Protein AF-0000000070118071 (afd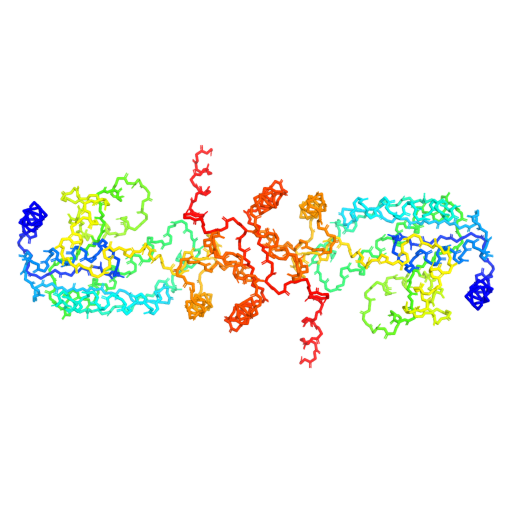b_homodimer)

Organism: Actinoplanes teichomyceticus (NCBI:txid1867)

Sequence (558 aa):
MAGTELDDAVTRLGTLLTGIDRLAVAFSGGVDSSLLLALAARALGRDRVLAVLGVSPSLPEDERAAAHEVARHLGVPVAEVLTREGDRAAYRRNGPDRCFHCKDELFTRIGDEVLAAYRVDAVAYGENADDARRPDRPGARAAAAHRVLRPLADLGLGKSDVRRLARACGLPCADKPAAPCLASRIPHFSEVTPVKLAQIEQAEAALRRLGFADFRVRHHGDVARIELPPDDLPRAVRTPLREALHAAVVAAGFRFAALDIAGIQSGAFTLPLVRAARDMAGTELDDAVTRLGTLLTGIDRLAVAFSGGVDSSLLLALAARALGRDRVLAVLGVSPSLPEDERAAAHEVARHLGVPVAEVLTREGDRAAYRRNGPDRCFHCKDELFTRIGDEVLAAYRVDAVAYGENADDARRPDRPGARAAAAHRVLRPLADLGLGKSDVRRLARACGLPCADKPAAPCLASRIPHFSEVTPVKLAQIEQAEAALRRLGFADFRVRHHGDVARIELPPDDLPRAVRTPLREALHAAVVAAGFRFAALDIAGIQSGAFTLPLVRAARD

Foldseek 3Di:
DLVVVLVVLLVVLLVVCPPWQAEEEAFQLALQSLLVQLSCCSNRNQLRYEYEYEDDLQRFPVSVVNRVVSCVVSVHYYDYFYFDLLVDPVLQQQAPLNLLSVLLRVLVRCVVPPCVVPVGDAYAYRDAQVNVPDPDDNNVVSCVVSVHHHSRNVVRHDPVNSLSNSVSSVGPCSPPDDDGTQCVLEARSHGDDSLQSQLQSQLVVQVVVLPADDKGFHDDDLETEIAAAPVCVVVCCDPPNVVSSQVSNVVSPHNYYHYDNVHDDDCVRPPVVVVVVVD/DLVVVLVVLLVVLLVVCPPWQAEEEAFQLALQSLLVQLSCCSNRNQLRYEYEYEDDLQRFPVSVVNRVVQCVVSVHYYDYFYFDLLVDPVLQQQAPLNLLSVLLRVLVRCVVPPCVVPVGDAYEYRDAQVNVPDPDDNNVVSCVVSVHHHSRNVVRHDPVNSLSNSVSSVGPCSPPDDDGTQCVLEARSHGDDSLSSQLQSQLVVQVVVLPADDKGFHDDDLETEIAAAQVCVVVCCDPPNVVSSQVSNVVSPHNYYHYDNVHDDDCVRPPVVVVVVVD

InterPro domains:
  IPR001962 Asparagine synthase [PF00733] (22-91)
  IPR005232 Pyridinium-3,5-bisthiocarboxylic acid mononucleotide synthase LarE-like [PIRSF006661] (7-269)
  IPR005232 Pyridinium-3,5-bisthiocarboxylic acid mononucleotide synthase LarE-like [TIGR00268] (12-267)
  IPR005232 Pyridinium-3,5-bisthiocarboxylic acid mononucleotide synthase LarE-like [cd01990] (22-233)
  IPR014729 Rossmann-like alpha/beta/alpha sandwich fold [G3DSA:3.40.50.620] (8-174)
  IPR052188 Pyridinium-3,5-bisthiocarboxylic acid mononucleotide synthase-like [PTHR43169] (19-268)

Secondary structure (DSSP, 8-state):
-HHHHHHHHHHHHHHHTTT-SSEEEEE-SSHHHHHHHHHHHHHH-GGGEEEEEEE-TTS-HHHHHHHHHHHHHHT--EEEEE--GGG-HHHHTT-TTHHHHHHHHHHHHIIIIIHHHHT-SEEEE---HHHHH-S--HHHHHHHHTT-B-HHHHTT--HHHHHHHHHHTT-TTTTPPP---GGGGSPTTSPP-HHHHHHHHHHHHHHHHTT--S-EEEEETTEEEEE--GGGHHHHTSTTHHHHHHHHHHHTT-SEEEEETT---TTTTTHHHHHHHH-/-HHHHHHHHHHHHHHHTTT-SSEEEEE-SSHHHHHHHHHHHHHH-GGGEEEEEEE-TTS-HHHHHHHHHHHHHHT--EEEEE--GGG-HHHHTT-TTHHHHHHHHHHHHIIIIIHHHHT-SEEEE---HHHHH-S--HHHHHHHHTT-B-HHHHTT--HHHHHHHHHHTT-TTTTPPP---GGGGSPTTSPP-HHHHHHHHHHHHHHHHTT--S-EEEEETTEEEEE--GGGHHHHTSTTHHHHHHHHHHHTT-SEEEEETT---TTTTTHHHHHHTT-

Solvent-accessible surface area (backbone atoms only — not comparable to full-atom values): 29148 Å² total; per-residue (Å²): 106,67,64,56,53,47,52,48,52,25,52,54,48,34,60,74,45,60,91,55,70,21,39,31,31,50,33,67,47,44,53,49,24,43,38,50,49,52,40,47,24,69,43,66,31,35,89,27,33,36,36,34,31,72,42,42,76,44,52,52,68,70,47,54,52,48,23,50,50,50,32,54,75,66,58,31,54,74,47,78,40,82,44,63,38,78,76,33,66,70,32,19,43,23,46,95,52,23,53,19,45,42,44,36,41,44,54,52,48,40,64,72,54,41,33,73,75,66,61,38,69,47,45,31,37,45,46,30,29,58,59,70,69,46,88,82,45,42,44,58,56,30,35,58,77,68,67,42,42,40,60,43,29,75,71,60,34,30,71,68,51,46,40,54,47,20,48,67,69,62,44,88,40,40,80,54,72,91,74,76,52,49,62,75,31,41,53,75,63,41,74,57,44,65,67,60,33,50,26,40,48,48,28,48,53,45,43,41,74,72,70,53,86,66,67,50,53,28,53,58,80,50,31,35,41,31,23,33,43,64,86,48,42,49,59,49,52,31,82,64,50,18,58,52,53,38,50,42,32,41,71,35,68,30,78,39,42,22,39,32,58,82,22,54,56,87,63,65,81,58,52,62,61,58,54,62,71,70,101,106,64,64,56,53,46,51,48,52,26,52,52,49,35,61,72,44,60,93,54,73,21,39,32,30,51,34,66,45,44,53,48,24,44,39,50,49,52,40,46,24,70,43,68,32,36,90,28,33,36,35,33,31,74,44,43,74,42,52,52,68,69,47,55,52,49,23,50,50,51,32,56,76,66,57,30,55,74,46,78,39,82,46,63,39,77,77,35,68,69,33,19,43,22,46,95,50,23,53,19,44,43,43,36,42,45,53,51,46,40,62,74,55,42,32,74,75,66,61,39,69,45,44,31,38,44,47,29,29,59,58,71,68,44,88,82,44,43,44,59,57,29,36,57,77,69,67,42,42,40,63,43,30,76,72,59,34,30,70,70,51,47,40,54,49,19,50,67,70,62,44,88,40,40,80,55,72,90,75,75,53,50,64,76,32,40,53,75,64,41,74,57,46,65,67,60,32,50,27,41,49,48,28,48,54,44,42,41,74,73,69,52,84,66,67,46,53,29,52,58,80,52,31,35,40,31,23,34,42,64,86,49,43,49,60,50,53,30,83,66,49,18,57,52,52,38,52,41,32,42,71,34,68,30,79,39,40,23,39,33,59,81,22,53,58,86,64,65,84,60,53,61,60,60,53,60,73,69,103

Nearest PDB structures (foldseek):
  6utr-assembly1_A  TM=8.364E-01  e=5.401E-22  Lactiplantibacillus plantarum
  6utq-assembly1_A  TM=8.648E-01  e=2.862E-21  Lactiplantibacillus plantarum
  6utt-assembly1_A  TM=8.556E-01  e=2.551E-21  Lactiplantibacillus plantarum
  6utp-assembly1_A  TM=8.874E-01  e=8.534E-21  Lactiplantibacillus plantarum
  6dg3-assembly1_A  TM=8.812E-01  e=5.692E-20  Lactiplantibacillus plantarum WCFS1

Structure (mmCIF, N/CA/C/O backbone):
data_AF-0000000070118071-model_v1
#
loop_
_entity.id
_entity.type
_entity.pdbx_description
1 polymer 'Asparagine synthetase domain-containing protein'
#
loop_
_atom_site.group_PDB
_atom_site.id
_atom_site.type_symbol
_atom_site.label_atom_id
_atom_site.label_alt_id
_atom_site.label_comp_id
_atom_site.label_asym_id
_atom_site.label_entity_id
_atom_site.label_seq_id
_atom_site.pdbx_PDB_ins_code
_atom_site.Cartn_x
_atom_site.Cartn_y
_atom_site.Cartn_z
_atom_site.occupancy
_atom_site.B_iso_or_equiv
_atom_site.auth_seq_id
_atom_site.auth_comp_id
_atom_site.auth_asym_id
_atom_site.auth_atom_id
_atom_site.pdbx_PDB_model_num
ATOM 1 N N . MET A 1 1 ? -18.513 32.236 34.872 1 49.04 1 MET A N 1
ATOM 2 C CA . MET A 1 1 ? -17.429 31.321 35.22 1 49.04 1 MET A CA 1
ATOM 3 C C . MET A 1 1 ? -16.393 31.255 34.103 1 49.04 1 MET A C 1
ATOM 5 O O . MET A 1 1 ? -15.198 31.432 34.347 1 49.04 1 MET A O 1
ATOM 9 N N . ALA A 1 2 ? -16.919 30.998 32.834 1 57.97 2 ALA A N 1
ATOM 10 C CA . ALA A 1 2 ? -15.999 30.958 31.7 1 57.97 2 ALA A CA 1
ATOM 11 C C . ALA A 1 2 ? -15.321 32.31 31.497 1 57.97 2 ALA A C 1
ATOM 13 O O . ALA A 1 2 ? -14.129 32.373 31.184 1 57.97 2 ALA A O 1
ATOM 14 N N . GLY A 1 3 ? -16.061 33.339 31.773 1 73.36 3 GLY A N 1
ATOM 15 C CA . GLY A 1 3 ? -15.564 34.701 31.669 1 73.36 3 GLY A CA 1
ATOM 16 C C . GLY A 1 3 ? -14.497 35.028 32.697 1 73.36 3 GLY A C 1
ATOM 17 O O . GLY A 1 3 ? -13.481 35.644 32.37 1 73.36 3 GLY A O 1
ATOM 18 N N . THR A 1 4 ? -14.736 34.549 33.863 1 83.63 4 THR A N 1
ATOM 19 C CA . THR A 1 4 ? -13.797 34.809 34.949 1 83.63 4 THR A CA 1
ATOM 20 C C . THR A 1 4 ? -12.479 34.078 34.711 1 83.63 4 THR A C 1
ATOM 22 O O . THR A 1 4 ? -11.403 34.643 34.919 1 83.63 4 THR A O 1
ATOM 25 N N . GLU A 1 5 ? -12.539 32.871 34.17 1 90.49 5 GLU A N 1
ATOM 26 C CA . GLU A 1 5 ? -11.336 32.09 33.904 1 90.49 5 GLU A CA 1
ATOM 27 C C . GLU A 1 5 ? -10.511 32.712 32.781 1 90.49 5 GLU A C 1
ATOM 29 O O . GLU A 1 5 ? -9.28 32.742 32.851 1 90.49 5 GLU A O 1
ATOM 34 N N . LEU A 1 6 ? -11.229 33.189 31.856 1 93.84 6 LEU A N 1
ATOM 35 C CA . LEU A 1 6 ? -10.568 33.849 30.735 1 93.84 6 LEU A CA 1
ATOM 36 C C . LEU A 1 6 ? -9.85 35.113 31.195 1 93.84 6 LEU A C 1
ATOM 38 O O . LEU A 1 6 ? -8.694 35.342 30.832 1 93.84 6 LEU A O 1
ATOM 42 N N . ASP A 1 7 ? -10.508 35.871 31.983 1 95.13 7 ASP A N 1
ATOM 43 C CA . ASP A 1 7 ? -9.92 37.104 32.498 1 95.13 7 ASP A CA 1
ATOM 44 C C . ASP A 1 7 ? -8.677 36.812 33.336 1 95.13 7 ASP A C 1
ATOM 46 O O . ASP A 1 7 ? -7.693 37.551 33.275 1 95.13 7 ASP A O 1
ATOM 50 N N . ASP A 1 8 ? -8.816 35.763 34.078 1 95.8 8 ASP A N 1
ATOM 51 C CA . ASP A 1 8 ? -7.677 35.356 34.895 1 95.8 8 ASP A CA 1
ATOM 52 C C . ASP A 1 8 ? -6.487 34.962 34.023 1 95.8 8 ASP A C 1
ATOM 54 O O . ASP A 1 8 ? -5.351 35.352 34.3 1 95.8 8 ASP A O 1
ATOM 58 N N . ALA A 1 9 ? -6.74 34.178 33.012 1 95.8 9 ALA A N 1
ATOM 59 C CA . ALA A 1 9 ? -5.681 33.746 32.104 1 95.8 9 ALA A CA 1
ATOM 60 C C . ALA A 1 9 ? -5.029 34.941 31.414 1 95.8 9 ALA A C 1
ATOM 62 O O . ALA A 1 9 ? -3.805 34.989 31.266 1 95.8 9 ALA A O 1
ATOM 63 N N . VAL A 1 10 ? -5.799 35.895 31.009 1 96.88 10 VAL A N 1
ATOM 64 C CA . VAL A 1 10 ? -5.308 37.092 30.335 1 96.88 10 VAL A CA 1
ATOM 65 C C . VAL A 1 10 ? -4.42 37.892 31.285 1 96.88 10 VAL A C 1
ATOM 67 O O . VAL A 1 10 ? -3.336 38.339 30.903 1 96.88 10 VAL A O 1
ATOM 70 N N . THR A 1 11 ? -4.889 38.029 32.491 1 96.96 11 THR A N 1
ATOM 71 C CA . THR A 1 11 ? -4.14 38.783 33.49 1 96.96 11 THR A CA 1
ATOM 72 C C . THR A 1 11 ? -2.803 38.108 33.786 1 96.96 11 THR A C 1
ATOM 74 O O . THR A 1 11 ? -1.765 38.77 33.833 1 96.96 11 THR A O 1
ATOM 77 N N . ARG A 1 12 ? -2.869 36.87 33.968 1 97.1 12 ARG A N 1
ATOM 78 C CA . ARG A 1 12 ? -1.655 36.117 34.267 1 97.1 12 ARG A CA 1
ATOM 79 C C . ARG A 1 12 ? -0.68 36.162 33.095 1 97.1 12 ARG A C 1
ATOM 81 O O . ARG A 1 12 ? 0.53 36.285 33.291 1 97.1 12 ARG A O 1
ATOM 88 N N . LEU A 1 13 ? -1.192 36.043 31.883 1 97.11 13 LEU A N 1
ATOM 89 C CA . LEU A 1 13 ? -0.334 36.127 30.706 1 97.11 13 LEU A CA 1
ATOM 90 C C . LEU A 1 13 ? 0.296 37.511 30.592 1 97.11 13 LEU A C 1
ATOM 92 O O . LEU A 1 13 ? 1.476 37.635 30.254 1 97.11 13 LEU A O 1
ATOM 96 N N . GLY A 1 14 ? -0.505 38.481 30.83 1 96.24 14 GLY A N 1
ATOM 97 C CA . GLY A 1 14 ? 0.026 39.835 30.838 1 96.24 14 GLY A CA 1
ATOM 98 C C . GLY A 1 14 ? 1.202 40.01 31.78 1 96.24 14 GLY A C 1
ATOM 99 O O . GLY A 1 14 ? 2.182 40.676 31.441 1 96.24 14 GLY A O 1
ATOM 100 N N . THR A 1 15 ? 1.067 39.439 32.935 1 96.43 15 THR A N 1
ATOM 101 C CA . THR A 1 15 ? 2.145 39.51 33.915 1 96.43 15 THR A CA 1
ATOM 102 C C . THR A 1 15 ? 3.395 38.805 33.396 1 96.43 15 THR A C 1
ATOM 104 O O . THR A 1 15 ? 4.509 39.311 33.551 1 96.43 15 THR A O 1
ATOM 107 N N . LEU A 1 16 ? 3.207 37.692 32.771 1 94.89 16 LEU A N 1
ATOM 108 C CA . LEU A 1 16 ? 4.309 36.914 32.215 1 94.89 16 LEU A CA 1
ATOM 109 C C . LEU A 1 16 ? 5.016 37.687 31.107 1 94.89 16 LEU A C 1
ATOM 111 O O . LEU A 1 16 ? 6.224 37.535 30.91 1 94.89 16 LEU A O 1
ATOM 115 N N . LEU A 1 17 ? 4.276 38.545 30.398 1 95.04 17 LEU A N 1
ATOM 116 C CA . LEU A 1 17 ? 4.809 39.225 29.222 1 95.04 17 LEU A CA 1
ATOM 117 C C . LEU A 1 17 ? 5.232 40.65 29.563 1 95.04 17 LEU A C 1
ATOM 119 O O . LEU A 1 17 ? 5.413 41.479 28.669 1 95.04 17 LEU A O 1
ATOM 123 N N . THR A 1 18 ? 5.311 40.863 30.811 1 93.43 18 THR A N 1
ATOM 124 C CA . THR A 1 18 ? 5.736 42.193 31.232 1 93.43 18 THR A CA 1
ATOM 125 C C . THR A 1 18 ? 7.074 42.559 30.596 1 93.43 18 THR A C 1
ATOM 127 O O . THR A 1 18 ? 8.007 41.752 30.591 1 93.43 18 THR A O 1
ATOM 130 N N . GLY A 1 19 ? 7.219 43.766 30.065 1 92.65 19 GLY A N 1
ATOM 131 C CA . GLY A 1 19 ? 8.45 44.238 29.451 1 92.65 19 GLY A CA 1
ATOM 132 C C . GLY A 1 19 ? 8.499 43.999 27.954 1 92.65 19 GLY A C 1
ATOM 133 O O . GLY A 1 19 ? 9.404 44.484 27.272 1 92.65 19 GLY A O 1
ATOM 134 N N . ILE A 1 20 ? 7.605 43.229 27.484 1 93.41 20 ILE A N 1
ATOM 135 C CA . ILE A 1 20 ? 7.517 42.976 26.05 1 93.41 20 ILE A CA 1
ATOM 136 C C . ILE A 1 20 ? 6.537 43.957 25.412 1 93.41 20 ILE A C 1
ATOM 138 O O . ILE A 1 20 ? 5.369 44.021 25.804 1 93.41 20 ILE A O 1
ATOM 142 N N . ASP A 1 21 ? 6.991 44.677 24.528 1 94.04 21 ASP A N 1
ATOM 143 C CA . ASP A 1 21 ? 6.136 45.655 23.863 1 94.04 21 ASP A CA 1
ATOM 144 C C . ASP A 1 21 ? 5.388 45.025 22.691 1 94.04 21 ASP A C 1
ATOM 146 O O . ASP A 1 21 ? 4.178 45.213 22.546 1 94.04 21 ASP A O 1
ATOM 150 N N . ARG A 1 22 ? 6.129 44.304 21.856 1 95.94 22 ARG A N 1
ATOM 151 C CA . ARG A 1 22 ? 5.545 43.629 20.702 1 95.94 22 ARG A CA 1
ATOM 152 C C . ARG A 1 22 ? 5.927 42.153 20.68 1 95.94 22 ARG A C 1
ATOM 154 O O . ARG A 1 22 ? 7.107 41.81 20.778 1 95.94 22 ARG A O 1
ATOM 161 N N . LEU A 1 23 ? 4.931 41.287 20.515 1 96.87 23 LEU A N 1
ATOM 162 C CA . LEU A 1 23 ? 5.126 39.843 20.586 1 96.87 23 LEU A CA 1
ATOM 163 C C . LEU A 1 23 ? 4.779 39.182 19.257 1 96.87 23 LEU A C 1
ATOM 165 O O . LEU A 1 23 ? 3.73 39.464 18.674 1 96.87 23 LEU A O 1
ATOM 169 N N . ALA A 1 24 ? 5.696 38.396 18.782 1 96.94 24 ALA A N 1
ATOM 170 C CA . ALA A 1 24 ? 5.392 37.518 17.655 1 96.94 24 ALA A CA 1
ATOM 171 C C . ALA A 1 24 ? 4.997 36.125 18.136 1 96.94 24 ALA A C 1
ATOM 173 O O . ALA A 1 24 ? 5.666 35.544 18.993 1 96.94 24 ALA A O 1
ATOM 174 N N . VAL A 1 25 ? 3.914 35.629 17.623 1 97.37 25 VAL A N 1
ATOM 175 C CA . VAL A 1 25 ? 3.457 34.283 17.954 1 97.37 25 VAL A CA 1
ATOM 176 C C . VAL A 1 25 ? 3.64 33.363 16.75 1 97.37 25 VAL A C 1
ATOM 178 O O . VAL A 1 25 ? 3.108 33.631 15.67 1 97.37 25 VAL A O 1
ATOM 181 N N . ALA A 1 26 ? 4.513 32.352 16.947 1 96.42 26 ALA A N 1
ATOM 182 C CA . ALA A 1 26 ? 4.535 31.294 15.94 1 96.42 26 ALA A CA 1
ATOM 183 C C . ALA A 1 26 ? 3.173 30.614 15.829 1 96.42 26 ALA A C 1
ATOM 185 O O . ALA A 1 26 ? 2.76 29.888 16.736 1 96.42 26 ALA A O 1
ATOM 186 N N . PHE A 1 27 ? 2.547 30.762 14.726 1 95.55 27 PHE A N 1
ATOM 187 C CA . PHE A 1 27 ? 1.116 30.538 14.56 1 95.55 27 PHE A CA 1
ATOM 188 C C . PHE A 1 27 ? 0.852 29.499 13.477 1 95.55 27 PHE A C 1
ATOM 190 O O . PHE A 1 27 ? 1.493 29.516 12.424 1 95.55 27 PHE A O 1
ATOM 197 N N . SER A 1 28 ? -0.037 28.51 13.778 1 93.77 28 SER A N 1
ATOM 198 C CA . SER A 1 28 ? -0.311 27.445 12.819 1 93.77 28 SER A CA 1
ATOM 199 C C . SER A 1 28 ? -1.794 27.386 12.467 1 93.77 28 SER A C 1
ATOM 201 O O . SER A 1 28 ? -2.195 26.644 11.567 1 93.77 28 SER A O 1
ATOM 203 N N . GLY A 1 29 ? -2.632 28.074 13.204 1 91.99 29 GLY A N 1
ATOM 204 C CA . GLY A 1 29 ? -4.07 27.959 13.025 1 91.99 29 GLY A CA 1
ATOM 205 C C . GLY A 1 29 ? -4.69 26.858 13.863 1 91.99 29 GLY A C 1
ATOM 206 O O . GLY A 1 29 ? -5.914 26.72 13.91 1 91.99 29 GLY A O 1
ATOM 207 N N . GLY A 1 30 ? -3.865 26.076 14.533 1 93.59 30 GLY A N 1
ATOM 208 C CA . GLY A 1 30 ? -4.375 25.097 15.479 1 93.59 30 GLY A CA 1
ATOM 209 C C . GLY A 1 30 ? -4.904 25.72 16.757 1 93.59 30 GLY A C 1
ATOM 210 O O . GLY A 1 30 ? -4.72 26.916 16.992 1 93.59 30 GLY A O 1
ATOM 211 N N . VAL A 1 31 ? -5.463 24.944 17.563 1 94.6 31 VAL A N 1
ATOM 212 C CA . VAL A 1 31 ? -6.183 25.457 18.724 1 94.6 31 VAL A CA 1
ATOM 213 C C . VAL A 1 31 ? -5.194 26.042 19.729 1 94.6 31 VAL A C 1
ATOM 215 O O . VAL A 1 31 ? -5.449 27.094 20.321 1 94.6 31 VAL A O 1
ATOM 218 N N . ASP A 1 32 ? -4.037 25.471 19.899 1 94.99 32 ASP A N 1
ATOM 219 C CA . ASP A 1 32 ? -3.07 25.932 20.89 1 94.99 32 ASP A CA 1
ATOM 220 C C . ASP A 1 32 ? -2.489 27.289 20.502 1 94.99 32 ASP A C 1
ATOM 222 O O . ASP A 1 32 ? -2.509 28.23 21.298 1 94.99 32 ASP A O 1
ATOM 226 N N . SER A 1 33 ? -1.992 27.363 19.313 1 96.06 33 SER A N 1
ATOM 227 C CA . SER A 1 33 ? -1.388 28.611 18.858 1 96.06 33 SER A CA 1
ATOM 228 C C . SER A 1 33 ? -2.432 29.714 18.721 1 96.06 33 SER A C 1
ATOM 230 O O . SER A 1 33 ? -2.134 30.889 18.943 1 96.06 33 SER A O 1
ATOM 232 N N . SER A 1 34 ? -3.65 29.334 18.38 1 97.32 34 SER A N 1
ATOM 233 C CA . SER A 1 34 ? -4.729 30.309 18.252 1 97.32 34 SER A CA 1
ATOM 234 C C . SER A 1 34 ? -5.125 30.877 19.611 1 97.32 34 SER A C 1
ATOM 236 O O . SER A 1 34 ? -5.377 32.077 19.738 1 97.32 34 SER A O 1
ATOM 238 N N . LEU A 1 35 ? -5.196 29.993 20.571 1 97.6 35 LEU A N 1
ATOM 239 C CA . LEU A 1 35 ? -5.512 30.482 21.908 1 97.6 35 LEU A CA 1
ATOM 240 C C . LEU A 1 35 ? -4.426 31.426 22.413 1 97.6 35 LEU A C 1
ATOM 242 O O . LEU A 1 35 ? -4.727 32.484 22.97 1 97.6 35 LEU A O 1
ATOM 246 N N . LEU A 1 36 ? -3.172 31.017 22.251 1 97.83 36 LEU A N 1
ATOM 247 C CA . LEU A 1 36 ? -2.069 31.884 22.651 1 97.83 36 LEU A CA 1
ATOM 248 C C . LEU A 1 36 ? -2.184 33.251 21.985 1 97.83 36 LEU A C 1
ATOM 250 O O . LEU A 1 36 ? -2.006 34.282 22.639 1 97.83 36 LEU A O 1
ATOM 254 N N . LEU A 1 37 ? -2.485 33.237 20.74 1 97.93 37 LEU A N 1
ATOM 255 C CA . LEU A 1 37 ? -2.647 34.473 19.982 1 97.93 37 LEU A CA 1
ATOM 256 C C . LEU A 1 37 ? -3.771 35.324 20.563 1 97.93 37 LEU A C 1
ATOM 258 O O . LEU A 1 37 ? -3.612 36.535 20.736 1 97.93 37 LEU A O 1
ATOM 262 N N . ALA A 1 38 ? -4.889 34.754 20.879 1 98.06 38 ALA A N 1
ATOM 263 C CA . ALA A 1 38 ? -6.054 35.444 21.426 1 98.06 38 ALA A CA 1
ATOM 264 C C . ALA A 1 38 ? -5.738 36.059 22.786 1 98.06 38 ALA A C 1
ATOM 266 O O . ALA A 1 38 ? -6.056 37.224 23.037 1 98.06 38 ALA A O 1
ATOM 267 N N . LEU A 1 39 ? -5.126 35.265 23.63 1 97.96 39 LEU A N 1
ATOM 268 C CA . LEU A 1 39 ? -4.785 35.742 24.966 1 97.96 39 LEU A CA 1
ATOM 269 C C . LEU A 1 39 ? -3.771 36.878 24.896 1 97.96 39 LEU A C 1
ATOM 271 O O . LEU A 1 39 ? -3.883 37.862 25.63 1 97.96 39 LEU A O 1
ATOM 275 N N . ALA A 1 40 ? -2.792 36.709 24.059 1 97.9 40 ALA A N 1
ATOM 276 C CA . ALA A 1 40 ? -1.766 37.737 23.897 1 97.9 40 ALA A CA 1
ATOM 277 C C . ALA A 1 40 ? -2.373 39.041 23.386 1 97.9 40 ALA A C 1
ATOM 279 O O . ALA A 1 40 ? -2.021 40.124 23.859 1 97.9 40 ALA A O 1
ATOM 280 N N . ALA A 1 41 ? -3.269 38.932 22.429 1 97.79 41 ALA A N 1
ATOM 281 C CA . ALA A 1 41 ? -3.934 40.11 21.876 1 97.79 41 ALA A CA 1
ATOM 282 C C . ALA A 1 41 ? -4.729 40.846 22.951 1 97.79 41 ALA A C 1
ATOM 284 O O . ALA A 1 41 ? -4.778 42.078 22.961 1 97.79 41 ALA A O 1
ATOM 285 N N . ARG A 1 42 ? -5.348 40.141 23.813 1 96.72 42 ARG A N 1
ATOM 286 C CA . ARG A 1 42 ? -6.13 40.736 24.892 1 96.72 42 ARG A CA 1
ATOM 287 C C . ARG A 1 42 ? -5.221 41.348 25.953 1 96.72 42 ARG A C 1
ATOM 289 O O . ARG A 1 42 ? -5.536 42.398 26.518 1 96.72 42 ARG A O 1
ATOM 296 N N . ALA A 1 43 ? -4.129 40.685 26.181 1 96.92 43 ALA A N 1
ATOM 297 C CA . ALA A 1 43 ? -3.229 41.106 27.252 1 96.92 43 ALA A CA 1
ATOM 298 C C . ALA A 1 43 ? -2.396 42.312 26.826 1 96.92 43 ALA A C 1
ATOM 300 O O . ALA A 1 43 ? -2.195 43.243 27.609 1 96.92 43 ALA A O 1
ATOM 301 N N . LEU A 1 44 ? -1.91 42.307 25.604 1 96.62 44 LEU A N 1
ATOM 302 C CA . LEU A 1 44 ? -0.96 43.317 25.15 1 96.62 44 LEU A CA 1
ATOM 303 C C . LEU A 1 44 ? -1.643 44.336 24.243 1 96.62 44 LEU A C 1
ATOM 305 O O . LEU A 1 44 ? -1.133 45.442 24.051 1 96.62 44 LEU A O 1
ATOM 309 N N . GLY A 1 45 ? -2.788 43.938 23.659 1 96.4 45 GLY A N 1
ATOM 310 C CA . GLY A 1 45 ? -3.412 44.698 22.588 1 96.4 45 GLY A CA 1
ATOM 311 C C . GLY A 1 45 ? -3.118 44.139 21.209 1 96.4 45 GLY A C 1
ATOM 312 O O . GLY A 1 45 ? -1.991 43.723 20.929 1 96.4 45 GLY A O 1
ATOM 313 N N . ARG A 1 46 ? -4.042 44.15 20.356 1 96.54 46 ARG A N 1
ATOM 314 C CA . ARG A 1 46 ? -3.982 43.526 19.038 1 96.54 46 ARG A CA 1
ATOM 315 C C . ARG A 1 46 ? -2.871 44.138 18.192 1 96.54 46 ARG A C 1
ATOM 317 O O . ARG A 1 46 ? -2.256 43.451 17.374 1 96.54 46 ARG A O 1
ATOM 324 N N . ASP A 1 47 ? -2.607 45.361 18.408 1 95.18 47 ASP A N 1
ATOM 325 C CA . ASP A 1 47 ? -1.614 46.065 17.602 1 95.18 47 ASP A CA 1
ATOM 326 C C . ASP A 1 47 ? -0.196 45.708 18.043 1 95.18 47 ASP A C 1
ATOM 328 O O . ASP A 1 47 ? 0.773 46.022 17.348 1 95.18 47 ASP A O 1
ATOM 332 N N . ARG A 1 48 ? -0.071 45.051 19.146 1 97.08 48 ARG A N 1
ATOM 333 C CA . ARG A 1 48 ? 1.235 44.716 19.704 1 97.08 48 ARG A CA 1
ATOM 334 C C . ARG A 1 48 ? 1.521 43.224 19.573 1 97.08 48 ARG A C 1
ATOM 336 O O . ARG A 1 48 ? 2.461 42.711 20.182 1 97.08 48 ARG A O 1
ATOM 343 N N . VAL A 1 49 ? 0.711 42.562 18.796 1 97.72 49 VAL A N 1
ATOM 344 C CA . VAL A 1 49 ? 0.876 41.129 18.576 1 97.72 49 VAL A CA 1
ATOM 345 C C . VAL A 1 49 ? 0.893 40.834 17.078 1 97.72 49 VAL A C 1
ATOM 347 O O . VAL A 1 49 ? 0.141 41.44 16.311 1 97.72 49 VAL A O 1
ATOM 350 N N . LEU A 1 50 ? 1.783 39.976 16.689 1 97.68 50 LEU A N 1
ATOM 351 C CA . LEU A 1 50 ? 1.941 39.552 15.302 1 97.68 50 LEU A CA 1
ATOM 352 C C . LEU A 1 50 ? 1.874 38.032 15.188 1 97.68 50 LEU A C 1
ATOM 354 O O . LEU A 1 50 ? 2.564 37.319 15.92 1 97.68 50 LEU A O 1
ATOM 358 N N . ALA A 1 51 ? 1.013 37.527 14.363 1 98.16 51 ALA A N 1
ATOM 359 C CA . ALA A 1 51 ? 1.003 36.102 14.045 1 98.16 51 ALA A CA 1
ATOM 360 C C . ALA A 1 51 ? 2.01 35.778 12.945 1 98.16 51 ALA A C 1
ATOM 362 O O . ALA A 1 51 ? 1.992 36.395 11.877 1 98.16 51 ALA A O 1
ATOM 363 N N . VAL A 1 52 ? 2.884 34.886 13.209 1 97.92 52 VAL A N 1
ATOM 364 C CA . VAL A 1 52 ? 3.869 34.481 12.211 1 97.92 52 VAL A CA 1
ATOM 365 C C . VAL A 1 52 ? 3.549 33.075 11.71 1 97.92 52 VAL A C 1
ATOM 367 O O . VAL A 1 52 ? 3.606 32.109 12.474 1 97.92 52 VAL A O 1
ATOM 370 N N . LEU A 1 53 ? 3.281 32.944 10.47 1 97.68 53 LEU A N 1
ATOM 371 C CA . LEU A 1 53 ? 2.879 31.687 9.847 1 97.68 53 LEU A CA 1
ATOM 372 C C . LEU A 1 53 ? 3.963 31.176 8.905 1 97.68 53 LEU A C 1
ATOM 374 O O . LEU A 1 53 ? 4.314 31.849 7.932 1 97.68 53 LEU A O 1
ATOM 378 N N . GLY A 1 54 ? 4.517 30.028 9.296 1 96.49 54 GLY A N 1
ATOM 379 C CA . GLY A 1 54 ? 5.438 29.382 8.374 1 96.49 54 GLY A CA 1
ATOM 380 C C . GLY A 1 54 ? 4.746 28.767 7.173 1 96.49 54 GLY A C 1
ATOM 381 O O . GLY A 1 54 ? 3.74 28.07 7.318 1 96.49 54 GLY A O 1
ATOM 382 N N . VAL A 1 55 ? 5.257 29.07 6.01 1 97.41 55 VAL A N 1
ATOM 383 C CA . VAL A 1 55 ? 4.671 28.541 4.783 1 97.41 55 VAL A CA 1
ATOM 384 C C . VAL A 1 55 ? 5.681 27.638 4.077 1 97.41 55 VAL A C 1
ATOM 386 O O . VAL A 1 55 ? 6.809 28.054 3.803 1 97.41 55 VAL A O 1
ATOM 389 N N . SER A 1 56 ? 5.338 26.445 3.905 1 96.45 56 SER A N 1
ATOM 390 C CA . SER A 1 56 ? 6.142 25.448 3.207 1 96.45 56 SER A CA 1
ATOM 391 C C . SER A 1 56 ? 5.262 24.445 2.469 1 96.45 56 SER A C 1
ATOM 393 O O . SER A 1 56 ? 4.038 24.46 2.616 1 96.45 56 SER A O 1
ATOM 395 N N . PRO A 1 57 ? 5.862 23.531 1.654 1 95.95 57 PRO A N 1
ATOM 396 C CA . PRO A 1 57 ? 5.072 22.516 0.954 1 95.95 57 PRO A CA 1
ATOM 397 C C . PRO A 1 57 ? 4.333 21.581 1.909 1 95.95 57 PRO A C 1
ATOM 399 O O . PRO A 1 57 ? 3.387 20.9 1.504 1 95.95 57 PRO A O 1
ATOM 402 N N . SER A 1 58 ? 4.724 21.545 3.131 1 96.24 58 SER A N 1
ATOM 403 C CA . SER A 1 58 ? 4.115 20.63 4.091 1 96.24 58 SER A CA 1
ATOM 404 C C . SER A 1 58 ? 2.853 21.231 4.702 1 96.24 58 SER A C 1
ATOM 406 O O . SER A 1 58 ? 2.096 20.536 5.384 1 96.24 58 SER A O 1
ATOM 408 N N . LEU A 1 59 ? 2.547 22.483 4.502 1 96.45 59 LEU A N 1
ATOM 409 C CA . LEU A 1 59 ? 1.346 23.149 4.994 1 96.45 59 LEU A CA 1
ATOM 410 C C . LEU A 1 59 ? 0.23 23.093 3.956 1 96.45 59 LEU A C 1
ATOM 412 O O . LEU A 1 59 ? 0.313 23.746 2.913 1 96.45 59 LEU A O 1
ATOM 416 N N . PRO A 1 60 ? -0.81 22.409 4.266 1 95.22 60 PRO A N 1
ATOM 417 C CA . PRO A 1 60 ? -1.93 22.389 3.322 1 95.22 60 PRO A CA 1
ATOM 418 C C . PRO A 1 60 ? -2.537 23.772 3.097 1 95.22 60 PRO A C 1
ATOM 420 O O . PRO A 1 60 ? -2.635 24.568 4.035 1 95.22 60 PRO A O 1
ATOM 423 N N . GLU A 1 61 ? -2.994 24.027 1.894 1 94.52 61 GLU A N 1
ATOM 424 C CA . GLU A 1 61 ? -3.586 25.316 1.549 1 94.52 61 GLU A CA 1
ATOM 425 C C . GLU A 1 61 ? -4.806 25.612 2.416 1 94.52 61 GLU A C 1
ATOM 427 O O . GLU A 1 61 ? -5.012 26.752 2.84 1 94.52 61 GLU A O 1
ATOM 432 N N . ASP A 1 62 ? -5.596 24.643 2.644 1 92.86 62 ASP A N 1
ATOM 433 C CA . ASP A 1 62 ? -6.784 24.827 3.471 1 92.86 62 ASP A CA 1
ATOM 434 C C . ASP A 1 62 ? -6.405 25.224 4.896 1 92.86 62 ASP A C 1
ATOM 436 O O . ASP A 1 62 ? -7.108 26.009 5.535 1 92.86 62 ASP A O 1
ATOM 440 N N . GLU A 1 63 ? -5.347 24.666 5.36 1 94.07 63 GLU A N 1
ATOM 441 C CA . GLU A 1 63 ? -4.872 25.007 6.698 1 94.07 63 GLU A CA 1
ATOM 442 C C . GLU A 1 63 ? -4.312 26.426 6.74 1 94.07 63 GLU A C 1
ATOM 444 O O . GLU A 1 63 ? -4.489 27.139 7.73 1 94.07 63 GLU A O 1
ATOM 449 N N . ARG A 1 64 ? -3.612 26.807 5.717 1 96.44 64 ARG A N 1
ATOM 450 C CA . ARG A 1 64 ? -3.131 28.179 5.593 1 96.44 64 ARG A CA 1
ATOM 451 C C . ARG A 1 64 ? -4.289 29.17 5.618 1 96.44 64 ARG A C 1
ATOM 453 O O . ARG A 1 64 ? -4.266 30.141 6.377 1 96.44 64 ARG A O 1
ATOM 460 N N . ALA A 1 65 ? -5.318 28.866 4.865 1 95.86 65 ALA A N 1
ATOM 461 C CA . ALA A 1 65 ? -6.492 29.734 4.8 1 95.86 65 ALA A CA 1
ATOM 462 C C . ALA A 1 65 ? -7.192 29.81 6.154 1 95.86 65 ALA A C 1
ATOM 464 O O . ALA A 1 65 ? -7.602 30.89 6.587 1 95.86 65 ALA A O 1
ATOM 465 N N . ALA A 1 66 ? -7.287 28.677 6.748 1 94.62 66 ALA A N 1
ATOM 466 C CA . ALA A 1 66 ? -7.93 28.621 8.058 1 94.62 66 ALA A CA 1
ATOM 467 C C . ALA A 1 66 ? -7.158 29.446 9.084 1 94.62 66 ALA A C 1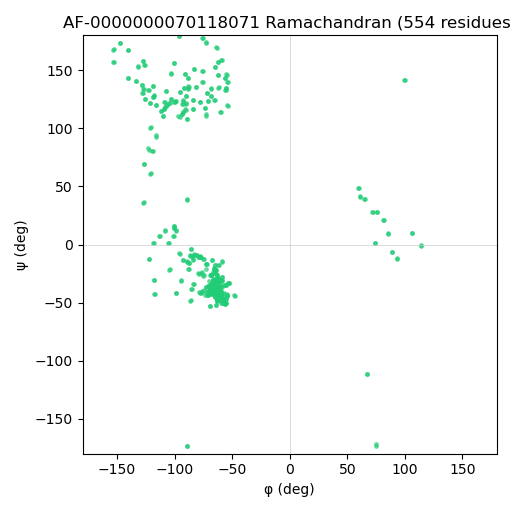
ATOM 469 O O . ALA A 1 66 ? -7.757 30.105 9.936 1 94.62 66 ALA A O 1
ATOM 470 N N . ALA A 1 67 ? -5.892 29.366 9.016 1 96.55 67 ALA A N 1
ATOM 471 C CA . ALA A 1 67 ? -5.056 30.154 9.919 1 96.55 67 ALA A CA 1
ATOM 472 C C . ALA A 1 67 ? -5.308 31.647 9.736 1 96.55 67 ALA A C 1
ATOM 474 O O . ALA A 1 67 ? -5.453 32.383 10.716 1 96.55 67 ALA A O 1
ATOM 475 N N . HIS A 1 68 ? -5.4 32.074 8.537 1 97.74 68 HIS A N 1
ATOM 476 C CA . HIS A 1 68 ? -5.684 33.476 8.25 1 97.74 68 HIS A CA 1
ATOM 477 C C . HIS A 1 68 ? -7.062 33.876 8.767 1 97.74 68 HIS A C 1
ATOM 479 O O . HIS A 1 68 ? -7.249 34.998 9.245 1 97.74 68 HIS A O 1
ATOM 485 N N . GLU A 1 69 ? -7.982 33 8.628 1 96.43 69 GLU A N 1
ATOM 486 C CA . GLU A 1 69 ? -9.326 33.274 9.128 1 96.43 69 GLU A CA 1
ATOM 487 C C . GLU A 1 69 ? -9.321 33.484 10.639 1 96.43 69 GLU A C 1
ATOM 489 O O . GLU A 1 69 ? -9.987 34.387 11.148 1 96.43 69 GLU A O 1
ATOM 494 N N . VAL A 1 70 ? -8.616 32.649 11.291 1 97 70 VAL A N 1
ATOM 495 C CA . VAL A 1 70 ? -8.519 32.771 12.742 1 97 70 VAL A CA 1
ATOM 496 C C . VAL A 1 70 ? -7.885 34.111 13.107 1 97 70 VAL A C 1
ATOM 498 O O . VAL A 1 70 ? -8.385 34.824 13.98 1 97 70 VAL A O 1
ATOM 501 N N . ALA A 1 71 ? -6.763 34.484 12.453 1 97.66 71 ALA A N 1
ATOM 502 C CA . ALA A 1 71 ? -6.078 35.745 12.722 1 97.66 71 ALA A CA 1
ATOM 503 C C . ALA A 1 71 ? -6.985 36.937 12.428 1 97.66 71 ALA A C 1
ATOM 505 O O . ALA A 1 71 ? -7.012 37.907 13.189 1 97.66 71 ALA A O 1
ATOM 506 N N . ARG A 1 72 ? -7.749 36.836 11.353 1 97.25 72 ARG A N 1
ATOM 507 C CA . ARG A 1 72 ? -8.698 37.886 10.997 1 97.25 72 ARG A CA 1
ATOM 508 C C . ARG A 1 72 ? -9.78 38.031 12.062 1 97.25 72 ARG A C 1
ATOM 510 O O . ARG A 1 72 ? -10.136 39.148 12.444 1 97.25 72 ARG A O 1
ATOM 517 N N . HIS A 1 73 ? -10.279 36.943 12.484 1 96.98 73 HIS A N 1
ATOM 518 C CA . HIS A 1 73 ? -11.28 36.927 13.544 1 96.98 73 HIS A CA 1
ATOM 519 C C . HIS A 1 73 ? -10.772 37.639 14.793 1 96.98 73 HIS A C 1
ATOM 521 O O . HIS A 1 73 ? -11.536 38.325 15.476 1 96.98 73 HIS A O 1
ATOM 527 N N . LEU A 1 74 ? -9.497 37.534 15.073 1 97.18 74 LEU A N 1
ATOM 528 C CA . LEU A 1 74 ? -8.888 38.102 16.27 1 97.18 74 LEU A CA 1
ATOM 529 C C . LEU A 1 74 ? -8.425 39.533 16.018 1 97.18 74 LEU A C 1
ATOM 531 O O . LEU A 1 74 ? -8.05 40.244 16.954 1 97.18 74 LEU A O 1
ATOM 535 N N . GLY A 1 75 ? -8.381 39.851 14.753 1 97.36 75 GLY A N 1
ATOM 536 C CA . GLY A 1 75 ? -7.927 41.184 14.389 1 97.36 75 GLY A CA 1
ATOM 537 C C . GLY A 1 75 ? -6.425 41.356 14.509 1 97.36 75 GLY A C 1
ATOM 538 O O . GLY A 1 75 ? -5.943 42.439 14.847 1 97.36 75 GLY A O 1
ATOM 539 N N . VAL A 1 76 ? -5.688 40.34 14.359 1 97.56 76 VAL A N 1
ATOM 540 C CA . VAL A 1 76 ? -4.235 40.359 14.49 1 97.56 76 VAL A CA 1
ATOM 541 C C . VAL A 1 76 ? -3.589 40.217 13.113 1 97.56 76 VAL A C 1
ATOM 543 O O . VAL A 1 76 ? -4.034 39.412 12.292 1 97.56 76 VAL A O 1
ATOM 546 N N . PRO A 1 77 ? -2.638 41.024 12.782 1 97.1 77 PRO A N 1
ATOM 547 C CA . PRO A 1 77 ? -1.953 40.869 11.497 1 97.1 77 PRO A CA 1
ATOM 548 C C . PRO A 1 77 ? -1.164 39.565 11.401 1 97.1 77 PRO A C 1
ATOM 550 O O . PRO A 1 77 ? -0.699 39.045 12.419 1 97.1 77 PRO A O 1
ATOM 553 N N . VAL A 1 78 ? -0.997 39.072 10.145 1 97.59 78 VAL A N 1
ATOM 554 C CA . VAL A 1 78 ? -0.257 37.84 9.896 1 97.59 78 VAL A CA 1
ATOM 555 C C . VAL A 1 78 ? 0.954 38.133 9.013 1 97.59 78 VAL A C 1
ATOM 557 O O . VAL A 1 78 ? 0.838 38.827 8 1 97.59 78 VAL A O 1
ATOM 560 N N . ALA A 1 79 ? 2.063 37.735 9.454 1 97.31 79 ALA A N 1
ATOM 561 C CA . ALA A 1 79 ? 3.259 37.705 8.615 1 97.31 79 ALA A CA 1
ATOM 562 C C . ALA A 1 79 ? 3.585 36.28 8.176 1 97.31 79 ALA A C 1
ATOM 564 O O . ALA A 1 79 ? 3.827 35.406 9.013 1 97.31 79 ALA A O 1
ATOM 565 N N . GLU A 1 80 ? 3.631 36.054 6.914 1 97.25 80 GLU A N 1
ATOM 566 C CA . GLU A 1 80 ? 4.049 34.756 6.394 1 97.25 80 GLU A CA 1
ATOM 567 C C . GLU A 1 80 ? 5.564 34.695 6.217 1 97.25 80 GLU A C 1
ATOM 569 O O . GLU A 1 80 ? 6.182 35.663 5.77 1 97.25 80 GLU A O 1
ATOM 574 N N . VAL A 1 81 ? 6.101 33.622 6.625 1 96.49 81 VAL A N 1
ATOM 575 C CA . VAL A 1 81 ? 7.524 33.368 6.426 1 96.49 81 VAL A CA 1
ATOM 576 C C . VAL A 1 81 ? 7.713 32.088 5.614 1 96.49 81 VAL A C 1
ATOM 578 O O . VAL A 1 81 ? 7.234 31.021 6.006 1 96.49 81 VAL A O 1
ATOM 581 N N . LEU A 1 82 ? 8.392 32.228 4.482 1 96.17 82 LEU A N 1
ATOM 582 C CA . LEU A 1 82 ? 8.706 31.046 3.687 1 96.17 82 LEU A CA 1
ATOM 583 C C . LEU A 1 82 ? 9.817 30.23 4.341 1 96.17 82 LEU A C 1
ATOM 585 O O . LEU A 1 82 ? 10.931 30.726 4.524 1 96.17 82 LEU A O 1
ATOM 589 N N . THR A 1 83 ? 9.502 29.033 4.716 1 96.05 83 THR A N 1
ATOM 590 C CA . THR A 1 83 ? 10.511 28.16 5.305 1 96.05 83 THR A CA 1
ATOM 591 C C . THR A 1 83 ? 11.034 27.164 4.273 1 96.05 83 THR A C 1
ATOM 593 O O . THR A 1 83 ? 10.357 26.874 3.284 1 96.05 83 THR A O 1
ATOM 596 N N . ARG A 1 84 ? 12.286 26.668 4.527 1 95.63 84 ARG A N 1
ATOM 597 C CA . ARG A 1 84 ? 12.974 25.83 3.55 1 95.63 84 ARG A CA 1
ATOM 598 C C . ARG A 1 84 ? 13.437 24.522 4.181 1 95.63 84 ARG A C 1
ATOM 600 O O . ARG A 1 84 ? 14.548 24.058 3.916 1 95.63 84 ARG A O 1
ATOM 607 N N . GLU A 1 85 ? 12.644 24.019 5.059 1 95.64 85 GLU A N 1
ATOM 608 C CA . GLU A 1 85 ? 13.017 22.771 5.72 1 95.64 85 GLU A CA 1
ATOM 609 C C . GLU A 1 85 ? 13.209 21.646 4.708 1 95.64 85 GLU A C 1
ATOM 611 O O . GLU A 1 85 ? 14.014 20.739 4.926 1 95.64 85 GLU A O 1
ATOM 616 N N . GLY A 1 86 ? 12.572 21.665 3.599 1 95.56 86 GLY A N 1
ATOM 617 C CA . GLY A 1 86 ? 12.698 20.672 2.544 1 95.56 86 GLY A CA 1
ATOM 618 C C . GLY A 1 86 ? 14.078 20.641 1.915 1 95.56 86 GLY A C 1
ATOM 619 O O . GLY A 1 86 ? 14.435 19.677 1.234 1 95.56 86 GLY A O 1
ATOM 620 N N . ASP A 1 87 ? 14.841 21.696 2.117 1 95.56 87 ASP A N 1
ATOM 621 C CA . ASP A 1 87 ? 16.2 21.759 1.588 1 95.56 87 ASP A CA 1
ATOM 622 C C . ASP A 1 87 ? 17.186 21.064 2.524 1 95.56 87 ASP A C 1
ATOM 624 O O . ASP A 1 87 ? 18.328 20.798 2.143 1 95.56 87 ASP A O 1
ATOM 628 N N . ARG A 1 88 ? 16.737 20.767 3.726 1 95.24 88 ARG A N 1
ATOM 629 C CA . ARG A 1 88 ? 17.586 20.123 4.723 1 95.24 88 ARG A CA 1
ATOM 630 C C . ARG A 1 88 ? 17.478 18.605 4.635 1 95.24 88 ARG A C 1
ATOM 632 O O . ARG A 1 88 ? 16.391 18.044 4.793 1 95.24 88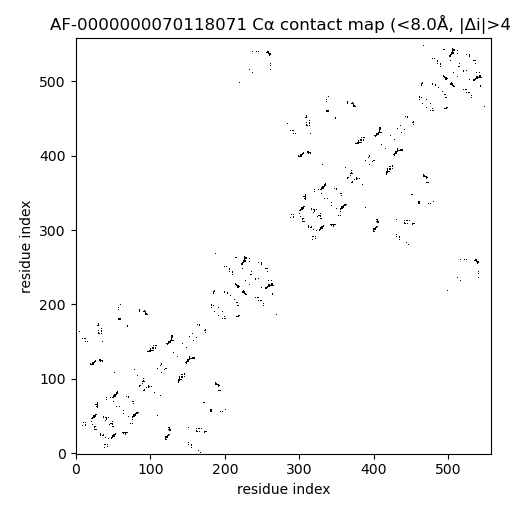 ARG A O 1
ATOM 639 N N . ALA A 1 89 ? 18.588 17.987 4.536 1 96.24 89 ALA A N 1
ATOM 640 C CA . ALA A 1 89 ? 18.621 16.53 4.438 1 96.24 89 ALA A CA 1
ATOM 641 C C . ALA A 1 89 ? 18.024 15.883 5.685 1 96.24 89 ALA A C 1
ATOM 643 O O . ALA A 1 89 ? 17.367 14.843 5.598 1 96.24 89 ALA A O 1
ATOM 644 N N . ALA A 1 90 ? 18.277 16.521 6.79 1 94.7 90 ALA A N 1
ATOM 645 C CA . ALA A 1 90 ? 17.808 15.976 8.061 1 94.7 90 ALA A CA 1
ATOM 646 C C . ALA A 1 90 ? 16.283 15.969 8.126 1 94.7 90 ALA A C 1
ATOM 648 O O . ALA A 1 90 ? 15.684 15.061 8.706 1 94.7 90 ALA A O 1
ATOM 649 N N . TYR A 1 91 ? 15.634 16.926 7.579 1 96.21 91 TYR A N 1
ATOM 650 C CA . TYR A 1 91 ? 14.178 16.956 7.49 1 96.21 91 TYR A CA 1
ATOM 651 C C . TYR A 1 91 ? 13.671 15.917 6.497 1 96.21 91 TYR A C 1
ATOM 653 O O . TYR A 1 91 ? 12.739 15.166 6.796 1 96.21 91 TYR A O 1
ATOM 661 N N . ARG A 1 92 ? 14.32 15.819 5.386 1 97.44 92 ARG A N 1
ATOM 662 C CA . ARG A 1 92 ? 13.878 14.944 4.305 1 97.44 92 ARG A CA 1
ATOM 663 C C . ARG A 1 92 ? 13.983 13.477 4.71 1 97.44 92 ARG A C 1
ATOM 665 O O . ARG A 1 92 ? 13.191 12.646 4.262 1 97.44 92 ARG A O 1
ATOM 672 N N . ARG A 1 93 ? 14.958 13.184 5.575 1 96.38 93 ARG A N 1
ATOM 673 C CA . ARG A 1 93 ? 15.179 11.813 6.024 1 96.38 93 ARG A CA 1
ATOM 674 C C . ARG A 1 93 ? 13.981 11.297 6.815 1 96.38 93 ARG A C 1
ATOM 676 O O . ARG A 1 93 ? 13.825 10.088 6.997 1 96.38 93 ARG A O 1
ATOM 683 N N . ASN A 1 94 ? 13.185 12.205 7.346 1 96.34 94 ASN A N 1
ATOM 684 C CA . ASN A 1 94 ? 11.906 11.909 7.984 1 96.34 94 ASN A CA 1
ATOM 685 C C . ASN A 1 94 ? 12.079 10.984 9.185 1 96.34 94 ASN A C 1
ATOM 687 O O . ASN A 1 94 ? 11.334 10.015 9.34 1 96.34 94 ASN A O 1
ATOM 691 N N . GLY A 1 95 ? 13.104 11.24 9.939 1 93.17 95 GLY A N 1
ATOM 692 C CA . GLY A 1 95 ? 13.266 10.542 11.204 1 93.17 95 GLY A CA 1
ATOM 693 C C . GLY A 1 95 ? 12.334 11.048 12.289 1 93.17 95 GLY A C 1
ATOM 694 O O . GLY A 1 95 ? 11.523 11.945 12.048 1 93.17 95 GLY A O 1
ATOM 695 N N . PRO A 1 96 ? 12.381 10.434 13.449 1 89.23 96 PRO A N 1
ATOM 696 C CA . PRO A 1 96 ? 11.537 10.878 14.561 1 89.23 96 PRO A CA 1
ATOM 697 C C . PRO A 1 96 ? 11.784 12.335 14.944 1 89.23 96 PRO A C 1
ATOM 699 O O . PRO A 1 96 ? 10.954 12.949 15.619 1 89.23 96 PRO A O 1
ATOM 702 N N . ASP A 1 97 ? 12.884 12.909 14.46 1 91.11 97 ASP A N 1
ATOM 703 C CA . ASP A 1 97 ? 13.263 14.273 14.815 1 91.11 97 ASP A CA 1
ATOM 704 C C . ASP A 1 97 ? 12.887 15.253 13.706 1 91.11 97 ASP A C 1
ATOM 706 O O . ASP A 1 97 ? 13.345 16.398 13.7 1 91.11 97 ASP A O 1
ATOM 710 N N . ARG A 1 98 ? 12.055 14.883 12.805 1 93.69 98 ARG A N 1
ATOM 711 C CA . ARG A 1 98 ? 11.682 15.728 11.675 1 93.69 98 ARG A CA 1
ATOM 712 C C . ARG A 1 98 ? 11.115 17.061 12.152 1 93.69 98 ARG A C 1
ATOM 714 O O . ARG A 1 98 ? 11.464 18.116 11.621 1 93.69 98 ARG A O 1
ATOM 721 N N . CYS A 1 99 ? 10.291 16.954 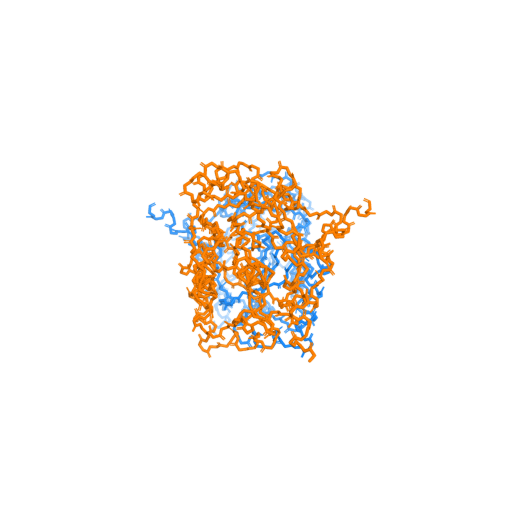13.183 1 92.03 99 CYS A N 1
ATOM 722 C CA . CYS A 1 99 ? 9.631 18.152 13.692 1 92.03 99 CYS A CA 1
ATOM 723 C C . CYS A 1 99 ? 10.645 19.12 14.29 1 92.03 99 CYS A C 1
ATOM 725 O O . CYS A 1 99 ? 10.458 20.337 14.228 1 92.03 99 CYS A O 1
ATOM 727 N N . PHE A 1 100 ? 11.715 18.632 14.848 1 92.41 100 PHE A N 1
ATOM 728 C CA . PHE A 1 100 ? 12.787 19.491 15.335 1 92.41 100 PHE A CA 1
ATOM 729 C C . PHE A 1 100 ? 13.36 20.336 14.203 1 92.41 100 PHE A C 1
ATOM 731 O O . PHE A 1 100 ? 13.507 21.552 14.343 1 92.41 100 PHE A O 1
ATOM 738 N N . HIS A 1 101 ? 13.674 19.69 13.161 1 94.26 101 HIS A N 1
ATOM 739 C CA . HIS A 1 101 ? 14.309 20.372 12.039 1 94.26 101 HIS A CA 1
ATOM 740 C C . HIS A 1 101 ? 13.36 21.38 11.399 1 94.26 101 HIS A C 1
ATOM 742 O O . HIS A 1 101 ? 13.792 22.437 10.934 1 94.26 101 HIS A O 1
ATOM 748 N N . CYS A 1 102 ? 12.136 21.028 11.375 1 94.95 102 CYS A N 1
ATOM 749 C CA . CYS A 1 102 ? 11.115 21.931 10.856 1 94.95 102 CYS A CA 1
ATOM 750 C C . CYS A 1 102 ? 11.014 23.189 11.711 1 94.95 102 CYS A C 1
ATOM 752 O O . CYS A 1 102 ? 11.102 24.304 11.194 1 94.95 102 CYS A O 1
ATOM 754 N N . LYS A 1 103 ? 10.868 23.054 12.989 1 93.7 103 LYS A N 1
ATOM 755 C CA . LYS A 1 103 ? 10.739 24.177 13.913 1 93.7 103 LYS A CA 1
ATOM 756 C C . LYS A 1 103 ? 12.025 24.996 13.965 1 93.7 103 LYS A C 1
ATOM 758 O O . LYS A 1 103 ? 11.982 26.225 14.045 1 93.7 103 LYS A O 1
ATOM 763 N N . ASP A 1 104 ? 13.112 24.245 13.973 1 94.39 104 ASP A N 1
ATOM 764 C CA . ASP A 1 104 ? 14.397 24.938 13.957 1 94.39 104 ASP A CA 1
ATOM 765 C C . ASP A 1 104 ? 14.493 25.89 12.767 1 94.39 104 ASP A C 1
ATOM 767 O O . ASP A 1 104 ? 14.938 27.03 12.911 1 94.39 104 ASP A O 1
ATOM 771 N N . GLU A 1 105 ? 14.126 25.41 11.64 1 95.59 105 GLU A N 1
ATOM 772 C CA . GLU A 1 105 ? 14.109 26.244 10.442 1 95.59 105 GLU A CA 1
ATOM 773 C C . GLU A 1 105 ? 13.174 27.438 10.614 1 95.59 105 GLU A C 1
ATOM 775 O O . GLU A 1 105 ? 13.529 28.566 10.268 1 95.59 105 GLU A O 1
ATOM 780 N N . LEU A 1 106 ? 12.02 27.216 11.097 1 95.08 106 LEU A N 1
ATOM 781 C CA . LEU A 1 106 ? 11.035 28.272 11.305 1 95.08 106 LEU A CA 1
ATOM 782 C C . LEU A 1 106 ? 11.592 29.363 12.213 1 95.08 106 LEU A C 1
ATOM 784 O O . LEU A 1 106 ? 11.558 30.545 11.863 1 95.08 106 LEU A O 1
ATOM 788 N N . PHE A 1 107 ? 12.145 29.022 13.363 1 94.81 107 PHE A N 1
ATOM 789 C CA . PHE A 1 107 ? 12.636 29.992 14.334 1 94.81 107 PHE A CA 1
ATOM 790 C C . PHE A 1 107 ? 13.864 30.72 13.799 1 94.81 107 PHE A C 1
ATOM 792 O O . PHE A 1 107 ? 14.07 31.899 14.093 1 94.81 107 PHE A O 1
ATOM 799 N N . THR A 1 108 ? 14.665 29.992 13.024 1 94.32 108 THR A N 1
ATOM 800 C CA . THR A 1 108 ? 15.794 30.643 12.37 1 94.32 108 THR A CA 1
ATOM 801 C C . THR A 1 108 ? 15.312 31.742 11.427 1 94.32 108 THR A C 1
ATOM 803 O O . THR A 1 108 ? 15.822 32.864 11.459 1 94.32 108 THR A O 1
ATOM 806 N N . ARG A 1 109 ? 14.303 31.446 10.673 1 94.71 109 ARG A N 1
ATOM 807 C CA . ARG A 1 109 ? 13.768 32.418 9.725 1 94.71 109 ARG A CA 1
ATOM 808 C C . ARG A 1 109 ? 13.123 33.594 10.452 1 94.71 109 ARG A C 1
ATOM 810 O O . ARG A 1 109 ? 13.242 34.741 10.016 1 94.71 109 ARG A O 1
ATOM 817 N N . ILE A 1 110 ? 12.388 33.31 11.482 1 92.84 110 ILE A N 1
ATOM 818 C CA . ILE A 1 110 ? 11.78 34.368 12.282 1 92.84 110 ILE A CA 1
ATOM 819 C C . ILE A 1 110 ? 12.866 35.297 12.819 1 92.84 110 ILE A C 1
ATOM 821 O O . ILE A 1 110 ? 12.739 36.522 12.739 1 92.84 110 ILE A O 1
ATOM 825 N N . GLY A 1 111 ? 13.922 34.705 13.364 1 90.65 111 GLY A N 1
ATOM 826 C CA . GLY A 1 111 ? 15.036 35.49 13.872 1 90.65 111 GLY A CA 1
ATOM 827 C C . GLY A 1 111 ? 15.675 36.372 12.816 1 90.65 111 GLY A C 1
ATOM 828 O O . GLY A 1 111 ? 16.013 37.526 13.085 1 90.65 111 GLY A O 1
ATOM 829 N N . ASP A 1 112 ? 15.729 35.888 11.646 1 90.77 112 ASP A N 1
ATOM 830 C CA . ASP A 1 112 ? 16.443 36.564 10.567 1 90.77 112 ASP A CA 1
ATOM 831 C C . ASP A 1 112 ? 15.567 37.629 9.911 1 90.77 112 ASP A C 1
ATOM 833 O O . ASP A 1 112 ? 16.062 38.678 9.495 1 90.77 112 ASP A O 1
ATOM 837 N N . GLU A 1 113 ? 14.246 37.34 9.849 1 91.23 113 GLU A N 1
ATOM 838 C CA . GLU A 1 113 ? 13.433 38.135 8.932 1 91.23 113 GLU A CA 1
ATOM 839 C C . GLU A 1 113 ? 12.361 38.919 9.683 1 91.23 113 GLU A C 1
ATOM 841 O O . GLU A 1 113 ? 11.925 39.978 9.226 1 91.23 113 GLU A O 1
ATOM 846 N N . VAL A 1 114 ? 11.916 38.438 10.716 1 88.84 114 VAL A N 1
ATOM 847 C CA . VAL A 1 114 ? 10.687 38.962 11.301 1 88.84 114 VAL A CA 1
ATOM 848 C C . VAL A 1 114 ? 11.024 39.93 12.433 1 88.84 114 VAL A C 1
ATOM 850 O O . VAL A 1 114 ? 10.424 41.002 12.541 1 88.84 114 VAL A O 1
ATOM 853 N N . LEU A 1 115 ? 11.967 39.656 13.274 1 88.06 115 LEU A N 1
ATOM 854 C CA . LEU A 1 115 ? 12.273 40.441 14.465 1 88.06 115 LEU A CA 1
ATOM 855 C C . LEU A 1 115 ? 12.548 41.896 14.101 1 88.06 115 LEU A C 1
ATOM 857 O O . LEU A 1 115 ? 11.899 42.804 14.623 1 88.06 115 LEU A O 1
ATOM 861 N N . ALA A 1 116 ? 13.439 42.033 13.152 1 87.96 116 ALA A N 1
ATOM 862 C CA . ALA A 1 116 ? 13.823 43.393 12.782 1 87.96 116 ALA A CA 1
ATOM 863 C C . ALA A 1 116 ? 12.74 44.059 11.938 1 87.96 116 ALA A C 1
ATOM 865 O O . ALA A 1 116 ? 12.385 45.216 12.173 1 87.96 116 ALA A O 1
ATOM 866 N N . ALA A 1 117 ? 12.147 43.322 11.029 1 92.22 117 ALA A N 1
ATOM 867 C CA . ALA A 1 117 ? 11.207 43.873 10.056 1 92.22 117 ALA A CA 1
ATOM 868 C C . ALA A 1 117 ? 9.938 44.372 10.742 1 92.22 117 ALA A C 1
ATOM 870 O O . ALA A 1 117 ? 9.33 45.35 10.3 1 92.22 117 ALA A O 1
ATOM 871 N N . TYR A 1 118 ? 9.604 43.73 11.87 1 92.34 118 TYR A N 1
ATOM 872 C CA . TYR A 1 118 ? 8.336 44.062 12.509 1 92.34 118 TYR A CA 1
ATOM 873 C C . TYR A 1 118 ? 8.56 44.62 13.909 1 92.34 118 TYR A C 1
ATOM 875 O O . TYR A 1 118 ? 7.606 44.82 14.665 1 92.34 118 TYR A O 1
ATOM 883 N N . ARG A 1 119 ? 9.786 44.752 14.333 1 91.62 119 ARG A N 1
ATOM 884 C CA . ARG A 1 119 ? 10.163 45.329 15.62 1 91.62 119 ARG A CA 1
ATOM 885 C C . ARG A 1 119 ? 9.553 44.54 16.773 1 91.62 119 ARG A C 1
ATOM 887 O O . ARG A 1 119 ? 8.931 45.117 17.667 1 91.62 119 ARG A O 1
ATOM 894 N N . VAL A 1 120 ? 9.715 43.297 16.685 1 92.7 120 VAL A N 1
ATOM 895 C CA . VAL A 1 120 ? 9.185 42.437 17.739 1 92.7 120 VAL A CA 1
ATOM 896 C C . VAL A 1 120 ? 10.248 42.221 18.813 1 92.7 120 VAL A C 1
ATOM 898 O O . VAL A 1 120 ? 11.437 42.11 18.505 1 92.7 120 VAL A O 1
ATOM 901 N N . ASP A 1 121 ? 9.792 42.096 20.053 1 91.76 121 ASP A N 1
ATOM 902 C CA . ASP A 1 121 ? 10.683 41.964 21.202 1 91.76 121 ASP A CA 1
ATOM 903 C C . ASP A 1 121 ? 10.909 40.496 21.556 1 91.76 121 ASP A C 1
ATOM 905 O O . ASP A 1 121 ? 11.939 40.143 22.135 1 91.76 121 ASP A O 1
ATOM 909 N N . ALA A 1 122 ? 9.914 39.722 21.284 1 94.24 122 ALA A N 1
ATOM 910 C CA . ALA A 1 122 ? 9.954 38.324 21.702 1 94.24 122 ALA A CA 1
ATOM 911 C C . ALA A 1 122 ? 9.096 37.453 20.789 1 94.24 122 ALA A C 1
ATOM 913 O O . ALA A 1 122 ? 8.229 37.959 20.073 1 94.24 122 ALA A O 1
ATOM 914 N N . VAL A 1 123 ? 9.456 36.2 20.811 1 95.65 123 VAL A N 1
ATOM 915 C CA . VAL A 1 123 ? 8.709 35.197 20.06 1 95.65 123 VAL A CA 1
ATOM 916 C C . VAL A 1 123 ? 8.137 34.154 21.017 1 95.65 123 VAL A C 1
ATOM 918 O O . VAL A 1 123 ? 8.798 33.755 21.978 1 95.65 123 VAL A O 1
ATOM 921 N N . ALA A 1 124 ? 6.879 33.795 20.795 1 96.02 124 ALA A N 1
ATOM 922 C CA . ALA A 1 124 ? 6.23 32.748 21.58 1 96.02 124 ALA A CA 1
ATOM 923 C C . ALA A 1 124 ? 5.618 31.683 20.675 1 96.02 124 ALA A C 1
ATOM 925 O O . ALA A 1 124 ? 5.374 31.93 19.492 1 96.02 124 ALA A O 1
ATOM 926 N N . TYR A 1 125 ? 5.407 30.463 21.224 1 94.67 125 TYR A N 1
ATOM 927 C CA . TYR A 1 125 ? 4.73 29.415 20.469 1 94.67 125 TYR A CA 1
ATOM 928 C C . TYR A 1 125 ? 3.784 28.622 21.364 1 94.67 125 TYR A C 1
ATOM 930 O O . TYR A 1 125 ? 3.863 28.709 22.591 1 94.67 125 TYR A O 1
ATOM 938 N N . GLY A 1 126 ? 2.936 27.828 20.813 1 93.14 126 GLY A N 1
ATOM 939 C CA . GLY A 1 126 ? 1.754 27.291 21.469 1 93.14 126 GLY A CA 1
ATOM 940 C C . GLY A 1 126 ? 2.013 25.979 22.184 1 93.14 126 GLY A C 1
ATOM 941 O O . GLY A 1 126 ? 1.158 25.091 22.192 1 93.14 126 GLY A O 1
ATOM 942 N N . GLU A 1 127 ? 3.102 25.75 22.825 1 90.65 127 GLU A N 1
ATOM 943 C CA . GLU A 1 127 ? 3.322 24.577 23.664 1 90.65 127 GLU A CA 1
ATOM 944 C C . GLU A 1 127 ? 2.496 24.651 24.945 1 90.65 127 GLU A C 1
ATOM 946 O O . GLU A 1 127 ? 2.589 25.625 25.695 1 90.65 127 GLU A O 1
ATOM 951 N N . ASN A 1 128 ? 1.69 23.636 25.161 1 91.5 128 ASN A N 1
ATOM 952 C CA . ASN A 1 128 ? 0.877 23.621 26.372 1 91.5 128 ASN A CA 1
ATOM 953 C C . ASN A 1 128 ? 1.536 22.802 27.479 1 91.5 128 ASN A C 1
ATOM 955 O O . ASN A 1 128 ? 2.608 22.228 27.278 1 91.5 128 ASN A O 1
ATOM 959 N N . ALA A 1 129 ? 0.921 22.745 28.569 1 91.29 129 ALA A N 1
ATOM 960 C CA . ALA A 1 129 ? 1.53 22.13 29.746 1 91.29 129 ALA A CA 1
ATOM 961 C C . ALA A 1 129 ? 1.656 20.619 29.571 1 91.29 129 ALA A C 1
ATOM 963 O O . ALA A 1 129 ? 2.608 20.009 30.062 1 91.29 129 ALA A O 1
ATOM 964 N N . ASP A 1 130 ? 0.726 20.016 28.915 1 89.38 130 ASP A N 1
ATOM 965 C CA . ASP A 1 130 ? 0.784 18.58 28.66 1 89.38 130 ASP A CA 1
ATOM 966 C C . ASP A 1 130 ? 1.947 18.233 27.733 1 89.38 130 ASP A C 1
ATOM 968 O O . ASP A 1 130 ? 2.63 17.227 27.935 1 89.38 130 ASP A O 1
ATOM 972 N N . ASP A 1 131 ? 2.163 19.04 26.738 1 84.97 131 ASP A N 1
ATOM 973 C CA . ASP A 1 131 ? 3.284 18.863 25.819 1 84.97 131 ASP A CA 1
ATOM 974 C C . ASP A 1 131 ? 4.618 18.961 26.555 1 84.97 131 ASP A C 1
ATOM 976 O O . ASP A 1 131 ? 5.538 18.184 26.29 1 84.97 131 ASP A O 1
ATOM 980 N N . ALA A 1 132 ? 4.668 19.866 27.421 1 82.61 132 ALA A N 1
ATOM 981 C CA . ALA A 1 132 ? 5.908 20.159 28.135 1 82.61 132 ALA A CA 1
ATOM 982 C C . ALA A 1 132 ? 6.318 18.988 29.024 1 82.61 132 ALA A C 1
ATOM 984 O O . ALA A 1 132 ? 7.492 18.849 29.375 1 82.61 132 ALA A O 1
ATOM 985 N N . ARG A 1 133 ? 5.396 18.172 29.34 1 78.52 133 ARG A N 1
ATOM 986 C CA . ARG A 1 133 ? 5.663 17.049 30.233 1 78.52 133 ARG A CA 1
ATOM 987 C C . ARG A 1 133 ? 6.162 15.837 29.454 1 78.52 133 ARG A C 1
ATOM 989 O O . ARG A 1 133 ? 6.692 14.891 30.04 1 78.52 133 ARG A O 1
ATOM 996 N N . ARG A 1 134 ? 5.952 15.912 28.214 1 77.76 134 ARG A N 1
ATOM 997 C CA . ARG A 1 134 ? 6.403 14.785 27.404 1 77.76 134 ARG A CA 1
ATOM 998 C C . ARG A 1 134 ? 7.91 14.844 27.176 1 77.76 134 ARG A C 1
ATOM 1000 O O . ARG A 1 134 ? 8.444 15.885 26.788 1 77.76 134 ARG A O 1
ATOM 1007 N N . PRO A 1 135 ? 8.624 13.837 27.552 1 64.65 135 PRO A N 1
ATOM 1008 C CA . PRO A 1 135 ? 10.087 13.854 27.481 1 64.65 135 PRO A CA 1
ATOM 1009 C C . PRO A 1 135 ? 10.607 14.042 26.057 1 64.65 135 PRO A C 1
ATOM 1011 O O . PRO A 1 135 ? 11.703 14.573 25.861 1 64.65 135 PRO A O 1
ATOM 1014 N N . ASP A 1 136 ? 9.871 13.572 25.155 1 67.36 136 ASP A N 1
ATOM 1015 C CA . ASP A 1 136 ? 10.473 13.54 23.825 1 67.36 136 ASP A CA 1
ATOM 1016 C C . ASP A 1 136 ? 9.627 14.318 22.82 1 67.36 136 ASP A C 1
ATOM 1018 O O . ASP A 1 136 ? 8.798 13.737 22.117 1 67.36 136 ASP A O 1
ATOM 1022 N N . ARG A 1 137 ? 9.872 15.644 22.908 1 76.36 137 ARG A N 1
ATOM 1023 C CA . ARG A 1 137 ? 9.225 16.427 21.86 1 76.36 137 ARG A CA 1
ATOM 1024 C C . ARG A 1 137 ? 10.254 17.196 21.038 1 76.36 137 ARG A C 1
ATOM 1026 O O . ARG A 1 137 ? 10.763 18.228 21.478 1 76.36 137 ARG A O 1
ATOM 1033 N N . PRO A 1 138 ? 10.545 16.735 19.976 1 74.35 138 PRO A N 1
ATOM 1034 C CA . PRO A 1 138 ? 11.58 17.351 19.142 1 74.35 138 PRO A CA 1
ATOM 1035 C C . PRO A 1 138 ? 11.327 18.835 18.888 1 74.35 138 PRO A C 1
ATOM 1037 O O . PRO A 1 138 ? 12.269 19.631 18.871 1 74.35 138 PRO A O 1
ATOM 1040 N N . GLY A 1 139 ? 10.095 19.228 18.799 1 74.65 139 GLY A N 1
ATOM 1041 C CA . GLY A 1 139 ? 9.767 20.626 18.568 1 74.65 139 GLY A CA 1
ATOM 1042 C C . GLY A 1 139 ? 10.129 21.524 19.736 1 74.65 139 GLY A C 1
ATOM 1043 O O . GLY A 1 139 ? 10.585 22.653 19.539 1 74.65 139 GLY A O 1
ATOM 1044 N N . ALA A 1 140 ? 9.996 21.07 20.936 1 77.68 140 ALA A N 1
ATOM 1045 C CA . ALA A 1 140 ? 10.302 21.832 22.144 1 77.68 140 ALA A CA 1
ATOM 1046 C C . ALA A 1 140 ? 11.799 22.105 22.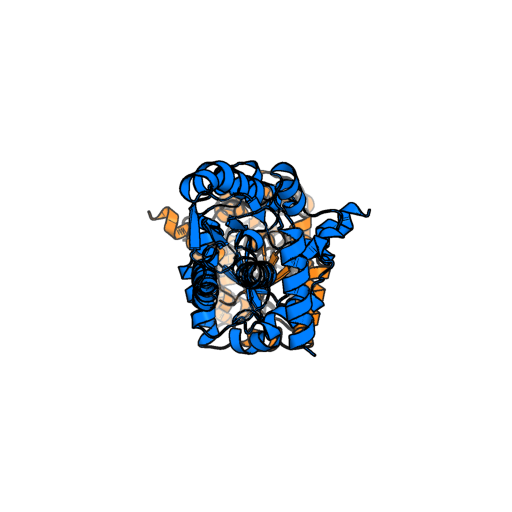256 1 77.68 140 ALA A C 1
ATOM 1048 O O . ALA A 1 140 ? 12.208 23.178 22.705 1 77.68 140 ALA A O 1
ATOM 1049 N N . ARG A 1 141 ? 12.577 21.177 21.822 1 80 141 ARG A N 1
ATOM 1050 C CA . ARG A 1 141 ? 14.026 21.35 21.839 1 80 141 ARG A CA 1
ATOM 1051 C C . ARG A 1 141 ? 14.452 22.5 20.933 1 80 141 ARG A C 1
ATOM 1053 O O . ARG A 1 141 ? 15.327 23.289 21.293 1 80 141 ARG A O 1
ATOM 1060 N N . ALA A 1 142 ? 13.821 22.596 19.812 1 80.99 142 ALA A N 1
ATOM 1061 C CA . ALA A 1 142 ? 14.122 23.684 18.885 1 80.99 142 ALA A CA 1
ATOM 1062 C C . ALA A 1 142 ? 13.758 25.037 19.489 1 80.99 142 ALA A C 1
ATOM 1064 O O . ALA A 1 142 ? 14.527 25.996 19.388 1 80.99 142 ALA A O 1
ATOM 1065 N N . ALA A 1 143 ? 12.584 25.108 20.128 1 80.53 143 ALA A N 1
ATOM 1066 C CA . ALA A 1 143 ? 12.126 26.35 20.746 1 80.53 143 ALA A CA 1
ATOM 1067 C C . ALA A 1 143 ? 13.098 26.817 21.826 1 80.53 143 ALA A C 1
ATOM 1069 O O . ALA A 1 143 ? 13.419 28.004 21.91 1 80.53 143 ALA A O 1
ATOM 1070 N N . ALA A 1 144 ? 13.513 25.899 22.577 1 76.98 144 ALA A N 1
ATOM 1071 C CA . ALA A 1 144 ? 14.466 26.211 23.64 1 76.98 144 ALA A CA 1
ATOM 1072 C C . ALA A 1 144 ? 15.765 26.77 23.065 1 76.98 144 ALA A C 1
ATOM 1074 O O . ALA A 1 144 ? 16.317 27.739 23.591 1 76.98 144 ALA A O 1
ATOM 1075 N N . ALA A 1 145 ? 16.255 26.239 22.04 1 82.33 145 ALA A N 1
ATOM 1076 C CA . ALA A 1 145 ? 17.504 26.654 21.409 1 82.33 145 ALA A CA 1
ATOM 1077 C C . ALA A 1 145 ? 17.407 28.086 20.89 1 82.33 145 ALA A C 1
ATOM 1079 O O . ALA A 1 145 ? 18.401 28.815 20.872 1 82.33 145 ALA A O 1
ATOM 1080 N N . HIS A 1 146 ? 16.215 28.529 20.581 1 86.4 146 HIS A N 1
ATOM 1081 C CA . HIS A 1 146 ? 16.015 29.856 20.011 1 86.4 146 HIS A CA 1
ATOM 1082 C C . HIS A 1 146 ? 15.437 30.818 21.044 1 86.4 146 HIS A C 1
ATOM 1084 O O . HIS A 1 146 ? 15.067 31.946 20.71 1 86.4 146 HIS A O 1
ATOM 1090 N N . ARG A 1 147 ? 15.214 30.407 22.297 1 85.48 147 ARG A N 1
ATOM 1091 C CA . ARG A 1 147 ? 14.715 31.214 23.405 1 85.48 147 ARG A CA 1
ATOM 1092 C C . ARG A 1 147 ? 13.293 31.694 23.136 1 85.48 147 ARG A C 1
ATOM 1094 O O . ARG A 1 147 ? 12.983 32.872 23.328 1 85.48 147 ARG A O 1
ATOM 1101 N N . VAL A 1 148 ? 12.551 30.813 22.572 1 91.89 148 VAL A N 1
ATOM 1102 C CA . VAL A 1 148 ? 11.145 31.088 22.294 1 91.89 148 VAL A CA 1
ATOM 1103 C C . VAL A 1 148 ? 10.314 30.855 23.553 1 91.89 148 VAL A C 1
ATOM 1105 O O . VAL A 1 148 ? 10.541 29.888 24.285 1 91.89 148 VAL A O 1
ATOM 1108 N N . LEU A 1 149 ? 9.414 31.758 23.852 1 93.66 149 LEU A N 1
ATOM 1109 C CA . LEU A 1 149 ? 8.589 31.673 25.052 1 93.66 149 LEU A CA 1
ATOM 1110 C C . LEU A 1 149 ? 7.494 30.625 24.886 1 93.66 149 LEU A C 1
ATOM 1112 O O . LEU A 1 149 ? 7.013 30.394 23.775 1 93.66 149 LEU A O 1
ATOM 1116 N N . ARG A 1 150 ? 7.077 29.985 25.983 1 94.94 150 ARG A N 1
ATOM 1117 C CA . ARG A 1 150 ? 6.006 28.994 26.008 1 94.94 150 ARG A CA 1
ATOM 1118 C C . ARG A 1 150 ? 4.952 29.354 27.049 1 94.94 150 ARG A C 1
ATOM 1120 O O . ARG A 1 150 ? 4.722 28.599 27.995 1 94.94 150 ARG A O 1
ATOM 1127 N N . PRO A 1 151 ? 4.252 30.395 26.761 1 95.94 151 PRO A N 1
ATOM 1128 C CA . PRO A 1 151 ? 3.393 30.991 27.787 1 95.94 151 PRO A CA 1
ATOM 1129 C C . PRO A 1 151 ? 2.311 30.033 28.281 1 95.94 151 PRO A C 1
ATOM 1131 O O . PRO A 1 151 ? 2.006 30.003 29.475 1 95.94 151 PRO A O 1
ATOM 1134 N N . LEU A 1 152 ? 1.722 29.225 27.431 1 96.54 152 LEU A N 1
ATOM 1135 C CA . LEU A 1 152 ? 0.652 28.332 27.861 1 96.54 152 LEU A CA 1
ATOM 1136 C C . LEU A 1 152 ? 1.176 27.288 28.841 1 96.54 152 LEU A C 1
ATOM 1138 O O . LEU A 1 152 ? 0.517 26.977 29.835 1 96.54 152 LEU A O 1
ATOM 1142 N N . ALA A 1 153 ? 2.31 26.77 28.522 1 94.56 153 ALA A N 1
ATOM 1143 C CA . ALA A 1 153 ? 2.948 25.813 29.423 1 94.56 153 ALA A CA 1
ATOM 1144 C C . ALA A 1 153 ? 3.303 26.467 30.755 1 94.56 153 ALA A C 1
ATOM 1146 O O . ALA A 1 153 ? 3.079 25.885 31.819 1 94.56 153 ALA A O 1
ATOM 1147 N N . ASP A 1 154 ? 3.81 27.671 30.719 1 94.19 154 ASP A N 1
ATOM 1148 C CA . ASP A 1 154 ? 4.255 28.386 31.912 1 94.19 154 ASP A CA 1
ATOM 1149 C C . ASP A 1 154 ? 3.071 28.76 32.801 1 94.19 154 ASP A C 1
ATOM 1151 O O . ASP A 1 154 ? 3.214 28.871 34.02 1 94.19 154 ASP A O 1
ATOM 1155 N N . LEU A 1 155 ? 1.919 28.896 32.211 1 95.63 155 LEU A N 1
ATOM 1156 C CA . LEU A 1 155 ? 0.703 29.193 32.961 1 95.63 155 LEU A CA 1
ATOM 1157 C C . LEU A 1 155 ? 0.052 27.912 33.47 1 95.63 155 LEU A C 1
ATOM 1159 O O . LEU A 1 155 ? -0.956 27.962 34.179 1 95.63 155 LEU A O 1
ATOM 1163 N N . GLY A 1 156 ? 0.568 26.754 32.996 1 94.96 156 GLY A N 1
ATOM 1164 C CA . GLY A 1 156 ? 0.049 25.47 33.441 1 94.96 156 GLY A CA 1
ATOM 1165 C C . GLY A 1 156 ? -1.218 25.055 32.717 1 94.96 156 GLY A C 1
ATOM 1166 O O . GLY A 1 156 ? -2.005 24.262 33.237 1 94.96 156 GLY A O 1
ATOM 1167 N N . LEU A 1 157 ? -1.479 25.58 31.599 1 95.52 157 LEU A N 1
ATOM 1168 C CA . LEU A 1 157 ? -2.696 25.269 30.858 1 95.52 157 LEU A CA 1
ATOM 1169 C C . LEU A 1 157 ? -2.519 24.001 30.029 1 95.52 157 LEU A C 1
ATOM 1171 O O . LEU A 1 157 ? -1.712 23.971 29.097 1 95.52 157 LEU A O 1
ATOM 1175 N N . GLY A 1 158 ? -3.28 23.013 30.357 1 95.14 158 GLY A N 1
ATOM 1176 C CA . GLY A 1 158 ? -3.247 21.768 29.607 1 95.14 158 GLY A CA 1
ATOM 1177 C C . GLY A 1 158 ? -4.218 21.746 28.442 1 95.14 158 GLY A C 1
ATOM 1178 O O . GLY A 1 158 ? -4.845 22.761 28.132 1 95.14 158 GLY A O 1
ATOM 1179 N N . LYS A 1 159 ? -4.318 20.548 27.809 1 90.41 159 LYS A N 1
ATOM 1180 C CA . LYS A 1 159 ? -5.13 20.398 26.605 1 90.41 159 LYS A CA 1
ATOM 1181 C C . LYS A 1 159 ? -6.597 20.71 26.888 1 90.41 159 LYS A C 1
ATOM 1183 O O . LYS A 1 159 ? -7.26 21.376 26.09 1 90.41 159 LYS A O 1
ATOM 1188 N N . SER A 1 160 ? -7.086 20.292 27.973 1 93.22 160 SER A N 1
ATOM 1189 C CA . SER A 1 160 ? -8.476 20.547 28.339 1 93.22 160 SER A CA 1
ATOM 1190 C C . SER A 1 160 ? -8.715 22.03 28.602 1 93.22 160 SER A C 1
ATOM 1192 O O . SER A 1 160 ? -9.751 22.575 28.217 1 93.22 160 SER A O 1
ATOM 1194 N N . ASP A 1 161 ? -7.805 22.714 29.274 1 95.34 161 ASP A N 1
ATOM 1195 C CA . ASP A 1 161 ? -7.896 24.146 29.541 1 95.34 161 ASP A CA 1
ATOM 1196 C C . ASP A 1 161 ? -7.904 24.947 28.241 1 95.34 161 ASP A C 1
ATOM 1198 O O . ASP A 1 161 ? -8.685 25.89 28.092 1 95.34 161 ASP A O 1
ATOM 1202 N N . VAL A 1 162 ? -7.055 24.478 27.375 1 95.3 162 VAL A N 1
ATOM 1203 C CA . VAL A 1 162 ? -6.902 25.171 26.1 1 95.3 162 VAL A CA 1
ATOM 1204 C C . VAL A 1 162 ? -8.222 25.139 25.333 1 95.3 162 VAL A C 1
ATOM 1206 O O . VAL A 1 162 ? -8.671 26.164 24.814 1 95.3 162 VAL A O 1
ATOM 1209 N N . ARG A 1 163 ? -8.805 24.039 25.263 1 94.43 163 ARG A N 1
ATOM 1210 C CA . ARG A 1 163 ? -10.057 23.902 24.526 1 94.43 163 ARG A CA 1
ATOM 1211 C C . ARG A 1 163 ? -11.166 24.726 25.172 1 94.43 163 ARG A C 1
ATOM 1213 O O . ARG A 1 163 ? -11.933 25.396 24.478 1 94.43 163 ARG A O 1
ATOM 1220 N N . ARG A 1 164 ? -11.252 24.656 26.463 1 95.28 164 ARG A N 1
ATOM 1221 C CA . ARG A 1 164 ? -12.254 25.42 27.199 1 95.28 164 ARG A CA 1
ATOM 1222 C C . ARG A 1 164 ? -12.075 26.918 26.972 1 95.28 164 ARG A C 1
ATOM 1224 O O . ARG A 1 164 ? -13.043 27.628 26.692 1 95.28 164 ARG A O 1
ATOM 1231 N N . LEU A 1 165 ? -10.872 27.369 27.083 1 96.64 165 LEU A N 1
ATOM 1232 C CA . LEU A 1 165 ? -10.583 28.79 26.926 1 96.64 165 LEU A CA 1
ATOM 1233 C C . LEU A 1 165 ? -10.769 29.226 25.477 1 96.64 165 LEU A C 1
ATOM 1235 O O . LEU A 1 165 ? -11.181 30.358 25.213 1 96.64 165 LEU A O 1
ATOM 1239 N N . ALA A 1 166 ? -10.419 28.34 24.545 1 96.41 166 ALA A N 1
ATOM 1240 C CA . ALA A 1 166 ? -10.629 28.642 23.132 1 96.41 166 ALA A CA 1
ATOM 1241 C C . ALA A 1 166 ? -12.106 28.888 22.837 1 96.41 166 ALA A C 1
ATOM 1243 O O . ALA A 1 166 ? -12.454 29.827 22.117 1 96.41 166 ALA A O 1
ATOM 1244 N N . ARG A 1 167 ? -12.941 28.083 23.438 1 95.46 167 ARG A N 1
ATOM 1245 C CA . ARG A 1 167 ? -14.382 28.26 23.283 1 95.46 167 ARG A CA 1
ATOM 1246 C C . ARG A 1 167 ? -14.841 29.577 23.9 1 95.46 167 ARG A C 1
ATOM 1248 O O . ARG A 1 167 ? -15.665 30.287 23.319 1 95.46 167 ARG A O 1
ATOM 1255 N N . ALA A 1 168 ? -14.303 29.843 25.031 1 95.11 168 ALA A N 1
ATOM 1256 C CA . ALA A 1 168 ? -14.66 31.071 25.737 1 95.11 168 ALA A CA 1
ATOM 1257 C C . ALA A 1 168 ? -14.261 32.303 24.93 1 95.11 168 ALA A C 1
ATOM 1259 O O . ALA A 1 168 ? -14.918 33.344 25.008 1 95.11 168 ALA A O 1
ATOM 1260 N N . CYS A 1 169 ? -13.161 32.182 24.124 1 94.68 169 CYS A N 1
ATOM 1261 C CA . CYS A 1 169 ? -12.68 33.268 23.277 1 94.68 169 CYS A CA 1
ATOM 1262 C C . CYS A 1 169 ? -13.483 33.348 21.984 1 94.68 169 CYS A C 1
ATOM 1264 O O . CYS A 1 169 ? -13.302 34.276 21.193 1 94.68 169 CYS A O 1
ATOM 1266 N N . GLY A 1 170 ? -14.324 32.34 21.77 1 93.92 170 GLY A N 1
ATOM 1267 C CA . GLY A 1 170 ? -15.092 32.304 20.536 1 93.92 170 GLY A CA 1
ATOM 1268 C C . GLY A 1 170 ? -14.249 31.98 19.317 1 93.92 170 GLY A C 1
ATOM 1269 O O . GLY A 1 170 ? -14.534 32.454 18.216 1 93.92 170 GLY A O 1
ATOM 1270 N N . LEU A 1 171 ? -13.218 31.288 19.497 1 95.83 171 LEU A N 1
ATOM 1271 C CA . LEU A 1 171 ? -12.348 30.95 18.376 1 95.83 171 LEU A CA 1
ATOM 1272 C C . LEU A 1 171 ? -13.04 29.98 17.424 1 95.83 171 LEU A C 1
ATOM 1274 O O . LEU A 1 171 ? -13.622 28.984 17.86 1 95.83 171 LEU A O 1
ATOM 1278 N N . PRO A 1 172 ? -12.963 30.231 16.142 1 93.78 172 PRO A N 1
ATOM 1279 C CA . PRO A 1 172 ? -13.596 29.343 15.165 1 93.78 172 PRO A CA 1
ATOM 1280 C C . PRO A 1 172 ? -12.978 27.947 15.149 1 93.78 172 PRO A C 1
ATOM 1282 O O . PRO A 1 172 ? -13.63 26.983 14.739 1 93.78 172 PRO A O 1
ATOM 1285 N N . CYS A 1 173 ? -11.774 27.75 15.59 1 93.31 173 CYS A N 1
ATOM 1286 C CA . CYS A 1 173 ? -11.073 26.474 15.509 1 93.31 173 CYS A CA 1
ATOM 1287 C C . CYS A 1 173 ? -11.162 25.718 16.829 1 93.31 173 CYS A C 1
ATOM 1289 O O . CYS A 1 173 ? -10.479 24.71 17.019 1 93.31 173 CYS A O 1
ATOM 1291 N N . ALA A 1 174 ? -11.992 26.126 17.742 1 92.54 174 ALA A N 1
ATOM 1292 C CA . ALA A 1 174 ? -12.043 25.562 19.088 1 92.54 174 ALA A CA 1
ATOM 1293 C C . ALA A 1 174 ? -12.324 24.063 19.045 1 92.54 174 ALA A C 1
ATOM 1295 O O . ALA A 1 174 ? -11.79 23.301 19.854 1 92.54 174 ALA A O 1
ATOM 1296 N N . ASP A 1 175 ? -13.047 23.672 18.048 1 87.67 175 ASP A N 1
ATOM 1297 C CA . ASP A 1 175 ? -13.439 22.269 17.97 1 87.67 175 ASP A CA 1
ATOM 1298 C C . ASP A 1 175 ? -12.785 21.581 16.774 1 87.67 175 ASP A C 1
ATOM 1300 O O . ASP A 1 175 ? -13.135 20.449 16.433 1 87.67 175 ASP A O 1
ATOM 1304 N N . LYS A 1 176 ? -11.946 22.277 16.175 1 85.68 176 LYS A N 1
ATOM 1305 C CA . LYS A 1 176 ? -11.259 21.714 15.016 1 85.68 176 LYS A CA 1
ATOM 1306 C C . LYS A 1 176 ? -10.318 20.586 15.429 1 85.68 176 LYS A C 1
ATOM 1308 O O . LYS A 1 176 ? -9.524 20.741 16.36 1 85.68 176 LYS A O 1
ATOM 1313 N N . PRO A 1 177 ? -10.442 19.448 14.792 1 81.05 177 PRO A N 1
ATOM 1314 C CA . PRO A 1 177 ? -9.478 18.385 15.086 1 81.05 177 PRO A CA 1
ATOM 1315 C C . PRO A 1 177 ? -8.046 18.769 14.724 1 81.05 177 PRO A C 1
ATOM 1317 O O . PRO A 1 177 ? -7.832 19.688 13.928 1 81.05 177 PRO A O 1
ATOM 1320 N N . ALA A 1 178 ? -7.113 18.058 15.401 1 77.74 178 ALA A N 1
ATOM 1321 C CA . ALA A 1 178 ? -5.71 18.272 15.052 1 77.74 178 ALA A CA 1
ATOM 1322 C C . ALA A 1 178 ? -5.472 18.03 13.564 1 77.74 178 ALA A C 1
ATOM 1324 O O . ALA A 1 178 ? -6.045 17.108 12.979 1 77.74 178 ALA A O 1
ATOM 1325 N N . ALA A 1 179 ? -4.783 18.94 12.951 1 79.2 179 ALA A N 1
ATOM 1326 C CA . ALA A 1 179 ? -4.444 18.83 11.534 1 79.2 179 ALA A CA 1
ATOM 1327 C C . ALA A 1 179 ? -2.931 18.793 11.334 1 79.2 179 ALA A C 1
ATOM 1329 O O . ALA A 1 179 ? -2.321 19.803 10.976 1 79.2 179 ALA A O 1
ATOM 1330 N N . PRO A 1 180 ? -2.353 17.671 11.527 1 85.29 180 PRO A N 1
ATOM 1331 C CA . PRO A 1 180 ? -0.906 17.565 11.328 1 85.29 180 PRO A CA 1
ATOM 1332 C C . PRO A 1 180 ? -0.478 17.923 9.906 1 85.29 180 PRO A C 1
ATOM 1334 O O . PRO A 1 180 ? -1.315 17.975 9.001 1 85.29 180 PRO A O 1
ATOM 1337 N N . CYS A 1 181 ? 0.767 18.264 9.785 1 93.1 181 CYS A N 1
ATOM 1338 C CA . CYS A 1 181 ? 1.282 18.634 8.471 1 93.1 181 CYS A CA 1
ATOM 1339 C C . CYS A 1 181 ? 1.202 17.459 7.504 1 93.1 181 CYS A C 1
ATOM 1341 O O . CYS A 1 181 ? 0.977 16.321 7.92 1 93.1 181 CYS A O 1
ATOM 1343 N N . LEU A 1 182 ? 1.415 17.69 6.29 1 96.69 182 LEU A N 1
ATOM 1344 C CA . LEU A 1 182 ? 1.271 16.679 5.249 1 96.69 182 LEU A CA 1
ATOM 1345 C C . LEU A 1 182 ? 2.348 15.607 5.379 1 96.69 182 LEU A C 1
ATOM 1347 O O . LEU A 1 182 ? 2.139 14.459 4.979 1 96.69 182 LEU A O 1
ATOM 1351 N N . ALA A 1 183 ? 3.503 15.953 5.965 1 96.35 183 ALA A N 1
ATOM 1352 C CA . ALA A 1 183 ? 4.606 15.005 6.098 1 96.35 183 ALA A CA 1
ATOM 1353 C C . ALA A 1 183 ? 4.227 13.848 7.019 1 96.35 183 ALA A C 1
ATOM 1355 O O . ALA A 1 183 ? 4.839 12.779 6.967 1 96.35 183 ALA A O 1
ATOM 1356 N N . SER A 1 184 ? 3.231 14.107 7.846 1 94.31 184 SER A N 1
ATOM 1357 C CA . SER A 1 184 ? 2.787 13.058 8.758 1 94.31 184 SER A CA 1
ATOM 1358 C C . SER A 1 184 ? 2.128 11.91 8 1 94.31 184 SER A C 1
ATOM 1360 O O . SER A 1 184 ? 1.902 10.837 8.562 1 94.31 184 SER A O 1
ATOM 1362 N N . ARG A 1 185 ? 1.809 12.132 6.74 1 96.43 185 ARG A N 1
ATOM 1363 C CA . ARG A 1 185 ? 1.205 11.099 5.904 1 96.43 185 ARG A CA 1
ATOM 1364 C C . ARG A 1 185 ? 2.269 10.182 5.311 1 96.43 185 ARG A C 1
ATOM 1366 O O . ARG A 1 185 ? 1.946 9.196 4.646 1 96.43 185 ARG A O 1
ATOM 1373 N N . ILE A 1 186 ? 3.517 10.508 5.458 1 97.06 186 ILE A N 1
ATOM 1374 C CA . ILE A 1 186 ? 4.627 9.752 4.89 1 97.06 186 ILE A CA 1
ATOM 1375 C C . ILE A 1 186 ? 5.293 8.915 5.98 1 97.06 186 ILE A C 1
ATOM 1377 O O . ILE A 1 186 ? 5.658 9.437 7.036 1 97.06 186 ILE A O 1
ATOM 1381 N N . PRO A 1 187 ? 5.418 7.61 5.781 1 94.84 187 PRO A N 1
ATOM 1382 C CA . PRO A 1 187 ? 6.04 6.777 6.813 1 94.84 187 PRO A CA 1
ATOM 1383 C C . PRO A 1 187 ? 7.431 7.268 7.209 1 94.84 187 PRO A C 1
ATOM 1385 O O . PRO A 1 187 ? 8.184 7.75 6.359 1 94.84 187 PRO A O 1
ATOM 1388 N N . HIS A 1 188 ? 7.75 7.086 8.452 1 93.74 188 HIS A N 1
ATOM 1389 C CA . HIS A 1 188 ? 9.081 7.452 8.923 1 93.74 188 HIS A CA 1
ATOM 1390 C C . HIS A 1 188 ? 10.165 6.787 8.082 1 93.74 188 HIS A C 1
ATOM 1392 O O . HIS A 1 188 ? 9.999 5.651 7.632 1 93.74 188 HIS A O 1
ATOM 1398 N N . PHE A 1 189 ? 11.255 7.561 7.786 1 93.85 189 PHE A N 1
ATOM 1399 C CA . PHE A 1 189 ? 12.465 7.152 7.084 1 93.85 189 PHE A CA 1
ATOM 1400 C C . PHE A 1 189 ? 12.2 6.997 5.592 1 93.85 189 PHE A C 1
ATOM 1402 O O . PHE A 1 189 ? 13.037 6.467 4.858 1 93.85 189 PHE A O 1
ATOM 1409 N N . SER A 1 190 ? 11.001 7.269 5.206 1 95.09 190 SER A N 1
ATOM 1410 C CA . SER A 1 190 ? 10.75 7.545 3.795 1 95.09 190 SER A CA 1
ATOM 1411 C C . SER A 1 190 ? 10.939 9.024 3.478 1 95.09 190 SER A C 1
ATOM 1413 O O . SER A 1 190 ? 10.466 9.889 4.219 1 95.09 190 SER A O 1
ATOM 1415 N N . GLU A 1 191 ? 11.606 9.245 2.444 1 97.22 191 GLU A N 1
ATOM 1416 C CA . GLU A 1 191 ? 12.002 10.618 2.144 1 97.22 191 GLU A CA 1
ATOM 1417 C C . GLU A 1 191 ? 10.783 11.512 1.939 1 97.22 191 GLU A C 1
ATOM 1419 O O . GLU A 1 191 ? 9.841 11.134 1.239 1 97.22 191 GLU A O 1
ATOM 1424 N N . VAL A 1 192 ? 10.783 12.69 2.499 1 97.59 192 VAL A N 1
ATOM 1425 C CA . VAL A 1 192 ? 9.758 13.709 2.297 1 97.59 192 VAL A CA 1
ATOM 1426 C C . VAL A 1 192 ? 10.143 14.603 1.12 1 97.59 192 VAL A C 1
ATOM 1428 O O . VAL A 1 192 ? 11.202 15.235 1.133 1 97.59 192 VAL A O 1
ATOM 1431 N N . THR A 1 193 ? 9.333 14.699 0.101 1 97.25 193 THR A N 1
ATOM 1432 C CA . THR A 1 193 ? 9.598 15.527 -1.07 1 97.25 193 THR A CA 1
ATOM 1433 C C . THR A 1 193 ? 8.379 16.377 -1.418 1 97.25 193 THR A C 1
ATOM 1435 O O . THR A 1 193 ? 7.248 16.015 -1.087 1 97.25 193 THR A O 1
ATOM 1438 N N . PRO A 1 194 ? 8.619 17.493 -2.042 1 96.68 194 PRO A N 1
ATOM 1439 C CA . PRO A 1 194 ? 7.489 18.333 -2.448 1 96.68 194 PRO A CA 1
ATOM 1440 C C . PRO A 1 194 ? 6.494 17.592 -3.339 1 96.68 194 PRO A C 1
ATOM 1442 O O . PRO A 1 194 ? 5.288 17.838 -3.26 1 96.68 194 PRO A O 1
ATOM 1445 N N . VAL A 1 195 ? 6.978 16.696 -4.194 1 96.78 195 VAL A N 1
ATOM 1446 C CA . VAL A 1 195 ? 6.118 15.939 -5.098 1 96.78 195 VAL A CA 1
ATOM 1447 C C . VAL A 1 195 ? 5.166 15.059 -4.292 1 96.78 195 VAL A C 1
ATOM 1449 O O . VAL A 1 195 ? 3.96 15.042 -4.547 1 96.78 195 VAL A O 1
ATOM 1452 N N . LYS A 1 196 ? 5.72 14.323 -3.323 1 98.04 196 LYS A N 1
ATOM 1453 C CA . LYS A 1 196 ? 4.888 13.48 -2.469 1 98.04 196 LYS A CA 1
ATOM 1454 C C . LYS A 1 196 ? 3.857 14.312 -1.712 1 98.04 196 LYS A C 1
ATOM 1456 O O . LYS A 1 196 ? 2.692 13.923 -1.61 1 98.04 196 LYS A O 1
ATOM 1461 N N . LEU A 1 197 ? 4.273 15.444 -1.195 1 98.07 197 LEU A N 1
ATOM 1462 C CA . LEU A 1 197 ? 3.387 16.316 -0.432 1 98.07 197 LEU A CA 1
ATOM 1463 C C . LEU A 1 197 ? 2.257 16.845 -1.308 1 98.07 197 LEU A C 1
ATOM 1465 O O . LEU A 1 197 ? 1.103 16.899 -0.876 1 98.07 197 LEU A O 1
ATOM 1469 N N . ALA A 1 198 ? 2.584 17.213 -2.507 1 97.73 198 ALA A N 1
ATOM 1470 C CA . ALA A 1 198 ? 1.577 17.706 -3.443 1 97.73 198 ALA A CA 1
ATOM 1471 C C . ALA A 1 198 ? 0.572 16.613 -3.793 1 97.73 198 ALA A C 1
ATOM 1473 O O . ALA A 1 198 ? -0.628 16.876 -3.905 1 97.73 198 ALA A O 1
ATOM 1474 N N . GLN A 1 199 ? 1.056 15.38 -3.959 1 98.17 199 GLN A N 1
ATOM 1475 C CA . GLN A 1 199 ? 0.186 14.243 -4.239 1 98.17 199 GLN A CA 1
ATOM 1476 C C . GLN A 1 199 ? -0.83 14.038 -3.118 1 98.17 199 GLN A C 1
ATOM 1478 O O . GLN A 1 199 ? -2.025 13.883 -3.377 1 98.17 199 GLN A O 1
ATOM 1483 N N . ILE A 1 200 ? -0.327 14.071 -1.96 1 98.36 200 ILE A N 1
ATOM 1484 C CA . ILE A 1 200 ? -1.169 13.868 -0.785 1 98.36 200 ILE A CA 1
ATOM 1485 C C . ILE A 1 200 ? -2.214 14.978 -0.702 1 98.36 200 ILE A C 1
ATOM 1487 O O . ILE A 1 200 ? -3.402 14.707 -0.511 1 98.36 200 ILE A O 1
ATOM 1491 N N . GLU A 1 201 ? -1.787 16.187 -0.85 1 98.11 201 GLU A N 1
ATOM 1492 C CA . GLU A 1 201 ? -2.693 17.326 -0.742 1 98.11 201 GLU A CA 1
ATOM 1493 C C . GLU A 1 201 ? -3.797 17.254 -1.793 1 98.11 201 GLU A C 1
ATOM 1495 O O . GLU A 1 201 ? -4.969 17.485 -1.488 1 98.11 201 GLU A O 1
ATOM 1500 N N . GLN A 1 202 ? -3.39 16.984 -2.999 1 98.12 202 GLN A N 1
ATOM 1501 C CA . GLN A 1 202 ? -4.361 16.889 -4.085 1 98.12 202 GLN A CA 1
ATOM 1502 C C . GLN A 1 202 ? -5.383 15.789 -3.815 1 98.12 202 GLN A C 1
ATOM 1504 O O . GLN A 1 202 ? -6.585 15.991 -4.002 1 98.12 202 GLN A O 1
ATOM 1509 N N . ALA A 1 203 ? -4.924 14.656 -3.381 1 98.38 203 ALA A N 1
ATOM 1510 C CA . ALA A 1 203 ? -5.821 13.545 -3.072 1 98.38 203 ALA A CA 1
ATOM 1511 C C . ALA A 1 203 ? -6.767 13.906 -1.93 1 98.38 203 ALA A C 1
ATOM 1513 O O . ALA A 1 203 ? -7.973 13.661 -2.013 1 98.38 203 ALA A O 1
ATOM 1514 N N . GLU A 1 204 ? -6.218 14.514 -0.875 1 97.36 204 GLU A N 1
ATOM 1515 C CA . GLU A 1 204 ? -7.046 14.863 0.276 1 97.36 204 GLU A CA 1
ATOM 1516 C C . GLU A 1 204 ? -8.062 15.944 -0.083 1 97.36 204 GLU A C 1
ATOM 1518 O O . GLU A 1 204 ? -9.207 15.902 0.371 1 97.36 204 GLU A O 1
ATOM 1523 N N . ALA A 1 205 ? -7.654 16.897 -0.883 1 96.82 205 ALA A N 1
ATOM 1524 C CA . ALA A 1 205 ? -8.59 17.921 -1.342 1 96.82 205 ALA A CA 1
ATOM 1525 C C . ALA A 1 205 ? -9.751 17.297 -2.111 1 96.82 205 ALA A C 1
ATOM 1527 O O . ALA A 1 205 ? -10.908 17.68 -1.919 1 96.82 205 ALA A O 1
ATOM 1528 N N . ALA A 1 206 ? -9.464 16.36 -2.944 1 97.52 206 ALA A N 1
ATOM 1529 C CA . ALA A 1 206 ? -10.494 15.686 -3.73 1 97.52 206 ALA A CA 1
ATOM 1530 C C . ALA A 1 206 ? -11.448 14.905 -2.83 1 97.52 206 ALA A C 1
ATOM 1532 O O . ALA A 1 206 ? -12.662 14.917 -3.043 1 97.52 206 ALA A O 1
ATOM 1533 N N . LEU A 1 207 ? -10.876 14.216 -1.844 1 97.06 207 LEU A N 1
ATOM 1534 C CA . LEU A 1 207 ? -11.714 13.465 -0.915 1 97.06 207 LEU A CA 1
ATOM 1535 C C . LEU A 1 207 ? -12.654 14.396 -0.156 1 97.06 207 LEU A C 1
ATOM 1537 O O . LEU A 1 207 ? -13.815 14.054 0.082 1 97.06 207 LEU A O 1
ATOM 1541 N N . ARG A 1 208 ? -12.166 15.548 0.196 1 95.77 208 ARG A N 1
ATOM 1542 C CA . ARG A 1 208 ? -13.021 16.532 0.852 1 95.77 208 ARG A CA 1
ATOM 1543 C C . ARG A 1 208 ? -14.181 16.937 -0.051 1 95.77 208 ARG A C 1
ATOM 1545 O O . ARG A 1 208 ? -15.322 17.043 0.404 1 95.77 208 ARG A O 1
ATOM 1552 N N . ARG A 1 209 ? -13.878 17.138 -1.279 1 96.36 209 ARG A N 1
ATOM 1553 C CA . ARG A 1 209 ? -14.906 17.533 -2.237 1 96.36 209 ARG A CA 1
ATOM 1554 C C . ARG A 1 209 ? -15.945 16.43 -2.41 1 96.36 209 ARG A C 1
ATOM 1556 O O . ARG A 1 209 ? -17.103 16.706 -2.73 1 96.36 209 ARG A O 1
ATOM 1563 N N . LEU A 1 210 ? -15.539 15.22 -2.145 1 96.86 210 LEU A N 1
ATOM 1564 C CA . LEU A 1 210 ? -16.435 14.078 -2.287 1 96.86 210 LEU A CA 1
ATOM 1565 C C . LEU A 1 210 ? -17.267 13.879 -1.024 1 96.86 210 LEU A C 1
ATOM 1567 O O . LEU A 1 210 ? -18.095 12.968 -0.958 1 96.86 210 LEU A O 1
ATOM 1571 N N . GLY A 1 211 ? -16.989 14.708 0.017 1 94.94 211 GLY A N 1
ATOM 1572 C CA . GLY A 1 211 ? -17.867 14.729 1.177 1 94.94 211 GLY A CA 1
ATOM 1573 C C . GLY A 1 211 ? -17.268 14.046 2.391 1 94.94 211 GLY A C 1
ATOM 1574 O O . GLY A 1 211 ? -17.958 13.822 3.388 1 94.94 211 GLY A O 1
ATOM 1575 N N . PHE A 1 212 ? -15.975 13.704 2.32 1 94.22 212 PHE A N 1
ATOM 1576 C CA . PHE A 1 212 ? -15.34 13.11 3.49 1 94.22 212 PHE A CA 1
ATOM 1577 C C . PHE A 1 212 ? -14.774 14.19 4.405 1 94.22 212 PHE A C 1
ATOM 1579 O O . PHE A 1 212 ? -14.251 15.201 3.931 1 94.22 212 PHE A O 1
ATOM 1586 N N . ALA A 1 213 ? -14.822 14.035 5.725 1 86.94 213 ALA A N 1
ATOM 1587 C CA . ALA A 1 213 ? -14.399 15.075 6.659 1 86.94 213 ALA A CA 1
ATOM 1588 C C . ALA A 1 213 ? -13.22 14.604 7.506 1 86.94 213 ALA A C 1
ATOM 1590 O O . ALA A 1 213 ? -12.322 15.388 7.822 1 86.94 213 ALA A O 1
ATOM 1591 N N . ASP A 1 214 ? -13.222 13.41 7.99 1 89 214 ASP A N 1
ATOM 1592 C CA . ASP A 1 214 ? -12.187 12.859 8.86 1 89 214 ASP A CA 1
ATOM 1593 C C . ASP A 1 214 ? -11.468 11.692 8.186 1 89 214 ASP A C 1
ATOM 1595 O O . ASP A 1 214 ? -11.95 10.558 8.218 1 89 214 ASP A O 1
ATOM 1599 N N . PHE A 1 215 ? -10.369 12.107 7.515 1 93.63 215 PHE A N 1
ATOM 1600 C CA . PHE A 1 215 ? -9.642 11.084 6.773 1 93.63 215 PHE A CA 1
ATOM 1601 C C . PHE A 1 215 ? -8.169 11.451 6.645 1 93.63 215 PHE A C 1
ATOM 1603 O O . PHE A 1 215 ? -7.768 12.563 6.997 1 93.63 215 PHE A O 1
ATOM 1610 N N . ARG A 1 216 ? -7.385 10.51 6.223 1 95.18 216 ARG A N 1
ATOM 1611 C CA . ARG A 1 216 ? -5.981 10.701 5.875 1 95.18 216 ARG A CA 1
ATOM 1612 C C . ARG A 1 216 ? -5.608 9.891 4.638 1 95.18 216 ARG A C 1
ATOM 1614 O O . ARG A 1 216 ? -6.123 8.791 4.431 1 95.18 216 ARG A O 1
ATOM 1621 N N . VAL A 1 217 ? -4.783 10.467 3.874 1 97.42 217 VAL A N 1
ATOM 1622 C CA . VAL A 1 217 ? -4.207 9.731 2.754 1 97.42 217 VAL A CA 1
ATOM 1623 C C . VAL A 1 217 ? -2.728 9.459 3.02 1 97.42 217 VAL A C 1
ATOM 1625 O O . VAL A 1 217 ? -1.905 10.377 2.986 1 97.42 217 VAL A O 1
ATOM 1628 N N . ARG A 1 218 ? -2.403 8.242 3.244 1 97.63 218 ARG A N 1
ATOM 1629 C CA . ARG A 1 218 ? -1.037 7.837 3.559 1 97.63 218 ARG A CA 1
ATOM 1630 C C . ARG A 1 218 ? -0.271 7.464 2.295 1 97.63 218 ARG A C 1
ATOM 1632 O O . ARG A 1 218 ? -0.772 6.709 1.459 1 97.63 218 ARG A O 1
ATOM 1639 N N . HIS A 1 219 ? 0.934 7.962 2.231 1 97.94 219 HIS A N 1
ATOM 1640 C CA . HIS A 1 219 ? 1.757 7.746 1.046 1 97.94 219 HIS A CA 1
ATOM 1641 C C . HIS A 1 219 ? 2.65 6.521 1.213 1 97.94 219 HIS A C 1
ATOM 1643 O O . HIS A 1 219 ? 3.625 6.557 1.967 1 97.94 219 HIS A O 1
ATOM 1649 N N . HIS A 1 220 ? 2.404 5.482 0.455 1 96.55 220 HIS A N 1
ATOM 1650 C CA . HIS A 1 220 ? 3.227 4.279 0.397 1 96.55 220 HIS A CA 1
ATOM 1651 C C . HIS A 1 220 ? 3.744 4.034 -1.017 1 96.55 220 HIS A C 1
ATOM 1653 O O . HIS A 1 220 ? 3.45 2.999 -1.619 1 96.55 220 HIS A O 1
ATOM 1659 N N . GLY A 1 221 ? 4.506 4.974 -1.523 1 94.63 221 GLY A N 1
ATOM 1660 C CA . GLY A 1 221 ? 4.975 4.849 -2.894 1 94.63 221 GLY A CA 1
ATOM 1661 C C . GLY A 1 221 ? 3.86 4.948 -3.917 1 94.63 221 GLY A C 1
ATOM 1662 O O . GLY A 1 221 ? 3.155 5.958 -3.979 1 94.63 221 GLY A O 1
ATOM 1663 N N . ASP A 1 222 ? 3.582 3.843 -4.574 1 95.16 222 ASP A N 1
ATOM 1664 C CA . ASP A 1 222 ? 2.561 3.804 -5.617 1 95.16 222 ASP A CA 1
ATOM 1665 C C . ASP A 1 222 ? 1.161 3.726 -5.011 1 95.16 222 ASP A C 1
ATOM 1667 O O . ASP A 1 222 ? 0.166 3.938 -5.707 1 95.16 222 ASP A O 1
ATOM 1671 N N . VAL A 1 223 ? 1.142 3.493 -3.726 1 97.39 223 VAL A N 1
ATOM 1672 C CA . VAL A 1 223 ? -0.139 3.199 -3.092 1 97.39 223 VAL A CA 1
ATOM 1673 C C . VAL A 1 223 ? -0.562 4.374 -2.213 1 97.39 223 VAL A C 1
ATOM 1675 O O . VAL A 1 223 ? 0.196 4.813 -1.345 1 97.39 223 VAL A O 1
ATOM 1678 N N . ALA A 1 224 ? -1.701 4.896 -2.481 1 98.45 224 ALA A N 1
ATOM 1679 C CA . ALA A 1 224 ? -2.378 5.763 -1.52 1 98.45 224 ALA A CA 1
ATOM 1680 C C . ALA A 1 224 ? -3.263 4.951 -0.578 1 98.45 224 ALA A C 1
ATOM 1682 O O . ALA A 1 224 ? -4.277 4.389 -0.998 1 98.45 224 ALA A O 1
ATOM 1683 N N . ARG A 1 225 ? -2.87 4.829 0.614 1 98.08 225 ARG A N 1
ATOM 1684 C CA . ARG A 1 225 ? -3.712 4.163 1.603 1 98.08 225 ARG A CA 1
ATOM 1685 C C . ARG A 1 225 ? -4.62 5.163 2.311 1 98.08 225 ARG A C 1
ATOM 1687 O O . ARG A 1 225 ? -4.144 6.028 3.05 1 98.08 225 ARG A O 1
ATOM 1694 N N . ILE A 1 226 ? -5.862 5.022 2.148 1 97.95 226 ILE A N 1
ATOM 1695 C CA . ILE A 1 226 ? -6.845 5.99 2.622 1 97.95 226 ILE A CA 1
ATOM 1696 C C . ILE A 1 226 ? -7.453 5.507 3.936 1 97.95 226 ILE A C 1
ATOM 1698 O O . ILE A 1 226 ? -7.989 4.398 4.009 1 97.95 226 ILE A O 1
ATOM 1702 N N . GLU A 1 227 ? -7.363 6.271 4.929 1 97.04 227 GLU A N 1
ATOM 1703 C CA . GLU A 1 227 ? -7.98 6.003 6.224 1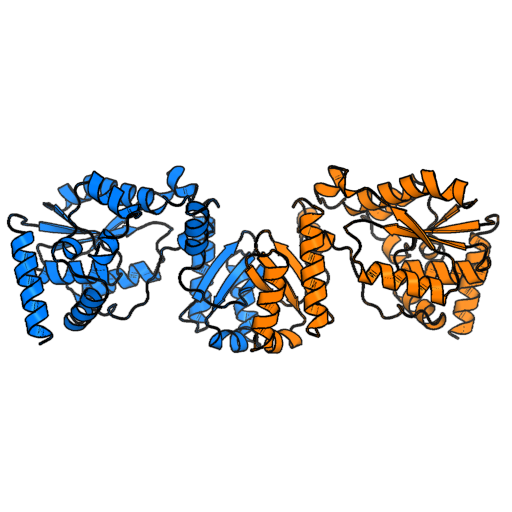 97.04 227 GLU A CA 1
ATOM 1704 C C . GLU A 1 227 ? -9.28 6.785 6.39 1 97.04 227 GLU A C 1
ATOM 1706 O O . GLU A 1 227 ? -9.292 8.012 6.265 1 97.04 227 GLU A O 1
ATOM 1711 N N . LEU A 1 228 ? -10.326 6.097 6.621 1 95.95 228 LEU A N 1
ATOM 1712 C CA . LEU A 1 228 ? -11.643 6.675 6.868 1 95.95 228 LEU A CA 1
ATOM 1713 C C . LEU A 1 228 ? -12.227 6.156 8.178 1 95.95 228 LEU A C 1
ATOM 1715 O O . LEU A 1 228 ? -11.856 5.077 8.644 1 95.95 228 LEU A O 1
ATOM 1719 N N . PRO A 1 229 ? -13.111 6.977 8.733 1 93.72 229 PRO A N 1
ATOM 1720 C CA . PRO A 1 229 ? -13.905 6.377 9.808 1 93.72 229 PRO A CA 1
ATOM 1721 C C . PRO A 1 229 ? -14.651 5.122 9.361 1 93.72 229 PRO A C 1
ATOM 1723 O O . PRO A 1 229 ? -15.143 5.062 8.231 1 93.72 229 PRO A O 1
ATOM 1726 N N . PRO A 1 230 ? -14.754 4.151 10.203 1 93.09 230 PRO A N 1
ATOM 1727 C CA . PRO A 1 230 ? -15.398 2.888 9.831 1 93.09 230 PRO A CA 1
ATOM 1728 C C . PRO A 1 230 ? -16.793 3.088 9.245 1 93.09 230 PRO A C 1
ATOM 1730 O O . PRO A 1 230 ? -17.187 2.371 8.321 1 93.09 230 PRO A O 1
ATOM 1733 N N . ASP A 1 231 ? -17.476 4.074 9.704 1 92.67 231 ASP A N 1
ATOM 1734 C CA . ASP A 1 231 ? -18.847 4.309 9.262 1 92.67 231 ASP A CA 1
ATOM 1735 C C . ASP A 1 231 ? -18.879 4.838 7.83 1 92.67 231 ASP A C 1
ATOM 1737 O O . ASP A 1 231 ? -19.917 4.787 7.166 1 92.67 231 ASP A O 1
ATOM 1741 N N . ASP A 1 232 ? -17.785 5.305 7.334 1 95.28 232 ASP A N 1
ATOM 1742 C CA . ASP A 1 232 ? -17.716 5.849 5.981 1 95.28 232 ASP A CA 1
ATOM 1743 C C . ASP A 1 232 ? -17.295 4.777 4.979 1 95.28 232 ASP A C 1
ATOM 1745 O O . ASP A 1 232 ? -17.421 4.967 3.767 1 95.28 232 ASP A O 1
ATOM 1749 N N . LEU A 1 233 ? -16.815 3.667 5.427 1 96.14 233 LEU A N 1
ATOM 1750 C CA . LEU A 1 233 ? -16.231 2.658 4.549 1 96.14 233 LEU A CA 1
ATOM 1751 C C . LEU A 1 233 ? -17.284 2.078 3.611 1 96.14 233 LEU A C 1
ATOM 1753 O O . LEU A 1 233 ? -17.053 1.968 2.404 1 96.14 233 LEU A O 1
ATOM 1757 N N . PRO A 1 234 ? -18.501 1.732 4.077 1 94.99 234 PRO A N 1
ATOM 1758 C CA . PRO A 1 234 ? -19.499 1.158 3.172 1 94.99 234 PRO A CA 1
ATOM 1759 C C . PRO A 1 234 ? -19.877 2.103 2.034 1 94.99 234 PRO A C 1
ATOM 1761 O O . PRO A 1 234 ? -20.054 1.664 0.895 1 94.99 234 PRO A O 1
ATOM 1764 N N . ARG A 1 235 ? -19.958 3.326 2.37 1 94.85 235 ARG A N 1
ATOM 1765 C CA . ARG A 1 235 ? -20.3 4.292 1.332 1 94.85 235 ARG A CA 1
ATOM 1766 C C . ARG A 1 235 ? -19.148 4.471 0.349 1 94.85 235 ARG A C 1
ATOM 1768 O O . ARG A 1 235 ? -19.369 4.61 -0.856 1 94.85 235 ARG A O 1
ATOM 1775 N N . ALA A 1 236 ? -17.946 4.423 0.789 1 96.7 236 ALA A N 1
ATOM 1776 C CA . ALA A 1 236 ? -16.752 4.675 -0.014 1 96.7 236 ALA A CA 1
ATOM 1777 C C . ALA A 1 236 ? -16.567 3.593 -1.075 1 96.7 236 ALA A C 1
ATOM 1779 O O . ALA A 1 236 ? -15.951 3.835 -2.116 1 96.7 236 ALA A O 1
ATOM 1780 N N . VAL A 1 237 ? -17.136 2.424 -0.817 1 96.47 237 VAL A N 1
ATOM 1781 C CA . VAL A 1 237 ? -16.857 1.314 -1.722 1 96.47 237 VAL A CA 1
ATOM 1782 C C . VAL A 1 237 ? -18.033 1.118 -2.676 1 96.47 237 VAL A C 1
ATOM 1784 O O . VAL A 1 237 ? -18.055 0.162 -3.455 1 96.47 237 VAL A O 1
ATOM 1787 N N . ARG A 1 238 ? -18.94 1.948 -2.669 1 94.91 238 ARG A N 1
ATOM 1788 C CA . ARG A 1 238 ? -20.098 1.832 -3.55 1 94.91 238 ARG A CA 1
ATOM 1789 C C . ARG A 1 238 ? -19.995 2.803 -4.721 1 94.91 238 ARG A C 1
ATOM 1791 O O . ARG A 1 238 ? -19.479 3.913 -4.57 1 94.91 238 ARG A O 1
ATOM 1798 N N . THR A 1 239 ? -20.511 2.36 -5.788 1 93.6 239 THR A N 1
ATOM 1799 C CA . THR A 1 239 ? -20.617 3.247 -6.941 1 93.6 239 THR A CA 1
ATOM 1800 C C . THR A 1 239 ? -21.753 4.248 -6.751 1 93.6 239 THR A C 1
ATOM 1802 O O . THR A 1 239 ? -22.804 3.906 -6.204 1 93.6 239 THR A O 1
ATOM 1805 N N . PRO A 1 240 ? -21.473 5.428 -7.166 1 95.65 240 PRO A N 1
ATOM 1806 C CA . PRO A 1 240 ? -20.385 5.924 -8.012 1 95.65 240 PRO A CA 1
ATOM 1807 C C . PRO A 1 240 ? -19.209 6.468 -7.203 1 95.65 240 PRO A C 1
ATOM 1809 O O . PRO A 1 240 ? -18.183 6.843 -7.775 1 95.65 240 PRO A O 1
ATOM 1812 N N . LEU A 1 241 ? -19.385 6.577 -5.91 1 96.52 241 LEU A N 1
ATOM 1813 C CA . LEU A 1 241 ? -18.38 7.209 -5.062 1 96.52 241 LEU A CA 1
ATOM 1814 C C . LEU A 1 241 ? -17.049 6.469 -5.153 1 96.52 241 LEU A C 1
ATOM 1816 O O . LEU A 1 241 ? -15.988 7.095 -5.203 1 96.52 241 LEU A O 1
ATOM 1820 N N . ARG A 1 242 ? -17.123 5.225 -5.192 1 96.58 242 ARG A N 1
ATOM 1821 C CA . ARG A 1 242 ? -15.925 4.401 -5.319 1 96.58 242 ARG A CA 1
ATOM 1822 C C . ARG A 1 242 ? -15.116 4.798 -6.549 1 96.58 242 ARG A C 1
ATOM 1824 O O . ARG A 1 242 ? -13.899 4.977 -6.466 1 96.58 242 ARG A O 1
ATOM 1831 N N . GLU A 1 243 ? -15.726 4.888 -7.624 1 96.29 243 GLU A N 1
ATOM 1832 C CA . GLU A 1 243 ? -15.063 5.241 -8.876 1 96.29 243 GLU A CA 1
ATOM 1833 C C . GLU A 1 243 ? -14.506 6.661 -8.824 1 96.29 243 GLU A C 1
ATOM 1835 O O . GLU A 1 243 ? -13.411 6.922 -9.327 1 96.29 243 GLU A O 1
ATOM 1840 N N . ALA A 1 244 ? -15.307 7.534 -8.249 1 97.69 244 ALA A N 1
ATOM 1841 C CA . ALA A 1 244 ? -14.858 8.916 -8.105 1 97.69 244 ALA A CA 1
ATOM 1842 C C . ALA A 1 244 ? -13.612 9.001 -7.228 1 97.69 244 ALA A C 1
ATOM 1844 O O . ALA A 1 244 ? -12.679 9.746 -7.534 1 97.69 244 ALA A O 1
ATOM 1845 N N . LEU A 1 245 ? -13.644 8.267 -6.165 1 97.14 245 LEU A N 1
ATOM 1846 C CA . LEU A 1 245 ? -12.501 8.207 -5.261 1 97.14 245 LEU A CA 1
ATOM 1847 C C . LEU A 1 245 ? -11.266 7.674 -5.98 1 97.14 245 LEU A C 1
ATOM 1849 O O . LEU A 1 245 ? -10.186 8.261 -5.887 1 97.14 245 LEU A O 1
ATOM 1853 N N . HIS A 1 246 ? -11.433 6.612 -6.696 1 97.6 246 HIS A N 1
ATOM 1854 C CA . HIS A 1 246 ? -10.338 6.023 -7.457 1 97.6 246 HIS A CA 1
ATOM 1855 C C . HIS A 1 246 ? -9.766 7.018 -8.461 1 97.6 246 HIS A C 1
ATOM 1857 O O . HIS A 1 246 ? -8.549 7.211 -8.526 1 97.6 246 HIS A O 1
ATOM 1863 N N . ALA A 1 247 ? -10.608 7.614 -9.172 1 97.7 247 ALA A N 1
ATOM 1864 C CA . ALA A 1 247 ? -10.194 8.576 -10.19 1 97.7 247 ALA A CA 1
ATOM 1865 C C . ALA A 1 247 ? -9.424 9.736 -9.567 1 97.7 247 ALA A C 1
ATOM 1867 O O . ALA A 1 247 ? -8.414 10.185 -10.115 1 97.7 247 ALA A O 1
ATOM 1868 N N . ALA A 1 248 ? -9.872 10.227 -8.441 1 97.64 248 ALA A N 1
ATOM 1869 C CA . ALA A 1 248 ? -9.245 11.352 -7.751 1 97.64 248 ALA A CA 1
ATOM 1870 C C . ALA A 1 248 ? -7.825 11.004 -7.313 1 97.64 248 ALA A C 1
ATOM 1872 O O . ALA A 1 248 ? -6.904 11.807 -7.48 1 97.64 248 ALA A O 1
ATOM 1873 N N . VAL A 1 249 ? -7.661 9.84 -6.819 1 98.01 249 VAL A N 1
ATOM 1874 C CA . VAL A 1 249 ? -6.371 9.402 -6.295 1 98.01 249 VAL A CA 1
ATOM 1875 C C . VAL A 1 249 ? -5.4 9.159 -7.448 1 98.01 249 VAL A C 1
ATOM 1877 O O . VAL A 1 249 ? -4.234 9.556 -7.38 1 98.01 249 VAL A O 1
ATOM 1880 N N . VAL A 1 250 ? -5.88 8.575 -8.519 1 97.6 250 VAL A N 1
ATOM 1881 C CA . VAL A 1 250 ? -5.05 8.348 -9.697 1 97.6 250 VAL A CA 1
ATOM 1882 C C . VAL A 1 250 ? -4.66 9.686 -10.32 1 97.6 250 VAL A C 1
ATOM 1884 O O . VAL A 1 250 ? -3.51 9.88 -10.721 1 97.6 250 VAL A O 1
ATOM 1887 N N . ALA A 1 251 ? -5.563 10.581 -10.359 1 98.09 251 ALA A N 1
ATOM 1888 C CA . ALA A 1 251 ? -5.296 11.91 -10.902 1 98.09 251 ALA A CA 1
ATOM 1889 C C . ALA A 1 251 ? -4.232 12.635 -10.083 1 98.09 251 ALA A C 1
ATOM 1891 O O . ALA A 1 251 ? -3.494 13.47 -10.611 1 98.09 251 ALA A O 1
ATOM 1892 N N . ALA A 1 252 ? -4.15 12.312 -8.817 1 98.23 252 ALA A N 1
ATOM 1893 C CA . ALA A 1 252 ? -3.169 12.937 -7.933 1 98.23 252 ALA A CA 1
ATOM 1894 C C . ALA A 1 252 ? -1.78 12.342 -8.147 1 98.23 252 ALA A C 1
ATOM 1896 O O . ALA A 1 252 ? -0.794 12.839 -7.598 1 98.23 252 ALA A O 1
ATOM 1897 N N . GLY A 1 253 ? -1.725 11.228 -8.927 1 97.87 253 GLY A N 1
ATOM 1898 C CA . GLY A 1 253 ? -0.423 10.699 -9.3 1 97.87 253 GLY A CA 1
ATOM 1899 C C . GLY A 1 253 ? -0.14 9.335 -8.701 1 97.87 253 GLY A C 1
ATOM 1900 O O . GLY A 1 253 ? 0.934 8.768 -8.914 1 97.87 253 GLY A O 1
ATOM 1901 N N . PHE A 1 254 ? -1.085 8.792 -7.905 1 97.84 254 PHE A N 1
ATOM 1902 C CA . PHE A 1 254 ? -0.909 7.451 -7.36 1 97.84 254 PHE A CA 1
ATOM 1903 C C . PHE A 1 254 ? -1.34 6.395 -8.37 1 97.84 254 PHE A C 1
ATOM 1905 O O . PHE A 1 254 ? -2.234 6.635 -9.184 1 97.84 254 PHE A O 1
ATOM 1912 N N . ARG A 1 255 ? -0.716 5.252 -8.278 1 96.23 255 ARG A N 1
ATOM 1913 C CA . ARG A 1 255 ? -1.085 4.148 -9.158 1 96.23 255 ARG A CA 1
ATOM 1914 C C . ARG A 1 255 ? -2.258 3.36 -8.584 1 96.23 255 ARG A C 1
ATOM 1916 O O . ARG A 1 255 ? -3.118 2.887 -9.33 1 96.23 255 ARG A O 1
ATOM 1923 N N . PHE A 1 256 ? -2.227 3.212 -7.216 1 96.7 256 PHE A N 1
ATOM 1924 C CA . PHE A 1 256 ? -3.25 2.408 -6.558 1 96.7 256 PHE A CA 1
ATOM 1925 C C . PHE A 1 256 ? -3.919 3.194 -5.438 1 96.7 256 PHE A C 1
ATOM 1927 O O . PHE A 1 256 ? -3.244 3.857 -4.648 1 96.7 256 PHE A O 1
ATOM 1934 N N . ALA A 1 257 ? -5.22 3.155 -5.38 1 97.98 257 ALA A N 1
ATOM 1935 C CA . ALA A 1 257 ? -6.029 3.689 -4.288 1 97.98 257 ALA A CA 1
ATOM 1936 C C . ALA A 1 257 ? -6.605 2.565 -3.431 1 97.98 257 ALA A C 1
ATOM 1938 O O . ALA A 1 257 ? -7.327 1.701 -3.934 1 97.98 257 ALA A O 1
ATOM 1939 N N . ALA A 1 258 ? -6.246 2.588 -2.163 1 98.01 258 ALA A N 1
ATOM 1940 C CA . ALA A 1 258 ? -6.683 1.492 -1.303 1 98.01 258 ALA A CA 1
ATOM 1941 C C . ALA A 1 258 ? -7.25 2.019 0.012 1 98.01 258 ALA A C 1
ATOM 1943 O O . ALA A 1 258 ? -6.712 2.964 0.593 1 98.01 258 ALA A O 1
ATOM 1944 N N . LEU A 1 259 ? -8.336 1.41 0.514 1 97.49 259 LEU A N 1
ATOM 1945 C CA . LEU A 1 259 ? -8.966 1.791 1.773 1 97.49 259 LEU A CA 1
ATOM 1946 C C . LEU A 1 259 ? -8.414 0.965 2.93 1 97.49 259 LEU A C 1
ATOM 1948 O O . LEU A 1 259 ? -8.423 -0.267 2.878 1 97.49 259 LEU A O 1
ATOM 1952 N N . ASP A 1 260 ? -7.912 1.618 3.908 1 97.48 260 ASP A N 1
ATOM 1953 C CA . ASP A 1 260 ? -7.435 0.93 5.104 1 97.48 260 ASP A CA 1
ATOM 1954 C C . ASP A 1 260 ? -8.586 0.254 5.845 1 97.48 260 ASP A C 1
ATOM 1956 O O . ASP A 1 260 ? -9.53 0.921 6.276 1 97.48 260 ASP A O 1
ATOM 1960 N N . ILE A 1 261 ? -8.459 -0.951 6.053 1 95.13 261 ILE A N 1
ATOM 1961 C CA . ILE A 1 261 ? -9.552 -1.736 6.617 1 95.13 261 ILE A CA 1
ATOM 1962 C C . ILE A 1 261 ? -9.69 -1.432 8.107 1 95.13 261 ILE A C 1
ATOM 1964 O O . ILE A 1 261 ? -10.759 -1.628 8.69 1 95.13 261 ILE A O 1
ATOM 1968 N N . ALA A 1 262 ? -8.659 -1.038 8.746 1 92.93 262 ALA A N 1
ATOM 1969 C CA . ALA A 1 262 ? -8.678 -0.72 10.172 1 92.93 262 ALA A CA 1
ATOM 1970 C C . ALA A 1 262 ? -9.353 0.625 10.425 1 92.93 262 ALA A C 1
ATOM 1972 O O . ALA A 1 262 ? -9.744 0.928 11.554 1 92.93 262 ALA A O 1
ATOM 1973 N N . GLY A 1 263 ? -9.555 1.353 9.347 1 87.15 263 GLY A N 1
ATOM 1974 C CA . GLY A 1 263 ? -10.112 2.685 9.519 1 87.15 263 GLY A CA 1
ATOM 1975 C C . GLY A 1 263 ? -9.108 3.686 10.058 1 87.15 263 GLY A C 1
ATOM 1976 O O . GLY A 1 263 ? -7.904 3.421 10.071 1 87.15 263 GLY A O 1
ATOM 1977 N N . ILE A 1 264 ? -9.685 4.786 10.343 1 77.06 264 ILE A N 1
ATOM 1978 C CA . ILE A 1 264 ? -8.823 5.883 10.767 1 77.06 264 ILE A CA 1
ATOM 1979 C C . ILE A 1 264 ? -8.308 5.618 12.18 1 77.06 264 ILE A C 1
ATOM 1981 O O . ILE A 1 264 ? -9.058 5.159 13.045 1 77.06 264 ILE A O 1
ATOM 1985 N N . GLN A 1 265 ? -7.068 5.388 12.255 1 61.27 265 GLN A N 1
ATOM 1986 C CA . GLN A 1 265 ? -6.439 5.214 13.56 1 61.27 265 GLN A CA 1
ATOM 1987 C C . GLN A 1 265 ? -5.785 6.51 14.032 1 61.27 265 GLN A C 1
ATOM 1989 O O . GLN A 1 265 ? -5.041 7.145 13.282 1 61.27 265 GLN A O 1
ATOM 1994 N N . SER A 1 266 ? -6.367 7.071 15.023 1 53.26 266 SER A N 1
ATOM 1995 C CA . SER A 1 266 ? -5.668 8.204 15.62 1 53.26 266 SER A CA 1
ATOM 1996 C C . SER A 1 266 ? -4.25 7.824 16.033 1 53.26 266 SER A C 1
ATOM 1998 O O . SER A 1 266 ? -4.027 6.744 16.586 1 53.26 266 SER A O 1
ATOM 2000 N N . GLY A 1 267 ? -3.182 8.368 15.598 1 46.36 267 GLY A N 1
ATOM 2001 C CA . GLY A 1 267 ? -1.803 8.201 16.026 1 46.36 267 GLY A CA 1
ATOM 2002 C C . GLY A 1 267 ? -1.115 7.017 15.374 1 46.36 267 GLY A C 1
ATOM 2003 O O . GLY A 1 267 ? -0.144 6.482 15.913 1 46.36 267 GLY A O 1
ATOM 2004 N N . ALA A 1 268 ? -1.577 6.385 14.458 1 43.19 268 ALA A N 1
ATOM 2005 C CA . ALA A 1 268 ? -1.176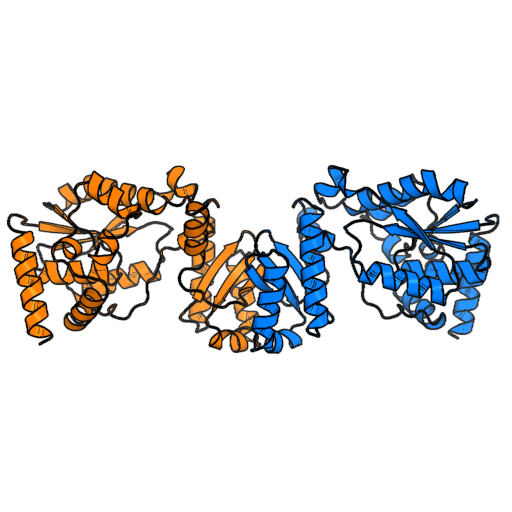 5.099 13.895 1 43.19 268 ALA A CA 1
ATOM 2006 C C . ALA A 1 268 ? 0.329 5.053 13.647 1 43.19 268 ALA A C 1
ATOM 2008 O O . ALA A 1 268 ? 0.953 3.997 13.77 1 43.19 268 ALA A O 1
ATOM 2009 N N . PHE A 1 269 ? 1.079 6.063 13.093 1 39.29 269 PHE A N 1
ATOM 2010 C CA . PHE A 1 269 ? 2.512 5.966 12.84 1 39.29 269 PHE A CA 1
ATOM 2011 C C . PHE A 1 269 ? 3.302 6.144 14.131 1 39.29 269 PHE A C 1
ATOM 2013 O O . PHE A 1 269 ? 4.512 5.905 14.163 1 39.29 269 PHE A O 1
ATOM 2020 N N . THR A 1 270 ? 2.837 6.764 15.084 1 39.05 270 THR A N 1
ATOM 2021 C CA . THR A 1 270 ? 3.629 7.063 16.272 1 39.05 270 THR A CA 1
ATOM 2022 C C . THR A 1 270 ? 3.719 5.842 17.183 1 39.05 270 THR A C 1
ATOM 2024 O O . THR A 1 270 ? 4.684 5.692 17.935 1 39.05 270 THR A O 1
ATOM 2027 N N . LEU A 1 271 ? 2.859 4.991 17.15 1 37.74 271 LEU A N 1
ATOM 2028 C CA . LEU A 1 271 ? 2.803 3.985 18.205 1 37.74 271 LEU A CA 1
ATOM 2029 C C . LEU A 1 271 ? 3.949 2.988 18.067 1 37.74 271 LEU A C 1
ATOM 2031 O O . LEU A 1 271 ? 4.516 2.546 19.068 1 37.74 271 LEU A O 1
ATOM 2035 N N . PRO A 1 272 ? 4.219 2.573 16.958 1 37.2 272 PRO A N 1
ATOM 2036 C CA . PRO A 1 272 ? 5.237 1.52 16.994 1 37.2 272 PRO A CA 1
ATOM 2037 C C . PRO A 1 272 ? 6.593 2.027 17.479 1 37.2 272 PRO A C 1
ATOM 2039 O O . PRO A 1 272 ? 7.425 1.238 17.934 1 37.2 272 PRO A O 1
ATOM 2042 N N . LEU A 1 273 ? 6.957 3.136 17.238 1 34.57 273 LEU A N 1
ATOM 2043 C CA . LEU A 1 273 ? 8.261 3.606 17.694 1 34.57 273 LEU A CA 1
ATOM 2044 C C . LEU A 1 273 ? 8.345 3.585 19.217 1 34.57 273 LEU A C 1
ATOM 2046 O O . LEU A 1 273 ? 9.433 3.452 19.781 1 34.57 273 LEU A O 1
ATOM 2050 N N . VAL A 1 274 ? 7.388 3.814 19.918 1 32.63 274 VAL A N 1
ATOM 2051 C CA . VAL A 1 274 ? 7.536 3.769 21.369 1 32.63 274 VAL A CA 1
ATOM 2052 C C . VAL A 1 274 ? 7.739 2.325 21.824 1 32.63 274 VAL A C 1
ATOM 2054 O O . VAL A 1 274 ? 8.357 2.076 22.861 1 32.63 274 VAL A O 1
ATOM 2057 N N . ARG A 1 275 ? 7.228 1.443 21.199 1 33.57 275 ARG A N 1
ATOM 2058 C CA . ARG A 1 275 ? 7.466 0.103 21.726 1 33.57 275 ARG A CA 1
ATOM 2059 C C . ARG A 1 275 ? 8.891 -0.355 21.431 1 33.57 275 ARG A C 1
ATOM 2061 O O . ARG A 1 275 ? 9.427 -1.22 22.128 1 33.57 275 ARG A O 1
ATOM 2068 N N . ALA A 1 276 ? 9.418 -0.073 20.313 1 35.88 276 ALA A N 1
ATOM 2069 C CA . ALA A 1 276 ? 10.795 -0.509 20.101 1 35.88 276 ALA A CA 1
ATOM 2070 C C . ALA A 1 276 ? 11.744 0.172 21.082 1 35.88 276 ALA A C 1
ATOM 2072 O O . ALA A 1 276 ? 12.895 -0.244 21.234 1 35.88 276 ALA A O 1
ATOM 2073 N N . ALA A 1 277 ? 11.47 1.292 21.463 1 31.07 277 ALA A N 1
ATOM 2074 C CA . ALA A 1 277 ? 12.384 1.901 22.425 1 31.07 277 ALA A CA 1
ATOM 2075 C C . ALA A 1 277 ? 12.244 1.254 23.8 1 31.07 277 ALA A C 1
ATOM 2077 O O . ALA A 1 277 ? 13.059 1.495 24.693 1 31.07 277 ALA A O 1
ATOM 2078 N N . ARG A 1 278 ? 11.105 0.603 24.039 1 32.03 278 ARG A N 1
ATOM 2079 C CA . ARG A 1 278 ? 11.046 0.02 25.376 1 32.03 278 ARG A CA 1
ATOM 2080 C C . ARG A 1 278 ? 11.65 -1.38 25.39 1 32.03 278 ARG A C 1
ATOM 2082 O O . ARG A 1 278 ? 11.766 -2.001 26.448 1 32.03 278 ARG A O 1
ATOM 2089 N N . ASP A 1 279 ? 11.775 -2.079 24.333 1 26.39 279 ASP A N 1
ATOM 2090 C CA . ASP A 1 279 ? 12.519 -3.318 24.54 1 26.39 279 ASP A CA 1
ATOM 2091 C C . ASP A 1 279 ? 14.016 -3.1 24.33 1 26.39 279 ASP A C 1
ATOM 2093 O O . ASP A 1 279 ? 14.423 -2.405 23.397 1 26.39 279 ASP A O 1
ATOM 2097 N N . MET B 1 1 ? -19.751 -34.951 -31.097 1 49.14 1 MET B N 1
ATOM 2098 C CA . MET B 1 1 ? -18.904 -33.887 -31.628 1 49.14 1 MET B CA 1
ATOM 2099 C C . MET B 1 1 ? -17.699 -33.648 -30.724 1 49.14 1 MET B C 1
ATOM 2101 O O . MET B 1 1 ? -16.559 -33.641 -31.191 1 49.14 1 MET B O 1
ATOM 2105 N N . ALA B 1 2 ? -18.004 -33.461 -29.38 1 57.56 2 ALA B N 1
ATOM 2106 C CA . ALA B 1 2 ? -16.907 -33.268 -28.436 1 57.56 2 ALA B CA 1
ATOM 2107 C C . ALA B 1 2 ? -16.008 -34.499 -28.38 1 57.56 2 ALA B C 1
ATOM 2109 O O . ALA B 1 2 ? -14.782 -34.378 -28.311 1 57.56 2 ALA B O 1
ATOM 2110 N N . GLY B 1 3 ? -16.62 -35.623 -28.529 1 73.29 3 GLY B N 1
ATOM 2111 C CA . GLY B 1 3 ? -15.913 -36.894 -28.536 1 73.29 3 GLY B CA 1
ATOM 2112 C C . GLY B 1 3 ? -15.019 -37.073 -29.748 1 73.29 3 GLY B C 1
ATOM 2113 O O . GLY B 1 3 ? -13.876 -37.518 -29.624 1 73.29 3 GLY B O 1
ATOM 2114 N N . THR B 1 4 ? -15.545 -36.664 -30.849 1 83.47 4 THR B N 1
ATOM 2115 C CA . THR B 1 4 ? -14.796 -36.799 -32.094 1 83.47 4 THR B CA 1
ATOM 2116 C C . THR B 1 4 ? -13.58 -35.878 -32.097 1 83.47 4 THR B C 1
ATOM 2118 O O . THR B 1 4 ? -12.49 -36.282 -32.506 1 83.47 4 THR B O 1
ATOM 2121 N N . GLU B 1 5 ? -13.706 -34.685 -31.544 1 90.3 5 GLU B N 1
ATOM 2122 C CA . GLU B 1 5 ? -12.603 -33.729 -31.498 1 90.3 5 GLU B CA 1
ATOM 2123 C C . GLU B 1 5 ? -11.501 -34.203 -30.554 1 90.3 5 GLU B C 1
ATOM 2125 O O . GLU B 1 5 ? -10.314 -34.05 -30.851 1 90.3 5 GLU B O 1
ATOM 2130 N N . LEU B 1 6 ? -11.97 -34.764 -29.514 1 93.71 6 LEU B N 1
ATOM 2131 C CA . LEU B 1 6 ? -11.019 -35.297 -28.545 1 93.71 6 LEU B CA 1
ATOM 2132 C C . LEU B 1 6 ? -10.219 -36.448 -29.145 1 93.71 6 LEU B C 1
ATOM 2134 O O . LEU B 1 6 ? -8.994 -36.496 -29.008 1 93.71 6 LEU B O 1
ATOM 2138 N N . ASP B 1 7 ? -10.89 -37.31 -29.798 1 95.02 7 ASP B N 1
ATOM 2139 C CA . ASP B 1 7 ? -10.231 -38.45 -30.428 1 95.02 7 ASP B CA 1
ATOM 2140 C C . ASP B 1 7 ? -9.222 -37.99 -31.478 1 95.02 7 ASP B C 1
ATOM 2142 O O . ASP B 1 7 ? -8.143 -38.571 -31.606 1 95.02 7 ASP B O 1
ATOM 2146 N N . ASP B 1 8 ? -9.659 -36.99 -32.174 1 95.71 8 ASP B N 1
ATOM 2147 C CA . ASP B 1 8 ? -8.765 -36.431 -33.184 1 95.71 8 ASP B CA 1
ATOM 2148 C C . ASP B 1 8 ? -7.506 -35.852 -32.544 1 95.71 8 ASP B C 1
ATOM 2150 O O . ASP B 1 8 ? -6.396 -36.079 -33.029 1 95.71 8 ASP B O 1
ATOM 2154 N N . ALA B 1 9 ? -7.676 -35.092 -31.494 1 95.7 9 ALA B N 1
ATOM 2155 C CA . ALA B 1 9 ? -6.542 -34.494 -30.795 1 95.7 9 ALA B CA 1
ATOM 2156 C C . ALA B 1 9 ? -5.603 -35.568 -30.253 1 95.7 9 ALA B C 1
ATOM 2158 O O . ALA B 1 9 ? -4.38 -35.435 -30.343 1 95.7 9 ALA B O 1
ATOM 2159 N N . VAL B 1 10 ? -6.133 -36.626 -29.734 1 96.75 10 VAL B N 1
ATOM 2160 C CA . VAL B 1 10 ? -5.352 -37.727 -29.178 1 96.75 10 VAL B CA 1
ATOM 2161 C C . VAL B 1 10 ? -4.547 -38.401 -30.287 1 96.75 10 VAL B C 1
ATOM 2163 O O . VAL B 1 10 ? -3.356 -38.673 -30.12 1 96.75 10 VAL B O 1
ATOM 2166 N N . THR B 1 11 ? -5.206 -38.621 -31.378 1 96.9 11 THR B N 1
ATOM 2167 C CA . THR B 1 11 ? -4.552 -39.272 -32.508 1 96.9 11 THR B CA 1
ATOM 2168 C C . THR B 1 11 ? -3.41 -38.413 -33.041 1 96.9 11 THR B C 1
ATOM 2170 O O . THR B 1 11 ? -2.31 -38.914 -33.284 1 96.9 11 THR B O 1
ATOM 2173 N N . ARG B 1 12 ? -3.694 -37.214 -33.2 1 97.01 12 ARG B N 1
ATOM 2174 C CA . ARG B 1 12 ? -2.684 -36.295 -33.714 1 97.01 12 ARG B CA 1
ATOM 2175 C C . ARG B 1 12 ? -1.511 -36.174 -32.747 1 97.01 12 ARG B C 1
ATOM 2177 O O . ARG B 1 12 ? -0.354 -36.123 -33.169 1 97.01 12 ARG B O 1
ATOM 2184 N N . LEU B 1 13 ? -1.798 -36.094 -31.454 1 96.98 13 LEU B N 1
ATOM 2185 C CA . LEU B 1 13 ? -0.731 -36.03 -30.462 1 96.98 13 LEU B CA 1
ATOM 2186 C C . LEU B 1 13 ? 0.105 -37.306 -30.48 1 96.98 13 LEU B C 1
ATOM 2188 O O . LEU B 1 13 ? 1.333 -37.25 -30.376 1 96.98 13 LEU B O 1
ATOM 2192 N N . GLY B 1 14 ? -0.572 -38.393 -30.569 1 96.16 14 GLY B N 1
ATOM 2193 C CA . GLY B 1 14 ? 0.141 -39.655 -30.689 1 96.16 14 GLY B CA 1
ATOM 2194 C C . GLY B 1 14 ? 1.133 -39.673 -31.838 1 96.16 14 GLY B C 1
ATOM 2195 O O . GLY B 1 14 ? 2.248 -40.178 -31.694 1 96.16 14 GLY B O 1
ATOM 2196 N N . THR B 1 15 ? 0.701 -39.157 -32.944 1 96.33 15 THR B N 1
ATOM 2197 C CA . THR B 1 15 ? 1.575 -39.089 -34.109 1 96.33 15 THR B CA 1
ATOM 2198 C C . THR B 1 15 ? 2.783 -38.2 -33.828 1 96.33 15 THR B C 1
ATOM 2200 O O . THR B 1 15 ? 3.91 -38.541 -34.194 1 96.33 15 THR B O 1
ATOM 2203 N N . LEU B 1 16 ? 2.548 -37.11 -33.173 1 94.76 16 LEU B N 1
ATOM 2204 C CA . LEU B 1 16 ? 3.609 -36.171 -32.827 1 94.76 16 LEU B CA 1
ATOM 2205 C C . LEU B 1 16 ? 4.616 -36.813 -31.879 1 94.76 16 LEU B C 1
ATOM 2207 O O . LEU B 1 16 ? 5.804 -36.484 -31.912 1 94.76 16 LEU B O 1
ATOM 2211 N N . LEU B 1 17 ? 4.16 -37.756 -31.054 1 94.84 17 LEU B N 1
ATOM 2212 C CA . LEU B 1 17 ? 4.997 -38.331 -30.007 1 94.84 17 LEU B CA 1
ATOM 2213 C C . LEU B 1 17 ? 5.554 -39.684 -30.438 1 94.84 17 LEU B C 1
ATOM 2215 O O . LEU B 1 17 ? 6.017 -40.464 -29.602 1 94.84 17 LEU B O 1
ATOM 2219 N N . THR B 1 18 ? 5.428 -39.897 -31.682 1 93.32 18 THR B N 1
ATOM 2220 C CA . THR B 1 18 ? 5.961 -41.156 -32.191 1 93.32 18 THR B CA 1
ATOM 2221 C C . THR B 1 18 ? 7.434 -41.307 -31.822 1 93.32 18 THR B C 1
ATOM 2223 O O . THR B 1 18 ? 8.218 -40.368 -31.977 1 93.32 18 THR B O 1
ATOM 2226 N N . GLY B 1 19 ? 7.858 -42.463 -31.338 1 92.45 19 GLY B N 1
ATOM 2227 C CA . GLY B 1 19 ? 9.238 -42.737 -30.97 1 92.45 19 GLY B CA 1
ATOM 2228 C C . GLY B 1 19 ? 9.53 -42.465 -29.506 1 92.45 19 GLY B C 1
ATOM 2229 O O . GLY B 1 19 ? 10.612 -42.789 -29.013 1 92.45 19 GLY B O 1
ATOM 2230 N N . ILE B 1 20 ? 8.634 -41.837 -28.878 1 93.23 20 ILE B N 1
ATOM 2231 C CA . ILE B 1 20 ? 8.78 -41.573 -27.451 1 93.23 20 ILE B CA 1
ATOM 2232 C C . ILE B 1 20 ? 8.091 -42.675 -26.649 1 93.23 20 ILE B C 1
ATOM 2234 O O . ILE B 1 20 ? 6.893 -42.914 -26.814 1 93.23 20 ILE B O 1
ATOM 2238 N N . ASP B 1 21 ? 8.807 -43.309 -25.873 1 93.87 21 ASP B N 1
ATOM 2239 C CA . ASP B 1 21 ? 8.246 -44.391 -25.069 1 93.87 21 ASP B CA 1
ATOM 2240 C C . ASP B 1 21 ? 7.645 -43.857 -23.771 1 93.87 21 ASP B C 1
ATOM 2242 O O . ASP B 1 21 ? 6.53 -44.226 -23.398 1 93.87 21 ASP B O 1
ATOM 2246 N N . ARG B 1 22 ? 8.41 -43.016 -23.086 1 95.78 22 ARG B N 1
ATOM 2247 C CA . ARG B 1 22 ? 7.962 -42.415 -21.834 1 95.78 22 ARG B CA 1
ATOM 2248 C C . ARG B 1 22 ? 8.117 -40.898 -21.869 1 95.78 22 ARG B C 1
ATOM 2250 O O . ARG B 1 22 ? 9.193 -40.386 -22.186 1 95.78 22 ARG B O 1
ATOM 2257 N N . LEU B 1 23 ? 7.053 -40.18 -21.506 1 96.77 23 LEU B N 1
ATOM 2258 C CA . LEU B 1 23 ? 7.014 -38.725 -21.597 1 96.77 23 LEU B CA 1
ATOM 2259 C C . LEU B 1 23 ? 6.828 -38.099 -20.219 1 96.77 23 LEU B C 1
ATOM 2261 O O . LEU B 1 23 ? 5.959 -38.522 -19.453 1 96.77 23 LEU B O 1
ATOM 2265 N N . ALA B 1 24 ? 7.693 -37.188 -19.92 1 96.88 24 ALA B N 1
ATOM 2266 C CA . ALA B 1 24 ? 7.479 -36.347 -18.745 1 96.88 24 ALA B CA 1
ATOM 2267 C C . ALA B 1 24 ? 6.799 -35.035 -19.126 1 96.88 24 ALA B C 1
ATOM 2269 O O . ALA B 1 24 ? 7.205 -34.374 -20.085 1 96.88 24 ALA B O 1
ATOM 2270 N N . VAL B 1 25 ? 5.773 -34.692 -18.407 1 97.31 25 VAL B N 1
ATOM 2271 C CA . VAL B 1 25 ? 5.068 -33.434 -18.632 1 97.31 25 VAL B CA 1
ATOM 2272 C C . VAL B 1 25 ? 5.337 -32.476 -17.474 1 97.31 25 VAL B C 1
ATOM 2274 O O . VAL B 1 25 ? 5.064 -32.801 -16.316 1 97.31 25 VAL B O 1
ATOM 2277 N N . ALA B 1 26 ? 5.986 -31.35 -17.823 1 96.38 26 ALA B N 1
ATOM 2278 C CA . ALA B 1 26 ? 6.039 -30.283 -16.827 1 96.38 26 ALA B CA 1
ATOM 2279 C C . ALA B 1 26 ? 4.637 -29.812 -16.454 1 96.38 26 ALA B C 1
ATOM 2281 O O . ALA B 1 26 ? 3.957 -29.168 -17.256 1 96.38 26 ALA B O 1
ATOM 2282 N N . PHE B 1 27 ? 4.262 -30.043 -15.253 1 95.54 27 PHE B N 1
ATOM 2283 C CA . PHE B 1 27 ? 2.87 -30.028 -14.817 1 95.54 27 PHE B CA 1
ATOM 2284 C C . PHE B 1 27 ? 2.665 -29.017 -13.696 1 95.54 27 PHE B C 1
ATOM 2286 O O . PHE B 1 27 ? 3.489 -28.916 -12.785 1 95.54 27 PHE B O 1
ATOM 2293 N N . SER B 1 28 ? 1.592 -28.179 -13.807 1 93.77 28 SER B N 1
ATOM 2294 C CA . SER B 1 28 ? 1.347 -27.149 -12.803 1 93.77 28 SER B CA 1
ATOM 2295 C C . SER B 1 28 ? -0.035 -27.304 -12.177 1 93.77 28 SER B C 1
ATOM 2297 O O . SER B 1 28 ? -0.366 -26.611 -11.213 1 93.77 28 SER B O 1
ATOM 2299 N N . GLY B 1 29 ? -0.884 -28.119 -12.754 1 91.94 29 GLY B N 1
ATOM 2300 C CA . GLY B 1 29 ? -2.264 -28.218 -12.305 1 91.94 29 GLY B CA 1
ATOM 2301 C C . GLY B 1 29 ? -3.189 -27.235 -12.999 1 91.94 29 GLY B C 1
ATOM 2302 O O . GLY B 1 29 ? -4.407 -27.283 -12.812 1 91.94 29 GLY B O 1
ATOM 2303 N N . GLY B 1 30 ? -2.633 -26.345 -13.796 1 93.58 30 GLY B N 1
ATOM 2304 C CA . GLY B 1 30 ? -3.452 -25.467 -14.617 1 93.58 30 GLY B CA 1
ATOM 2305 C C . GLY B 1 30 ? -4.111 -26.182 -15.781 1 93.58 30 GLY B C 1
ATOM 2306 O O . GLY B 1 30 ? -3.798 -27.341 -16.062 1 93.58 30 GLY B O 1
ATOM 2307 N N . VAL B 1 31 ? -4.925 -25.512 -16.457 1 94.55 31 VAL B N 1
ATOM 2308 C CA . VAL B 1 31 ? -5.764 -26.144 -17.469 1 94.55 31 VAL B CA 1
ATOM 2309 C C . VAL B 1 31 ? -4.903 -26.592 -18.648 1 94.55 31 VAL B C 1
ATOM 2311 O O . VAL B 1 31 ? -5.102 -27.681 -19.192 1 94.55 31 VAL B O 1
ATOM 2314 N N . ASP B 1 32 ? -3.892 -25.868 -19.031 1 94.94 32 ASP B N 1
ATOM 2315 C CA . ASP B 1 32 ? -3.07 -26.196 -20.192 1 94.94 32 ASP B CA 1
ATOM 2316 C C . ASP B 1 32 ? -2.231 -27.446 -19.936 1 94.94 32 ASP B C 1
ATOM 2318 O O . ASP B 1 32 ? -2.264 -28.394 -20.722 1 94.94 32 ASP B O 1
ATOM 2322 N N . SER B 1 33 ? -1.513 -27.425 -18.862 1 96.05 33 SER B N 1
ATOM 2323 C CA . SER B 1 33 ? -0.654 -28.561 -18.545 1 96.05 33 SER B CA 1
ATOM 2324 C C . SER B 1 33 ? -1.478 -29.804 -18.227 1 96.05 33 SER B C 1
ATOM 2326 O O . SER B 1 33 ? -1.058 -30.926 -18.519 1 96.05 33 SER B O 1
ATOM 2328 N N . SER B 1 34 ? -2.652 -29.602 -17.657 1 97.31 34 SER B N 1
ATOM 2329 C CA . SER B 1 34 ? -3.528 -30.725 -17.338 1 97.31 34 SER B CA 1
ATOM 2330 C C . SER B 1 34 ? -4.085 -31.368 -18.604 1 97.31 34 SER B C 1
ATOM 2332 O O . SER B 1 34 ? -4.173 -32.594 -18.697 1 97.31 34 SER B O 1
ATOM 2334 N N . LEU B 1 35 ? -4.474 -30.526 -19.526 1 97.56 35 LEU B N 1
ATOM 2335 C CA . LEU B 1 35 ? -4.961 -31.079 -20.785 1 97.56 35 LEU B CA 1
ATOM 2336 C C . LEU B 1 35 ? -3.862 -31.861 -21.496 1 97.56 35 LEU B C 1
ATOM 2338 O O . LEU B 1 35 ? -4.101 -32.965 -21.991 1 97.56 35 LEU B O 1
ATOM 2342 N N . LEU B 1 36 ? -2.666 -31.267 -21.573 1 97.79 36 LEU B N 1
ATOM 2343 C CA . LEU B 1 36 ? -1.544 -31.969 -22.186 1 97.79 36 LEU B CA 1
ATOM 2344 C C . LEU B 1 36 ? -1.326 -33.326 -21.526 1 97.79 36 LEU B C 1
ATOM 2346 O O . LEU B 1 36 ? -1.131 -34.331 -22.213 1 97.79 36 LEU B O 1
ATOM 2350 N N . LEU B 1 37 ? -1.385 -33.327 -20.25 1 97.9 37 LEU B N 1
ATOM 2351 C CA . LEU B 1 37 ? -1.215 -34.56 -19.488 1 97.9 37 LEU B CA 1
ATOM 2352 C C . LEU B 1 37 ? -2.289 -35.578 -19.856 1 97.9 37 LEU B C 1
ATOM 2354 O O . LEU B 1 37 ? -1.987 -36.754 -20.075 1 97.9 37 LEU B O 1
ATOM 2358 N N . ALA B 1 38 ? -3.52 -35.184 -19.936 1 98.05 38 ALA B N 1
ATOM 2359 C CA . ALA B 1 38 ? -4.65 -36.05 -20.261 1 98.05 38 ALA B CA 1
ATOM 2360 C C . ALA B 1 38 ? -4.508 -36.634 -21.663 1 98.05 38 ALA B C 1
ATOM 2362 O O . ALA B 1 38 ? -4.688 -37.838 -21.862 1 98.05 38 ALA B O 1
ATOM 2363 N N . LEU B 1 39 ? -4.19 -35.771 -22.604 1 97.93 39 LEU B N 1
ATOM 2364 C CA . LEU B 1 39 ? -4.04 -36.215 -23.985 1 97.93 39 LEU B CA 1
ATOM 2365 C C . LEU B 1 39 ? -2.872 -37.187 -24.12 1 97.93 39 LEU B C 1
ATOM 2367 O O . LEU B 1 39 ? -2.974 -38.191 -24.829 1 97.93 39 LEU B O 1
ATOM 2371 N N . ALA B 1 40 ? -1.786 -36.863 -23.477 1 97.86 40 ALA B N 1
ATOM 2372 C CA . ALA B 1 40 ? -0.608 -37.725 -23.524 1 97.86 40 ALA B CA 1
ATOM 2373 C C . ALA B 1 40 ? -0.906 -39.095 -22.922 1 97.86 40 ALA B C 1
ATOM 2375 O O . ALA B 1 40 ? -0.496 -40.123 -23.467 1 97.86 40 ALA B O 1
ATOM 2376 N N . ALA B 1 41 ? -1.612 -39.097 -21.812 1 97.75 41 ALA B N 1
ATOM 2377 C CA . ALA B 1 41 ? -1.977 -40.351 -21.157 1 97.75 41 ALA B CA 1
ATOM 2378 C C . ALA B 1 41 ? -2.843 -41.215 -22.069 1 97.75 41 ALA B C 1
ATOM 2380 O O . ALA B 1 41 ? -2.71 -42.441 -22.084 1 97.75 41 ALA B O 1
ATOM 2381 N N . ARG B 1 42 ? -3.712 -40.628 -22.79 1 96.69 42 ARG B N 1
ATOM 2382 C CA . ARG B 1 42 ? -4.585 -41.352 -23.709 1 96.69 42 ARG B CA 1
ATOM 2383 C C . ARG B 1 42 ? -3.811 -41.841 -24.929 1 96.69 42 ARG B C 1
ATOM 2385 O O . ARG B 1 42 ? -4.068 -42.934 -25.437 1 96.69 42 ARG B O 1
ATOM 2392 N N . ALA B 1 43 ? -2.89 -41.03 -25.356 1 96.88 43 ALA B N 1
ATOM 2393 C CA . ALA B 1 43 ? -2.153 -41.333 -26.58 1 96.88 43 ALA B CA 1
ATOM 2394 C C . ALA B 1 43 ? -1.088 -42.397 -26.331 1 96.88 43 ALA B C 1
ATOM 2396 O O . ALA B 1 43 ? -0.906 -43.306 -27.144 1 96.88 43 ALA B O 1
ATOM 2397 N N . LEU B 1 44 ? -0.395 -42.302 -25.227 1 96.54 44 LEU B N 1
ATOM 2398 C CA . LEU B 1 44 ? 0.762 -43.152 -24.972 1 96.54 44 LEU B CA 1
ATOM 2399 C C . LEU B 1 44 ? 0.422 -44.246 -23.965 1 96.54 44 LEU B C 1
ATOM 2401 O O . LEU B 1 44 ? 1.12 -45.259 -23.883 1 96.54 44 LEU B O 1
ATOM 2405 N N . GLY B 1 45 ? -0.641 -44.003 -23.163 1 96.37 45 GLY B N 1
ATOM 2406 C CA . GLY B 1 45 ? -0.932 -44.826 -22 1 96.37 45 GLY B CA 1
ATOM 2407 C C . GLY B 1 45 ? -0.473 -44.202 -20.696 1 96.37 45 GLY B C 1
ATOM 2408 O O . GLY B 1 45 ? 0.611 -43.618 -20.63 1 96.37 45 GLY B O 1
ATOM 2409 N N . ARG B 1 46 ? -1.206 -44.343 -19.683 1 96.51 46 ARG B N 1
ATOM 2410 C CA . ARG B 1 46 ? -0.994 -43.692 -18.394 1 96.51 46 ARG B CA 1
ATOM 2411 C C . ARG B 1 46 ? 0.335 -44.117 -17.778 1 96.51 46 ARG B C 1
ATOM 2413 O O . ARG B 1 46 ? 0.985 -43.329 -17.087 1 96.51 46 ARG B O 1
ATOM 2420 N N . ASP B 1 47 ? 0.731 -45.291 -18.053 1 95.1 47 ASP B N 1
ATOM 2421 C CA . ASP B 1 47 ? 1.951 -45.825 -17.456 1 95.1 47 ASP B CA 1
ATOM 2422 C C . ASP B 1 47 ? 3.191 -45.27 -18.153 1 95.1 47 ASP B C 1
ATOM 2424 O O . ASP B 1 47 ? 4.309 -45.421 -17.655 1 95.1 47 ASP B O 1
ATOM 2428 N N . ARG B 1 48 ? 3.013 -44.621 -19.254 1 97.01 48 ARG B N 1
ATOM 2429 C CA . ARG B 1 48 ? 4.127 -44.108 -20.044 1 97.01 48 ARG B CA 1
ATOM 2430 C C . ARG B 1 48 ? 4.209 -42.588 -19.952 1 97.01 48 ARG B C 1
ATOM 2432 O O . ARG B 1 48 ? 4.94 -41.953 -20.716 1 97.01 48 ARG B O 1
ATOM 2439 N N . VAL B 1 49 ? 3.464 -42.038 -19.041 1 97.67 49 VAL B N 1
ATOM 2440 C CA . VAL B 1 49 ? 3.454 -40.592 -18.843 1 97.67 49 VAL B CA 1
ATOM 2441 C C . VAL B 1 49 ? 3.706 -40.27 -17.371 1 97.67 49 VAL B C 1
ATOM 2443 O O . VAL B 1 49 ? 3.2 -40.961 -16.483 1 97.67 49 VAL B O 1
ATOM 2446 N N . LEU B 1 50 ? 4.517 -39.287 -17.142 1 97.65 50 LEU B N 1
ATOM 2447 C CA . LEU B 1 50 ? 4.867 -38.82 -15.805 1 97.65 50 LEU B CA 1
ATOM 2448 C C . LEU B 1 50 ? 4.597 -37.326 -15.663 1 97.65 50 LEU B C 1
ATOM 2450 O O . LEU B 1 50 ? 5.02 -36.532 -16.506 1 97.65 50 LEU B O 1
ATOM 2454 N N . ALA B 1 51 ? 3.841 -36.942 -14.685 1 98.14 51 ALA B N 1
ATOM 2455 C CA . ALA B 1 51 ? 3.678 -35.528 -14.356 1 98.14 51 ALA B CA 1
ATOM 2456 C C . ALA B 1 51 ? 4.812 -35.039 -13.46 1 98.14 51 ALA B C 1
ATOM 2458 O O . ALA B 1 51 ? 5.081 -35.628 -12.41 1 98.14 51 ALA B O 1
ATOM 2459 N N . VAL B 1 52 ? 5.481 -34.037 -13.876 1 97.89 52 VAL B N 1
ATOM 2460 C CA . VAL B 1 52 ? 6.565 -33.474 -13.078 1 97.89 52 VAL B CA 1
ATOM 2461 C C . VAL B 1 52 ? 6.141 -32.122 -12.509 1 97.89 52 VAL B C 1
ATOM 2463 O O . VAL B 1 52 ? 5.912 -31.17 -13.26 1 97.89 52 VAL B O 1
ATOM 2466 N N . LEU B 1 53 ? 6.097 -32.017 -11.239 1 97.67 53 LEU B N 1
ATOM 2467 C CA . LEU B 1 53 ? 5.636 -30.824 -10.537 1 97.67 53 LEU B CA 1
ATOM 2468 C C . LEU B 1 53 ? 6.789 -30.141 -9.81 1 97.67 53 LEU B C 1
ATOM 2470 O O . LEU B 1 53 ? 7.41 -30.737 -8.927 1 97.67 53 LEU B O 1
ATOM 2474 N N . GLY B 1 54 ? 7.082 -28.936 -10.286 1 96.5 54 GLY B N 1
ATOM 2475 C CA . GLY B 1 54 ? 8.054 -28.146 -9.548 1 96.5 54 GLY B CA 1
ATOM 2476 C C . GLY B 1 54 ? 7.516 -27.614 -8.233 1 96.5 54 GLY B C 1
ATOM 2477 O O . GLY B 1 54 ? 6.407 -27.077 -8.181 1 96.5 54 GLY B O 1
ATOM 2478 N N . VAL B 1 55 ? 8.273 -27.823 -7.19 1 97.45 55 VAL B N 1
ATOM 2479 C CA . VAL B 1 55 ? 7.855 -27.362 -5.871 1 97.45 55 VAL B CA 1
ATOM 2480 C C . VAL B 1 55 ? 8.835 -26.31 -5.356 1 97.45 55 VAL B C 1
ATOM 2482 O O . VAL B 1 55 ? 10.043 -26.552 -5.304 1 97.45 55 VAL B O 1
ATOM 2485 N N . SER B 1 56 ? 8.361 -25.176 -5.107 1 96.51 56 SER B N 1
ATOM 2486 C CA . SER B 1 56 ? 9.128 -24.063 -4.557 1 96.51 56 SER B CA 1
ATOM 2487 C C . SER B 1 56 ? 8.263 -23.187 -3.657 1 96.51 56 SER B C 1
ATOM 2489 O O . SER B 1 56 ? 7.049 -23.382 -3.573 1 96.51 56 SER B O 1
ATOM 2491 N N . PRO B 1 57 ? 8.852 -22.179 -2.961 1 96.02 57 PRO B N 1
ATOM 2492 C CA . PRO B 1 57 ? 8.066 -21.28 -2.113 1 96.02 57 PRO B CA 1
ATOM 2493 C C . PRO B 1 57 ? 7.03 -20.481 -2.9 1 96.02 57 PRO B C 1
ATOM 2495 O O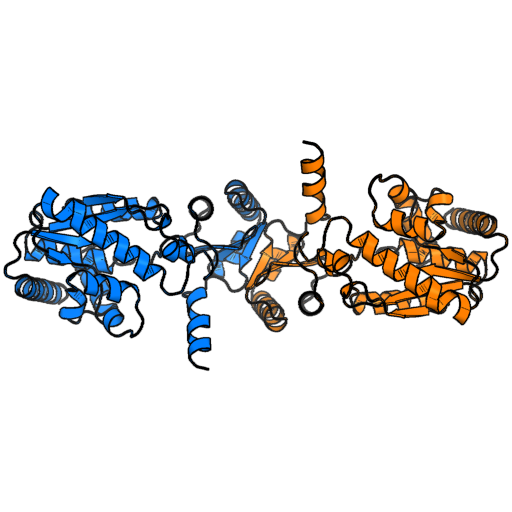 . PRO B 1 57 ? 6.086 -19.943 -2.316 1 96.02 57 PRO B O 1
ATOM 2498 N N . SER B 1 58 ? 7.18 -20.408 -4.178 1 96.3 58 SER B N 1
ATOM 2499 C CA . SER B 1 58 ? 6.27 -19.61 -4.993 1 96.3 58 SER B CA 1
ATOM 2500 C C . SER B 1 58 ? 5.021 -20.402 -5.364 1 96.3 58 SER B C 1
ATOM 2502 O O . SER B 1 58 ? 4.055 -19.841 -5.885 1 96.3 58 SER B O 1
ATOM 2504 N N . LEU B 1 59 ? 4.951 -21.673 -5.127 1 96.51 59 LEU B N 1
ATOM 2505 C CA . LEU B 1 59 ? 3.792 -22.519 -5.389 1 96.51 59 LEU B CA 1
ATOM 2506 C C . LEU B 1 59 ? 2.896 -22.611 -4.159 1 96.51 59 LEU B C 1
ATOM 2508 O O . LEU B 1 59 ? 3.27 -23.229 -3.159 1 96.51 59 LEU B O 1
ATOM 2512 N N . PRO B 1 60 ? 1.73 -22.091 -4.258 1 95.32 60 PRO B N 1
ATOM 2513 C CA . PRO B 1 60 ? 0.818 -22.222 -3.119 1 95.32 60 PRO B CA 1
ATOM 2514 C C . PRO B 1 60 ? 0.477 -23.676 -2.801 1 95.32 60 PRO B C 1
ATOM 2516 O O . PRO B 1 60 ? 0.321 -24.491 -3.713 1 95.32 60 PRO B O 1
ATOM 2519 N N . GLU B 1 61 ? 0.301 -23.975 -1.533 1 94.62 61 GLU B N 1
ATOM 2520 C CA . GLU B 1 61 ? -0.016 -25.332 -1.098 1 94.62 61 GLU B CA 1
ATOM 2521 C C . GLU B 1 61 ? -1.322 -25.819 -1.719 1 94.62 61 GLU B C 1
ATOM 2523 O O . GLU B 1 61 ? -1.432 -26.982 -2.115 1 94.62 61 GLU B O 1
ATOM 2528 N N . ASP B 1 62 ? -2.281 -24.982 -1.774 1 92.93 62 ASP B N 1
ATOM 2529 C CA . ASP B 1 62 ? -3.564 -25.354 -2.362 1 92.93 62 ASP B CA 1
ATOM 2530 C C . ASP B 1 62 ? -3.408 -25.713 -3.838 1 92.93 62 ASP B C 1
ATOM 2532 O O . ASP B 1 62 ? -4.097 -26.603 -4.342 1 92.93 62 ASP B O 1
ATOM 2536 N N . GLU B 1 63 ? -2.553 -25.019 -4.491 1 94.13 63 GLU B N 1
ATOM 2537 C CA . GLU B 1 63 ? -2.298 -25.309 -5.899 1 94.13 63 GLU B CA 1
ATOM 2538 C C . GLU B 1 63 ? -1.552 -26.63 -6.065 1 94.13 63 GLU B C 1
ATOM 2540 O O . GLU B 1 63 ? -1.81 -27.38 -7.009 1 94.13 63 GLU B O 1
ATOM 2545 N N . ARG B 1 64 ? -0.61 -26.886 -5.203 1 96.51 64 ARG B N 1
ATOM 2546 C CA . ARG B 1 64 ? 0.083 -28.171 -5.19 1 96.51 64 ARG B CA 1
ATOM 2547 C C . ARG B 1 64 ? -0.901 -29.322 -5.005 1 96.51 64 ARG B C 1
ATOM 2549 O O . ARG B 1 64 ? -0.88 -30.291 -5.766 1 96.51 64 ARG B O 1
ATOM 2556 N N . ALA B 1 65 ? -1.807 -29.153 -4.058 1 95.92 65 ALA B N 1
ATOM 2557 C CA . ALA B 1 65 ? -2.807 -30.182 -3.782 1 95.92 65 ALA B CA 1
ATOM 2558 C C . ALA B 1 65 ? -3.731 -30.383 -4.979 1 95.92 65 ALA B C 1
ATOM 2560 O O . ALA B 1 65 ? -4.051 -31.518 -5.341 1 95.92 65 ALA B O 1
ATOM 2561 N N . ALA B 1 66 ? -4.102 -29.29 -5.532 1 94.67 66 ALA B N 1
ATOM 2562 C CA . ALA B 1 66 ? -4.981 -29.352 -6.697 1 94.67 66 ALA B CA 1
ATOM 2563 C C . ALA B 1 66 ? -4.303 -30.073 -7.858 1 94.67 66 ALA B C 1
ATOM 2565 O O . ALA B 1 66 ? -4.946 -30.831 -8.587 1 94.67 66 ALA B O 1
ATOM 2566 N N . ALA B 1 67 ? -3.071 -29.802 -8.038 1 96.56 67 ALA B N 1
ATOM 2567 C CA . ALA B 1 67 ? -2.315 -30.474 -9.091 1 96.56 67 ALA B CA 1
ATOM 2568 C C . ALA B 1 67 ? -2.302 -31.985 -8.88 1 96.56 67 ALA B C 1
ATOM 2570 O O . ALA B 1 67 ? -2.517 -32.752 -9.822 1 96.56 67 ALA B O 1
ATOM 2571 N N . HIS B 1 68 ? -2.105 -32.397 -7.687 1 97.73 68 HIS B N 1
ATOM 2572 C CA . HIS B 1 68 ? -2.118 -33.82 -7.368 1 97.73 68 HIS B CA 1
ATOM 2573 C C . HIS B 1 68 ? -3.494 -34.428 -7.62 1 97.73 68 HIS B C 1
ATOM 2575 O O . HIS B 1 68 ? -3.6 -35.572 -8.069 1 97.73 68 HIS B O 1
ATOM 2581 N N . GLU B 1 69 ? -4.491 -33.697 -7.295 1 96.42 69 GLU B N 1
ATOM 2582 C CA . GLU B 1 69 ? -5.85 -34.175 -7.535 1 96.42 69 GLU B CA 1
ATOM 2583 C C . GLU B 1 69 ? -6.098 -34.408 -9.023 1 96.42 69 GLU B C 1
ATOM 2585 O O . GLU B 1 69 ? -6.704 -35.411 -9.406 1 96.42 69 GLU B O 1
ATOM 2590 N N . VAL B 1 70 ? -5.656 -33.492 -9.79 1 97 70 VAL B N 1
ATOM 2591 C CA . VAL B 1 70 ? -5.819 -33.624 -11.234 1 97 70 VAL B CA 1
ATOM 2592 C C . VAL B 1 70 ? -5.073 -34.862 -11.728 1 97 70 VAL B C 1
ATOM 2594 O O . VAL B 1 70 ? -5.62 -35.659 -12.493 1 97 70 VAL B O 1
ATOM 2597 N N . ALA B 1 71 ? -3.802 -35.05 -11.305 1 97.65 71 ALA B N 1
ATOM 2598 C CA . ALA B 1 71 ? -3.001 -36.201 -11.714 1 97.65 71 ALA B CA 1
ATOM 2599 C C . ALA B 1 71 ? -3.651 -37.508 -11.269 1 97.65 71 ALA B C 1
ATOM 2601 O O . ALA B 1 71 ? -3.677 -38.484 -12.022 1 97.65 71 ALA B O 1
ATOM 2602 N N . ARG B 1 72 ? -4.2 -37.503 -10.063 1 97.24 72 ARG B N 1
ATOM 2603 C CA . ARG B 1 72 ? -4.9 -38.676 -9.548 1 97.24 72 ARG B CA 1
ATOM 2604 C C . ARG B 1 72 ? -6.128 -38.995 -10.393 1 97.24 72 ARG B C 1
ATOM 2606 O O . ARG B 1 72 ? -6.379 -40.157 -10.719 1 97.24 72 ARG B O 1
ATOM 2613 N N . HIS B 1 73 ? -6.862 -37.999 -10.699 1 96.95 73 HIS B N 1
ATOM 2614 C CA . HIS B 1 73 ? -8.036 -38.146 -11.552 1 96.95 73 HIS B CA 1
ATOM 2615 C C . HIS B 1 73 ? -7.672 -38.796 -12.883 1 96.95 73 HIS B C 1
ATOM 2617 O O . HIS B 1 73 ? -8.439 -39.6 -13.416 1 96.95 73 HIS B O 1
ATOM 2623 N N . LEU B 1 74 ? -6.492 -38.51 -13.406 1 97.15 74 LEU B N 1
ATOM 2624 C CA . LEU B 1 74 ? -6.043 -39.002 -14.704 1 97.15 74 LEU B CA 1
ATOM 2625 C C . LEU B 1 74 ? -5.336 -40.346 -14.561 1 97.15 74 LEU B C 1
ATOM 2627 O O . LEU B 1 74 ? -5.047 -41.009 -15.56 1 97.15 74 LEU B O 1
ATOM 2631 N N . GLY B 1 75 ? -5.006 -40.628 -13.325 1 97.35 75 GLY B N 1
ATOM 2632 C CA . GLY B 1 75 ? -4.299 -41.873 -13.072 1 97.35 75 GLY B CA 1
ATOM 2633 C C . GLY B 1 75 ? -2.838 -41.823 -13.477 1 97.35 75 GLY B C 1
ATOM 2634 O O . GLY B 1 75 ? -2.274 -42.829 -13.913 1 97.35 75 GLY B O 1
ATOM 2635 N N . VAL B 1 76 ? -2.234 -40.708 -13.463 1 97.56 76 VAL B N 1
ATOM 2636 C CA . VAL B 1 76 ? -0.845 -40.514 -13.866 1 97.56 76 VAL B CA 1
ATOM 2637 C C . VAL B 1 76 ? 0.019 -40.258 -12.633 1 97.56 76 VAL B C 1
ATOM 2639 O O . VAL B 1 76 ? -0.376 -39.513 -11.734 1 97.56 76 VAL B O 1
ATOM 2642 N N . PRO B 1 77 ? 1.115 -40.913 -12.493 1 97.06 77 PRO B N 1
ATOM 2643 C CA . PRO B 1 77 ? 1.998 -40.639 -11.357 1 97.06 77 PRO B CA 1
ATOM 2644 C C . PRO B 1 77 ? 2.588 -39.231 -11.395 1 97.06 77 PRO B C 1
ATOM 2646 O O . PRO B 1 77 ? 2.771 -38.663 -12.475 1 97.06 77 PRO B O 1
ATOM 2649 N N . VAL B 1 78 ? 2.907 -38.708 -10.188 1 97.58 78 VAL B N 1
ATOM 2650 C CA . VAL B 1 78 ? 3.49 -37.376 -10.068 1 97.58 78 VAL B CA 1
ATOM 2651 C C . VAL B 1 78 ? 4.875 -37.473 -9.433 1 97.58 78 VAL B C 1
ATOM 2653 O O . VAL B 1 78 ? 5.057 -38.165 -8.428 1 97.58 78 VAL B O 1
ATOM 2656 N N . ALA B 1 79 ? 5.811 -36.914 -10.063 1 97.28 79 ALA B N 1
ATOM 2657 C CA . ALA B 1 79 ? 7.124 -36.694 -9.463 1 97.28 79 ALA B CA 1
ATOM 2658 C C . ALA B 1 79 ? 7.313 -35.229 -9.079 1 97.28 79 ALA B C 1
ATOM 2660 O O . ALA B 1 79 ? 7.258 -34.344 -9.936 1 97.28 79 ALA B O 1
ATOM 2661 N N . GLU B 1 80 ? 7.564 -34.983 -7.851 1 97.24 80 GLU B N 1
ATOM 2662 C CA . GLU B 1 80 ? 7.876 -33.628 -7.406 1 97.24 80 GLU B CA 1
ATOM 2663 C C . GLU B 1 80 ? 9.371 -33.342 -7.517 1 97.24 80 GLU B C 1
ATOM 2665 O O . GLU B 1 80 ? 10.197 -34.204 -7.212 1 97.24 80 GLU B O 1
ATOM 2670 N N . VAL B 1 81 ? 9.658 -32.21 -8.007 1 96.46 81 VAL B N 1
ATOM 2671 C CA . VAL B 1 81 ? 11.04 -31.746 -8.073 1 96.46 81 VAL B CA 1
ATOM 2672 C C . VAL B 1 81 ? 11.184 -30.438 -7.299 1 96.46 81 VAL B C 1
ATOM 2674 O O . VAL B 1 81 ? 10.484 -29.462 -7.58 1 96.46 81 VAL B O 1
ATOM 2677 N N . LEU B 1 82 ? 12.07 -30.457 -6.311 1 96.14 82 LEU B N 1
ATOM 2678 C CA . LEU B 1 82 ? 12.344 -29.228 -5.575 1 96.14 82 LEU B CA 1
ATOM 2679 C C . LEU B 1 82 ? 13.183 -28.268 -6.412 1 96.14 82 LEU B C 1
ATOM 2681 O O . LEU B 1 82 ? 14.31 -28.592 -6.793 1 96.14 82 LEU B O 1
ATOM 2685 N N . THR B 1 83 ? 12.636 -27.135 -6.715 1 96.08 83 THR B N 1
ATOM 2686 C CA . THR B 1 83 ? 13.378 -26.132 -7.471 1 96.08 83 THR B CA 1
ATOM 2687 C C . THR B 1 83 ? 13.931 -25.055 -6.543 1 96.08 83 THR B C 1
ATOM 2689 O O . THR B 1 83 ? 13.418 -24.854 -5.441 1 96.08 83 THR B O 1
ATOM 2692 N N . ARG B 1 84 ? 15.008 -24.38 -7.018 1 95.65 84 ARG B N 1
ATOM 2693 C CA . ARG B 1 84 ? 15.734 -23.435 -6.176 1 95.65 84 ARG B CA 1
ATOM 2694 C C . ARG B 1 84 ? 15.873 -22.082 -6.866 1 95.65 84 ARG B C 1
ATOM 2696 O O . ARG B 1 84 ? 16.931 -21.453 -6.804 1 95.65 84 ARG B O 1
ATOM 2703 N N . GLU B 1 85 ? 14.871 -21.727 -7.586 1 95.65 85 GLU B N 1
ATOM 2704 C CA . GLU B 1 85 ? 14.926 -20.45 -8.29 1 95.65 85 GLU B CA 1
ATOM 2705 C C . GLU B 1 85 ? 15.131 -19.292 -7.318 1 95.65 85 GLU B C 1
ATOM 2707 O O . GLU B 1 85 ? 15.735 -18.277 -7.672 1 95.65 85 GLU B O 1
ATOM 2712 N N . GLY B 1 86 ? 14.722 -19.381 -6.099 1 95.6 86 GLY B N 1
ATOM 2713 C CA . GLY B 1 86 ? 14.891 -18.363 -5.074 1 95.6 86 GLY B CA 1
ATOM 2714 C C . GLY B 1 86 ? 16.343 -18.114 -4.715 1 95.6 86 GLY B C 1
ATOM 2715 O O . GLY B 1 86 ? 16.671 -17.094 -4.104 1 95.6 86 GLY B O 1
ATOM 2716 N N . ASP B 1 87 ? 17.202 -19.041 -5.072 1 95.56 87 ASP B N 1
ATOM 2717 C CA . ASP B 1 87 ? 18.629 -18.892 -4.805 1 95.56 87 ASP B CA 1
ATOM 2718 C C . ASP B 1 87 ? 19.311 -18.075 -5.901 1 95.56 87 ASP B C 1
ATOM 2720 O O . ASP B 1 87 ? 20.452 -17.639 -5.738 1 95.56 87 ASP B O 1
ATOM 2724 N N . ARG B 1 88 ? 18.615 -17.874 -6.996 1 95.26 88 ARG B N 1
ATOM 2725 C CA . ARG B 1 88 ? 19.16 -17.13 -8.127 1 95.26 88 ARG B CA 1
ATOM 2726 C C . ARG B 1 88 ? 18.846 -15.643 -8.007 1 95.26 88 ARG B C 1
ATOM 2728 O O . ARG B 1 88 ? 17.677 -15.252 -7.96 1 95.26 88 ARG B O 1
ATOM 2735 N N . ALA B 1 89 ? 19.846 -14.856 -8.106 1 96.25 89 ALA B N 1
ATOM 2736 C CA . ALA B 1 89 ? 19.679 -13.409 -8.002 1 96.25 89 ALA B CA 1
ATOM 2737 C C . ALA B 1 89 ? 18.77 -12.881 -9.108 1 96.25 89 ALA B C 1
ATOM 2739 O O . ALA B 1 89 ? 17.991 -11.951 -8.889 1 96.25 89 ALA B O 1
ATOM 2740 N N . ALA B 1 90 ? 18.909 -13.501 -10.251 1 94.71 90 ALA B N 1
ATOM 2741 C CA . ALA B 1 90 ? 18.137 -13.055 -11.407 1 94.71 90 ALA B CA 1
ATOM 2742 C C . ALA B 1 90 ? 16.643 -13.277 -11.187 1 94.71 90 ALA B C 1
ATOM 2744 O O . ALA B 1 90 ? 15.818 -12.478 -11.636 1 94.71 90 ALA B O 1
ATOM 2745 N N . TYR B 1 91 ? 16.257 -14.303 -10.534 1 96.32 91 TYR B N 1
ATOM 2746 C CA . TYR B 1 91 ? 14.865 -14.548 -10.174 1 96.32 91 TYR B CA 1
ATOM 2747 C C . TYR B 1 91 ? 14.402 -13.577 -9.095 1 96.32 91 TYR B C 1
ATOM 2749 O O . TYR B 1 91 ? 13.33 -12.978 -9.208 1 96.32 91 TYR B O 1
ATOM 2757 N N . ARG B 1 92 ? 15.224 -13.365 -8.124 1 97.48 92 ARG B N 1
ATOM 2758 C CA . ARG B 1 92 ? 14.864 -12.547 -6.97 1 97.48 92 ARG B CA 1
ATOM 2759 C C . ARG B 1 92 ? 14.673 -11.088 -7.37 1 97.48 92 ARG B C 1
ATOM 2761 O O . ARG B 1 92 ? 13.866 -10.375 -6.77 1 97.48 92 ARG B O 1
ATOM 2768 N N . ARG B 1 93 ? 15.413 -10.67 -8.404 1 96.43 93 ARG B N 1
ATOM 2769 C CA . ARG B 1 93 ? 15.34 -9.288 -8.868 1 96.43 93 ARG B CA 1
ATOM 2770 C C . ARG B 1 93 ? 13.953 -8.966 -9.414 1 96.43 93 ARG B C 1
ATOM 2772 O O . ARG B 1 93 ? 13.588 -7.796 -9.545 1 96.43 93 ARG B O 1
ATOM 2779 N N . ASN B 1 94 ? 13.217 -9.986 -9.8 1 96.35 94 ASN B N 1
ATOM 2780 C CA . ASN B 1 94 ? 11.812 -9.893 -10.181 1 96.35 94 ASN B CA 1
ATOM 2781 C C . ASN B 1 94 ? 11.617 -8.972 -11.382 1 96.35 94 ASN B C 1
ATOM 2783 O O . ASN B 1 94 ? 10.724 -8.123 -11.38 1 96.35 94 ASN B O 1
ATOM 2787 N N . GLY B 1 95 ? 12.492 -9.09 -12.321 1 93.27 95 GLY B N 1
ATOM 2788 C CA . GLY B 1 95 ? 12.308 -8.398 -13.586 1 93.27 95 GLY B CA 1
ATOM 2789 C C . GLY B 1 95 ? 11.277 -9.058 -14.483 1 93.27 95 GLY B C 1
ATOM 2790 O O . GLY B 1 95 ? 10.667 -10.06 -14.103 1 93.27 95 GLY B O 1
ATOM 2791 N N . PRO B 1 96 ? 11.021 -8.468 -15.622 1 89.3 96 PRO B N 1
ATOM 2792 C CA . PRO B 1 96 ? 10.06 -9.054 -16.559 1 89.3 96 PRO B CA 1
ATOM 2793 C C . PRO B 1 96 ? 10.445 -10.466 -16.995 1 89.3 96 PRO B C 1
ATOM 2795 O O . PRO B 1 96 ? 9.606 -11.207 -17.512 1 89.3 96 PRO B O 1
ATOM 2798 N N . ASP B 1 97 ? 11.695 -10.862 -16.738 1 91.13 97 ASP B N 1
ATOM 2799 C CA . ASP B 1 97 ? 12.201 -12.161 -17.17 1 91.13 97 ASP B CA 1
ATOM 2800 C C . ASP B 1 97 ? 12.188 -13.166 -16.02 1 91.13 97 ASP B C 1
ATOM 2802 O O . ASP B 1 97 ? 12.807 -14.228 -16.11 1 91.13 97 ASP B O 1
ATOM 2806 N N . ARG B 1 98 ? 11.5 -12.901 -14.978 1 93.77 98 ARG B N 1
ATOM 2807 C CA . ARG B 1 98 ? 11.475 -13.773 -13.808 1 93.77 98 ARG B CA 1
ATOM 2808 C C . ARG B 1 98 ? 11.032 -15.182 -14.184 1 93.77 98 ARG B C 1
ATOM 2810 O O . ARG B 1 98 ? 11.629 -16.166 -13.74 1 93.77 98 ARG B O 1
ATOM 2817 N N . CYS B 1 99 ? 10.016 -15.216 -15.03 1 92.01 99 CYS B N 1
ATOM 2818 C CA . CYS B 1 99 ? 9.459 -16.507 -15.419 1 92.01 99 CYS B CA 1
ATOM 2819 C C . CYS B 1 99 ? 10.477 -17.325 -16.205 1 92.01 99 CYS B C 1
ATOM 2821 O O . CYS B 1 99 ? 10.488 -18.554 -16.123 1 92.01 99 CYS B O 1
ATOM 2823 N N . PHE B 1 100 ? 11.336 -16.683 -16.96 1 92.44 100 PHE B N 1
ATOM 2824 C CA . PHE B 1 100 ? 12.414 -17.383 -17.649 1 92.44 100 PHE B CA 1
ATOM 2825 C C . PHE B 1 100 ? 13.307 -18.114 -16.653 1 92.44 100 PHE B C 1
ATOM 2827 O O . PHE B 1 100 ? 13.6 -19.299 -16.827 1 92.44 100 PHE B O 1
ATOM 2834 N N . HIS B 1 101 ? 13.711 -17.417 -15.678 1 94.27 101 HIS B N 1
ATOM 2835 C CA . HIS B 1 101 ? 14.637 -17.978 -14.701 1 94.27 101 HIS B CA 1
ATOM 2836 C C . HIS B 1 101 ? 13.985 -19.104 -13.907 1 94.27 101 HIS B C 1
ATOM 2838 O O . HIS B 1 101 ? 14.648 -20.078 -13.543 1 94.27 101 HIS B O 1
ATOM 2844 N N . CYS B 1 102 ? 12.75 -18.943 -13.653 1 94.95 102 CYS B N 1
ATOM 2845 C CA . CYS B 1 102 ? 11.989 -19.978 -12.962 1 94.95 102 CYS B CA 1
ATOM 2846 C C . CYS B 1 102 ? 11.918 -21.252 -13.796 1 94.95 102 CYS B C 1
ATOM 2848 O O . CYS B 1 102 ? 12.272 -22.331 -13.319 1 94.95 102 CYS B O 1
ATOM 2850 N N . LYS B 1 103 ? 11.519 -21.162 -15.019 1 93.68 103 LYS B N 1
ATOM 2851 C CA . LYS B 1 103 ? 11.387 -22.309 -15.913 1 93.68 103 LYS B CA 1
ATOM 2852 C C . LYS B 1 103 ? 12.748 -22.929 -16.215 1 93.68 103 LYS B C 1
ATOM 2854 O O . LYS B 1 103 ? 12.874 -24.152 -16.3 1 93.68 103 LYS B O 1
ATOM 2859 N N . ASP B 1 104 ? 13.703 -22.02 -16.424 1 94.3 104 ASP B N 1
ATOM 2860 C CA . ASP B 1 104 ? 15.056 -22.516 -16.657 1 94.3 104 ASP B CA 1
ATOM 2861 C C . ASP B 1 104 ? 15.512 -23.424 -15.518 1 94.3 104 ASP B C 1
ATOM 2863 O O . ASP B 1 104 ? 16.082 -24.49 -15.757 1 94.3 104 ASP B O 1
ATOM 2867 N N . GLU B 1 105 ? 15.297 -22.985 -14.336 1 95.49 105 GLU B N 1
ATOM 2868 C CA . GLU B 1 105 ? 15.629 -23.794 -13.167 1 95.49 105 GLU B CA 1
ATOM 2869 C C . GLU B 1 105 ? 14.864 -25.114 -13.174 1 95.49 105 GLU B C 1
ATOM 2871 O O . GLU B 1 105 ? 15.441 -26.173 -12.915 1 95.49 105 GLU B O 1
ATOM 2876 N N . LEU B 1 106 ? 13.614 -25.073 -13.419 1 94.98 106 LEU B N 1
ATOM 2877 C CA . LEU B 1 106 ? 12.775 -26.266 -13.452 1 94.98 106 LEU B CA 1
ATOM 2878 C C . LEU B 1 106 ? 13.308 -27.278 -14.46 1 94.98 106 LEU B C 1
ATOM 2880 O O . LEU B 1 106 ? 13.517 -28.446 -14.123 1 94.98 106 LEU B O 1
ATOM 2884 N N . PHE B 1 107 ? 13.583 -26.882 -15.697 1 94.68 107 PHE B N 1
ATOM 2885 C CA . PHE B 1 107 ? 14.021 -27.786 -16.754 1 94.68 107 PHE B CA 1
ATOM 2886 C C . PHE B 1 107 ? 15.422 -28.313 -16.469 1 94.68 107 PHE B C 1
ATOM 2888 O O . PHE B 1 107 ? 15.743 -29.454 -16.811 1 94.68 107 PHE B O 1
ATOM 2895 N N . THR B 1 108 ? 16.233 -27.458 -15.855 1 94.21 108 THR B N 1
ATOM 2896 C CA . THR B 1 108 ? 17.549 -27.924 -15.432 1 94.21 108 THR B CA 1
ATOM 2897 C C . THR B 1 108 ? 17.421 -29.065 -14.427 1 94.21 108 THR B C 1
ATOM 2899 O O . THR B 1 108 ? 18.074 -30.101 -14.569 1 94.21 108 THR B O 1
ATOM 2902 N N . ARG B 1 109 ? 16.542 -28.906 -13.488 1 94.63 109 ARG B N 1
ATOM 2903 C CA . ARG B 1 109 ? 16.345 -29.931 -12.469 1 94.63 109 ARG B CA 1
ATOM 2904 C C . ARG B 1 109 ? 15.756 -31.201 -13.076 1 94.63 109 ARG B C 1
ATOM 2906 O O . ARG B 1 109 ? 16.127 -32.31 -12.687 1 94.63 109 ARG B O 1
ATOM 2913 N N . ILE B 1 110 ? 14.802 -31.046 -13.946 1 92.72 110 ILE B N 1
ATOM 2914 C CA . ILE B 1 110 ? 14.219 -32.195 -14.631 1 92.72 110 ILE B CA 1
ATOM 2915 C C . ILE B 1 110 ? 15.312 -32.963 -15.372 1 92.72 110 ILE B C 1
ATOM 2917 O O . ILE B 1 110 ? 15.388 -34.19 -15.281 1 92.72 110 ILE B O 1
ATOM 2921 N N . GLY B 1 111 ? 16.153 -32.234 -16.095 1 90.52 111 GLY B N 1
ATOM 2922 C CA . GLY B 1 111 ? 17.255 -32.854 -16.813 1 90.52 111 GLY B CA 1
ATOM 2923 C C . GLY B 1 111 ? 18.207 -33.611 -15.906 1 90.52 111 GLY B C 1
ATOM 2924 O O . GLY B 1 111 ? 18.658 -34.706 -16.248 1 90.52 111 GLY B O 1
ATOM 2925 N N . ASP B 1 112 ? 18.411 -33.093 -14.772 1 90.73 112 ASP B N 1
ATOM 2926 C CA . ASP B 1 112 ? 19.409 -33.636 -13.856 1 90.73 112 ASP B CA 1
ATOM 2927 C C . ASP B 1 112 ? 18.844 -34.81 -13.06 1 90.73 112 ASP B C 1
ATOM 2929 O O . ASP B 1 112 ? 19.562 -35.765 -12.756 1 90.73 112 ASP B O 1
ATOM 2933 N N . GLU B 1 113 ? 17.528 -34.719 -12.749 1 91.08 113 GLU B N 1
ATOM 2934 C CA . GLU B 1 113 ? 17.031 -35.612 -11.706 1 91.08 113 GLU B CA 1
ATOM 2935 C C . GLU B 1 113 ? 15.966 -36.559 -12.252 1 91.08 113 GLU B C 1
ATOM 2937 O O . GLU B 1 113 ? 15.791 -37.666 -11.739 1 91.08 113 GLU B O 1
ATOM 2942 N N . VAL B 1 114 ? 15.266 -36.164 -13.176 1 88.73 114 VAL B N 1
ATOM 2943 C CA . VAL B 1 114 ? 14.039 -36.873 -13.523 1 88.73 114 VAL B CA 1
ATOM 2944 C C . VAL B 1 114 ? 14.296 -37.801 -14.709 1 88.73 114 VAL B C 1
ATOM 2946 O O . VAL B 1 114 ? 13.85 -38.951 -14.713 1 88.73 114 VAL B O 1
ATOM 2949 N N . LEU B 1 115 ? 15.016 -37.406 -15.703 1 88.01 115 LEU B N 1
ATOM 2950 C CA . LEU B 1 115 ? 15.203 -38.157 -16.94 1 88.01 115 LEU B CA 1
ATOM 2951 C C . LEU B 1 115 ? 15.753 -39.549 -16.652 1 88.01 115 LEU B C 1
ATOM 2953 O O . LEU B 1 115 ? 15.159 -40.552 -17.055 1 88.01 115 LEU B O 1
ATOM 2957 N N . ALA B 1 116 ? 16.808 -39.543 -15.894 1 87.86 116 ALA B N 1
ATOM 2958 C CA . ALA B 1 116 ? 17.452 -40.825 -15.619 1 87.86 116 ALA B CA 1
ATOM 2959 C C . ALA B 1 116 ? 16.656 -41.63 -14.596 1 87.86 116 ALA B C 1
ATOM 2961 O O . ALA B 1 116 ? 16.435 -42.83 -14.776 1 87.86 116 ALA B O 1
ATOM 2962 N N . ALA B 1 117 ? 16.146 -40.976 -13.568 1 92.12 117 ALA B N 1
ATOM 2963 C CA . ALA B 1 117 ? 15.495 -41.645 -12.444 1 92.12 117 ALA B CA 1
ATOM 2964 C C . ALA B 1 117 ? 14.209 -42.336 -12.888 1 92.12 117 ALA B C 1
ATOM 2966 O O . ALA B 1 117 ? 13.845 -43.386 -12.353 1 92.12 117 ALA B O 1
ATOM 2967 N N . TYR B 1 118 ? 13.572 -41.768 -13.92 1 92.25 118 TYR B N 1
ATOM 2968 C CA . TYR B 1 118 ? 12.272 -42.296 -14.316 1 92.25 118 TYR B CA 1
ATOM 2969 C C . TYR B 1 118 ? 12.314 -42.837 -15.74 1 92.25 118 TYR B C 1
ATOM 2971 O O . TYR B 1 118 ? 11.276 -43.183 -16.31 1 92.25 118 TYR B O 1
ATOM 2979 N N . ARG B 1 119 ? 13.442 -42.795 -16.384 1 91.54 119 ARG B N 1
ATOM 2980 C CA . ARG B 1 119 ? 13.657 -43.332 -17.724 1 91.54 119 ARG B CA 1
ATOM 2981 C C . ARG B 1 119 ? 12.733 -42.664 -18.737 1 91.54 119 ARG B C 1
ATOM 2983 O O . ARG B 1 119 ? 12.049 -43.345 -19.505 1 91.54 119 ARG B O 1
ATOM 2990 N N . VAL B 1 120 ? 12.715 -41.405 -18.667 1 92.6 120 VAL B N 1
ATOM 2991 C CA . VAL B 1 120 ? 11.876 -40.654 -19.596 1 92.6 120 VAL B CA 1
ATOM 2992 C C . VAL B 1 120 ? 12.677 -40.302 -20.847 1 92.6 120 VAL B C 1
ATOM 2994 O O . VAL B 1 120 ? 13.873 -40.012 -20.765 1 92.6 120 VAL B O 1
ATOM 2997 N N . ASP B 1 121 ? 11.991 -40.264 -21.98 1 91.55 121 ASP B N 1
ATOM 2998 C CA . ASP B 1 121 ? 12.62 -40.021 -23.274 1 91.55 121 ASP B CA 1
ATOM 2999 C C . ASP B 1 121 ? 12.556 -38.542 -23.648 1 91.55 121 ASP B C 1
ATOM 3001 O O . ASP B 1 121 ? 13.398 -38.05 -24.402 1 91.55 121 ASP B O 1
ATOM 3005 N N . ALA B 1 122 ? 11.521 -37.923 -23.193 1 94.05 122 ALA B N 1
ATOM 3006 C CA . ALA B 1 122 ? 11.273 -36.541 -23.596 1 94.05 122 ALA B CA 1
ATOM 3007 C C . ALA B 1 122 ? 10.483 -35.791 -22.527 1 94.05 122 ALA B C 1
ATOM 3009 O O . ALA B 1 122 ? 9.855 -36.408 -21.663 1 94.05 122 ALA B O 1
ATOM 3010 N N . VAL B 1 123 ? 10.636 -34.494 -22.595 1 95.54 123 VAL B N 1
ATOM 3011 C CA . VAL B 1 123 ? 9.903 -33.6 -21.705 1 95.54 123 VAL B CA 1
ATOM 3012 C C . VAL B 1 123 ? 9.012 -32.67 -22.526 1 95.54 123 VAL B C 1
ATOM 3014 O O . VAL B 1 123 ? 9.414 -32.194 -23.59 1 95.54 123 VAL B O 1
ATOM 3017 N N . ALA B 1 124 ? 7.777 -32.499 -22.059 1 95.93 124 ALA B N 1
ATOM 3018 C CA . ALA B 1 124 ? 6.842 -31.576 -22.698 1 95.93 124 ALA B CA 1
ATOM 3019 C C . ALA B 1 124 ? 6.258 -30.597 -21.683 1 95.93 124 ALA B C 1
ATOM 3021 O O . ALA B 1 124 ? 6.273 -30.86 -20.478 1 95.93 124 ALA B O 1
ATOM 3022 N N . TYR B 1 125 ? 5.772 -29.433 -22.177 1 94.58 125 TYR B N 1
ATOM 3023 C CA . TYR B 1 125 ? 5.1 -28.483 -21.297 1 94.58 125 TYR B CA 1
ATOM 3024 C C . TYR B 1 125 ? 3.898 -27.854 -21.99 1 94.58 125 TYR B C 1
ATOM 3026 O O . TYR B 1 125 ? 3.762 -27.941 -23.213 1 94.58 125 TYR B O 1
ATOM 3034 N N . GLY B 1 126 ? 3.051 -27.189 -21.282 1 93.02 126 GLY B N 1
ATOM 3035 C CA . GLY B 1 126 ? 1.703 -26.841 -21.7 1 93.02 126 GLY B CA 1
ATOM 3036 C C . GLY B 1 126 ? 1.628 -25.514 -22.432 1 93.02 126 GLY B C 1
ATOM 3037 O O . GLY B 1 126 ? 0.667 -24.761 -22.267 1 93.02 126 GLY B O 1
ATOM 3038 N N . GLU B 1 127 ? 2.524 -25.135 -23.263 1 90.5 127 GLU B N 1
ATOM 3039 C CA . GLU B 1 127 ? 2.407 -23.955 -24.114 1 90.5 127 GLU B CA 1
ATOM 3040 C C . GLU B 1 127 ? 1.378 -24.171 -25.22 1 90.5 127 GLU B C 1
ATOM 3042 O O . GLU B 1 127 ? 1.473 -25.134 -25.983 1 90.5 127 GLU B O 1
ATOM 3047 N N . ASN B 1 128 ? 0.403 -23.287 -25.265 1 91.4 128 ASN B N 1
ATOM 3048 C CA . ASN B 1 128 ? -0.612 -23.414 -26.305 1 91.4 128 ASN B CA 1
ATOM 3049 C C . ASN B 1 128 ? -0.298 -22.526 -27.506 1 91.4 128 ASN B C 1
ATOM 3051 O O . ASN B 1 128 ? 0.693 -21.793 -27.499 1 91.4 128 ASN B O 1
ATOM 3055 N N . ALA B 1 129 ? -1.11 -22.584 -28.459 1 91.02 129 ALA B N 1
ATOM 3056 C CA . ALA B 1 129 ? -0.828 -21.906 -29.721 1 91.02 129 ALA B CA 1
ATOM 3057 C C . ALA B 1 129 ? -0.898 -20.391 -29.558 1 91.02 129 ALA B C 1
ATOM 3059 O O . ALA B 1 129 ? -0.156 -19.655 -30.212 1 91.02 129 ALA B O 1
ATOM 3060 N N . ASP B 1 130 ? -1.768 -19.916 -28.732 1 89.23 130 ASP B N 1
ATOM 3061 C CA . ASP B 1 130 ? -1.878 -18.483 -28.48 1 89.23 130 ASP B CA 1
ATOM 3062 C C . ASP B 1 130 ? -0.628 -17.95 -27.784 1 89.23 130 ASP B C 1
ATOM 3064 O O . ASP B 1 130 ? -0.152 -16.858 -28.103 1 89.23 130 ASP B O 1
ATOM 3068 N N . ASP B 1 131 ? -0.116 -18.701 -26.856 1 84.65 131 ASP B N 1
ATOM 3069 C CA . ASP B 1 131 ? 1.117 -18.342 -26.163 1 84.65 131 ASP B CA 1
ATOM 3070 C C . ASP B 1 131 ? 2.288 -18.25 -27.138 1 84.65 131 ASP B C 1
ATOM 3072 O O . ASP B 1 131 ? 3.113 -17.339 -27.042 1 84.65 131 ASP B O 1
ATOM 3076 N N . ALA B 1 132 ? 2.316 -19.157 -28.007 1 82.2 132 ALA B N 1
ATOM 3077 C CA . ALA B 1 132 ? 3.43 -19.274 -28.945 1 82.2 132 ALA B CA 1
ATOM 3078 C C . ALA B 1 132 ? 3.485 -18.073 -29.884 1 82.2 132 ALA B C 1
ATOM 3080 O O . ALA B 1 132 ? 4.538 -17.768 -30.45 1 82.2 132 ALA B O 1
ATOM 3081 N N . ARG B 1 133 ? 2.405 -17.403 -30.008 1 78.09 133 ARG B N 1
ATOM 3082 C CA . ARG B 1 133 ? 2.328 -16.268 -30.922 1 78.09 133 ARG B CA 1
ATOM 3083 C C . ARG B 1 133 ? 2.777 -14.982 -30.237 1 78.09 133 ARG B C 1
ATOM 3085 O O . ARG B 1 133 ? 3.04 -13.977 -30.902 1 78.09 133 ARG B O 1
ATOM 3092 N N . ARG B 1 134 ? 2.816 -15.063 -28.985 1 77.33 134 ARG B N 1
ATOM 3093 C CA . ARG B 1 134 ? 3.236 -13.867 -28.261 1 77.33 134 ARG B CA 1
ATOM 3094 C C . ARG B 1 134 ? 4.75 -13.695 -28.322 1 77.33 134 ARG B C 1
ATOM 3096 O O . ARG B 1 134 ? 5.499 -14.64 -28.066 1 77.33 134 ARG B O 1
ATOM 3103 N N . PRO B 1 135 ? 5.222 -12.598 -28.819 1 64.33 135 PRO B N 1
ATOM 3104 C CA . PRO B 1 135 ? 6.657 -12.395 -29.029 1 64.33 135 PRO B CA 1
ATOM 3105 C C . PRO B 1 135 ? 7.463 -12.502 -27.736 1 64.33 135 PRO B C 1
ATOM 3107 O O . PRO B 1 135 ? 8.642 -12.865 -27.768 1 64.33 135 PRO B O 1
ATOM 3110 N N . ASP B 1 136 ? 6.852 -12.128 -26.691 1 67.36 136 ASP B N 1
ATOM 3111 C CA . ASP B 1 136 ? 7.693 -12.016 -25.504 1 67.36 136 ASP B CA 1
ATOM 3112 C C . ASP B 1 136 ? 7.16 -12.888 -24.369 1 67.36 136 ASP B C 1
ATOM 3114 O O . ASP B 1 136 ? 6.382 -12.421 -23.534 1 67.36 136 ASP B O 1
ATOM 3118 N N . ARG B 1 137 ? 7.588 -14.167 -24.507 1 76.07 137 ARG B N 1
ATOM 3119 C CA . ARG B 1 137 ? 7.269 -15.018 -23.365 1 76.07 137 ARG B CA 1
ATOM 3120 C C . ARG B 1 137 ? 8.534 -15.614 -22.756 1 76.07 137 ARG B C 1
ATOM 3122 O O . ARG B 1 137 ? 9.09 -16.578 -23.286 1 76.07 137 ARG B O 1
ATOM 3129 N N . PRO B 1 138 ? 8.959 -15.08 -21.761 1 74.08 138 PRO B N 1
ATOM 3130 C CA . PRO B 1 138 ? 10.212 -15.521 -21.145 1 74.08 138 PRO B CA 1
ATOM 3131 C C . PRO B 1 138 ? 10.232 -17.02 -20.856 1 74.08 138 PRO B C 1
ATOM 3133 O O . PRO B 1 138 ? 11.266 -17.672 -21.024 1 74.08 138 PRO B O 1
ATOM 3136 N N . GLY B 1 139 ? 9.112 -17.586 -20.535 1 74.62 139 GLY B N 1
ATOM 3137 C CA . GLY B 1 139 ? 9.043 -19.012 -20.259 1 74.62 139 GLY B CA 1
ATOM 3138 C C . GLY B 1 139 ? 9.31 -19.87 -21.481 1 74.62 139 GLY B C 1
ATOM 3139 O O . GLY B 1 139 ? 9.96 -20.913 -21.384 1 74.62 139 GLY B O 1
ATOM 3140 N N . ALA B 1 140 ? 8.882 -19.472 -22.627 1 77.02 140 ALA B N 1
ATOM 3141 C CA . ALA B 1 140 ? 9.065 -20.203 -23.878 1 77.02 140 ALA B CA 1
ATOM 3142 C C . ALA B 1 140 ? 10.538 -20.253 -24.274 1 77.02 140 ALA B C 1
ATOM 3144 O O . ALA B 1 140 ? 11.012 -21.263 -24.8 1 77.02 140 ALA B O 1
ATOM 3145 N N . ARG B 1 141 ? 11.242 -19.21 -24.005 1 79.15 141 ARG B N 1
ATOM 3146 C CA . ARG B 1 141 ? 12.67 -19.165 -24.299 1 79.15 141 ARG B CA 1
ATOM 3147 C C . ARG B 1 141 ? 13.428 -20.22 -23.499 1 79.15 141 ARG B C 1
ATOM 3149 O O . ARG B 1 141 ? 14.331 -20.875 -24.024 1 79.15 141 ARG B O 1
ATOM 3156 N N . ALA B 1 142 ? 13.042 -20.388 -22.271 1 80.86 142 ALA B N 1
ATOM 3157 C CA . ALA B 1 142 ? 13.672 -21.401 -21.429 1 80.86 142 ALA B CA 1
ATOM 3158 C C . ALA B 1 142 ? 13.409 -22.804 -21.968 1 80.86 142 ALA B C 1
ATOM 3160 O O . ALA B 1 142 ? 14.319 -23.634 -22.028 1 80.86 142 ALA B O 1
ATOM 3161 N N . ALA B 1 143 ? 12.158 -23.066 -22.37 1 79.96 143 ALA B N 1
ATOM 3162 C CA . ALA B 1 143 ? 11.785 -24.374 -22.904 1 79.96 143 ALA B CA 1
ATOM 3163 C C . ALA B 1 143 ? 12.594 -24.707 -24.154 1 79.96 143 ALA B C 1
ATOM 3165 O O . ALA B 1 143 ? 13.07 -25.833 -24.311 1 79.96 143 ALA B O 1
ATOM 3166 N N . ALA B 1 144 ? 12.717 -23.748 -24.959 1 75.61 144 ALA B N 1
ATOM 3167 C CA . ALA B 1 144 ? 13.488 -23.932 -26.186 1 75.61 144 ALA B CA 1
ATOM 3168 C C . ALA B 1 144 ? 14.941 -24.278 -25.875 1 75.61 144 ALA B C 1
ATOM 3170 O O . ALA B 1 144 ? 15.525 -25.161 -26.507 1 75.61 144 ALA B O 1
ATOM 3171 N N . ALA B 1 145 ? 15.523 -23.664 -24.956 1 81.66 145 ALA B N 1
ATOM 3172 C CA . ALA B 1 145 ? 16.918 -23.877 -24.578 1 81.66 145 ALA B CA 1
ATOM 3173 C C . ALA B 1 145 ? 17.136 -25.298 -24.067 1 81.66 145 ALA B C 1
ATOM 3175 O O . ALA B 1 145 ? 18.217 -25.867 -24.24 1 81.66 145 ALA B O 1
ATOM 3176 N N . HIS B 1 146 ? 16.11 -25.907 -23.553 1 85.6 146 HIS B N 1
ATOM 3177 C CA . HIS B 1 146 ? 16.222 -27.24 -22.973 1 85.6 146 HIS B CA 1
ATOM 3178 C C . HIS B 1 146 ? 15.614 -28.294 -23.892 1 85.6 146 HIS B C 1
ATOM 3180 O O . HIS B 1 146 ? 15.489 -29.46 -23.51 1 85.6 146 HIS B O 1
ATOM 3186 N N . ARG B 1 147 ? 15.091 -27.941 -25.07 1 84.78 147 ARG B N 1
ATOM 3187 C CA . ARG B 1 147 ? 14.52 -28.83 -26.076 1 84.78 147 ARG B CA 1
ATOM 3188 C C . ARG B 1 147 ? 13.262 -29.514 -25.552 1 84.78 147 ARG B C 1
ATOM 3190 O O . ARG B 1 147 ? 13.102 -30.728 -25.698 1 84.78 147 ARG B O 1
ATOM 3197 N N . VAL B 1 148 ? 12.517 -28.757 -24.85 1 91.51 148 VAL B N 1
ATOM 3198 C CA . VAL B 1 148 ? 11.246 -29.233 -24.315 1 91.51 148 VAL B CA 1
ATOM 3199 C C . VAL B 1 148 ? 10.167 -29.145 -25.391 1 91.51 148 VAL B C 1
ATOM 3201 O O . VAL B 1 148 ? 10.104 -28.165 -26.137 1 91.51 148 VAL B O 1
ATOM 3204 N N . LEU B 1 149 ? 9.36 -30.168 -25.527 1 93.4 149 LEU B N 1
ATOM 3205 C CA . LEU B 1 149 ? 8.319 -30.224 -26.548 1 93.4 149 LEU B CA 1
ATOM 3206 C C . LEU B 1 149 ? 7.133 -29.346 -26.164 1 93.4 149 LEU B C 1
ATOM 3208 O O . LEU B 1 149 ? 6.843 -29.17 -24.979 1 93.4 149 LEU B O 1
ATOM 3212 N N . ARG B 1 150 ? 6.434 -28.79 -27.164 1 94.75 150 ARG B N 1
ATOM 3213 C CA . ARG B 1 150 ? 5.242 -27.969 -26.974 1 94.75 150 ARG B CA 1
ATOM 3214 C C . ARG B 1 150 ? 4.075 -28.499 -27.799 1 94.75 150 ARG B C 1
ATOM 3216 O O . ARG B 1 150 ? 3.56 -27.801 -28.675 1 94.75 150 ARG B O 1
ATOM 3223 N N . PRO B 1 151 ? 3.597 -29.622 -27.393 1 95.76 151 PRO B N 1
ATOM 3224 C CA . PRO B 1 151 ? 2.661 -30.358 -28.246 1 95.76 151 PRO B CA 1
ATOM 3225 C C . PRO B 1 151 ? 1.375 -29.58 -28.519 1 95.76 151 PRO B C 1
ATOM 3227 O O . PRO B 1 151 ? 0.852 -29.617 -29.635 1 95.76 151 PRO B O 1
ATOM 3230 N N . LEU B 1 152 ? 0.848 -28.857 -27.557 1 96.41 152 LEU B N 1
ATOM 3231 C CA . LEU B 1 152 ? -0.406 -28.141 -27.77 1 96.41 152 LEU B CA 1
ATOM 3232 C C . LEU B 1 152 ? -0.236 -27.048 -28.82 1 96.41 152 LEU B C 1
ATOM 3234 O O . LEU B 1 152 ? -1.107 -26.86 -29.673 1 96.41 152 LEU B O 1
ATOM 3238 N N . ALA B 1 153 ? 0.845 -26.36 -28.72 1 94.38 153 ALA B N 1
ATOM 3239 C CA . ALA B 1 153 ? 1.152 -25.335 -29.715 1 94.38 153 ALA B CA 1
ATOM 3240 C C . ALA B 1 153 ? 1.344 -25.953 -31.097 1 94.38 153 ALA B C 1
ATOM 3242 O O . ALA B 1 153 ? 0.836 -25.432 -32.093 1 94.38 153 ALA B O 1
ATOM 3243 N N . ASP B 1 154 ? 2.023 -27.069 -31.168 1 93.97 154 ASP B N 1
ATOM 3244 C CA . ASP B 1 154 ? 2.337 -27.731 -32.431 1 93.97 154 ASP B CA 1
ATOM 3245 C C . ASP B 1 154 ? 1.076 -28.291 -33.086 1 93.97 154 ASP B C 1
ATOM 3247 O O . ASP B 1 154 ? 1.002 -28.397 -34.311 1 93.97 154 ASP B O 1
ATOM 3251 N N . LEU B 1 155 ? 0.096 -28.583 -32.297 1 95.46 155 LEU B N 1
ATOM 3252 C CA . LEU B 1 155 ? -1.181 -29.068 -32.809 1 95.46 155 LEU B CA 1
ATOM 3253 C C . LEU B 1 155 ? -2.098 -27.905 -33.173 1 95.46 155 LEU B C 1
ATOM 3255 O O . LEU B 1 155 ? -3.203 -28.115 -33.679 1 95.46 155 LEU B O 1
ATOM 3259 N N . GLY B 1 156 ? -1.681 -26.678 -32.787 1 94.82 156 GLY B N 1
ATOM 3260 C CA . GLY B 1 156 ? -2.458 -25.493 -33.113 1 94.82 156 GLY B CA 1
ATOM 3261 C C . GLY B 1 156 ? -3.613 -25.255 -32.159 1 94.82 156 GLY B C 1
ATOM 3262 O O . GLY B 1 156 ? -4.592 -24.594 -32.513 1 94.82 156 GLY B O 1
ATOM 3263 N N . LEU B 1 157 ? -3.585 -25.789 -31.012 1 95.34 157 LEU B N 1
ATOM 3264 C CA . LEU B 1 157 ? -4.674 -25.647 -30.053 1 95.34 157 LEU B CA 1
ATOM 3265 C C . LEU B 1 157 ? -4.536 -24.352 -29.26 1 95.34 157 LEU B C 1
ATOM 3267 O O . LEU B 1 157 ? -3.58 -24.184 -28.5 1 95.34 157 LEU B O 1
ATOM 3271 N N . GLY B 1 158 ? -5.485 -23.492 -29.428 1 95.03 158 GLY B N 1
ATOM 3272 C CA . GLY B 1 158 ? -5.497 -22.243 -28.684 1 95.03 158 GLY B CA 1
ATOM 3273 C C . GLY B 1 158 ? -6.22 -22.348 -27.354 1 95.03 158 GLY B C 1
ATOM 3274 O O . GLY B 1 158 ? -6.624 -23.438 -26.946 1 95.03 158 GLY B O 1
ATOM 3275 N N . LYS B 1 159 ? -6.375 -21.17 -26.704 1 90.38 159 LYS B N 1
ATOM 3276 C CA . LYS B 1 159 ? -6.956 -21.126 -25.365 1 90.38 159 LYS B CA 1
ATOM 3277 C C . LYS B 1 159 ? -8.389 -21.653 -25.37 1 90.38 159 LYS B C 1
ATOM 3279 O O . LYS B 1 159 ? -8.784 -22.399 -24.472 1 90.38 159 LYS B O 1
ATOM 3284 N N . SER B 1 160 ? -9.13 -21.323 -26.333 1 93.09 160 SER B N 1
ATOM 3285 C CA . SER B 1 160 ? -10.511 -21.787 -26.432 1 93.09 160 SER B CA 1
ATOM 3286 C C . SER B 1 160 ? -10.573 -23.293 -26.663 1 93.09 160 SER B C 1
ATOM 3288 O O . SER B 1 160 ? -11.426 -23.979 -26.095 1 93.09 160 SER B O 1
ATOM 3290 N N . ASP B 1 161 ? -9.718 -23.845 -27.499 1 95.24 161 ASP B N 1
ATOM 3291 C CA . ASP B 1 161 ? -9.645 -25.279 -27.76 1 95.24 161 ASP B CA 1
ATOM 3292 C C . ASP B 1 161 ? -9.289 -26.051 -26.492 1 95.24 161 ASP B C 1
ATOM 3294 O O . ASP B 1 161 ? -9.881 -27.094 -26.206 1 95.24 161 ASP B O 1
ATOM 3298 N N . VAL B 1 162 ? -8.367 -25.446 -25.794 1 95.19 162 VAL B N 1
ATOM 3299 C CA . VAL B 1 162 ? -7.876 -26.088 -24.579 1 95.19 162 VAL B CA 1
ATOM 3300 C C . VAL B 1 162 ? -9.018 -26.238 -23.576 1 95.19 162 VAL B C 1
ATOM 3302 O O . VAL B 1 162 ? -9.206 -27.31 -22.997 1 95.19 162 VAL B O 1
ATOM 3305 N N . ARG B 1 163 ? -9.732 -25.236 -23.387 1 94.4 163 ARG B N 1
ATOM 3306 C CA . ARG B 1 163 ? -10.83 -25.273 -22.427 1 94.4 163 ARG B CA 1
ATOM 3307 C C . ARG B 1 163 ? -11.905 -26.263 -22.862 1 94.4 163 ARG B C 1
ATOM 3309 O O . ARG B 1 163 ? -12.417 -27.031 -22.045 1 94.4 163 ARG B O 1
ATOM 3316 N N . ARG B 1 164 ? -12.242 -26.237 -24.116 1 95.23 164 ARG B N 1
ATOM 3317 C CA . ARG B 1 164 ? -13.24 -27.153 -24.658 1 95.23 164 ARG B CA 1
ATOM 3318 C C . ARG B 1 164 ? -12.802 -28.604 -24.488 1 95.23 164 ARG B C 1
ATOM 3320 O O . ARG B 1 164 ? -13.582 -29.444 -24.036 1 95.23 164 ARG B O 1
ATOM 3327 N N . LEU B 1 165 ? -11.589 -28.863 -24.827 1 96.55 165 LEU B N 1
ATOM 3328 C CA . LEU B 1 165 ? -11.069 -30.223 -24.744 1 96.55 165 LEU B CA 1
ATOM 3329 C C . LEU B 1 165 ? -10.913 -30.659 -23.291 1 96.55 165 LEU B C 1
ATOM 3331 O O . LEU B 1 165 ? -11.096 -31.835 -22.968 1 96.55 165 LEU B O 1
ATOM 3335 N N . ALA B 1 166 ? -10.533 -29.721 -22.431 1 96.35 166 ALA B N 1
ATOM 3336 C CA . ALA B 1 166 ? -10.425 -30.029 -21.007 1 96.35 166 ALA B CA 1
ATOM 3337 C C . ALA B 1 166 ? -11.767 -30.487 -20.442 1 96.35 166 ALA B C 1
ATOM 3339 O O . ALA B 1 166 ? -11.83 -31.457 -19.684 1 96.35 166 ALA B O 1
ATOM 3340 N N . ARG B 1 167 ? -12.812 -29.815 -20.861 1 95.38 167 ARG B N 1
ATOM 3341 C CA . ARG B 1 167 ? -14.154 -30.201 -20.438 1 95.38 167 ARG B CA 1
ATOM 3342 C C . ARG B 1 167 ? -14.522 -31.581 -20.972 1 95.38 167 ARG B C 1
ATOM 3344 O O . ARG B 1 167 ? -15.101 -32.397 -20.253 1 95.38 167 ARG B O 1
ATOM 3351 N N . ALA B 1 168 ? -14.17 -31.787 -22.192 1 94.99 168 ALA B N 1
ATOM 3352 C CA . ALA B 1 168 ? -14.468 -33.067 -22.83 1 94.99 168 ALA B CA 1
ATOM 3353 C C . ALA B 1 168 ? -13.744 -34.212 -22.128 1 94.99 168 ALA B C 1
ATOM 3355 O O . ALA B 1 168 ? -14.241 -35.34 -22.092 1 94.99 168 ALA B O 1
ATOM 3356 N N . CYS B 1 169 ? -12.541 -33.919 -21.545 1 94.61 169 CYS B N 1
ATOM 3357 C CA . CYS B 1 169 ? -11.752 -34.907 -20.818 1 94.61 169 CYS B CA 1
ATOM 3358 C C . CYS B 1 169 ? -12.276 -35.086 -19.398 1 94.61 169 CYS B C 1
ATOM 3360 O O . CYS B 1 169 ? -11.81 -35.96 -18.665 1 94.61 169 CYS B O 1
ATOM 3362 N N . GLY B 1 170 ? -13.199 -34.208 -19.002 1 93.81 170 GLY B N 1
ATOM 3363 C CA . GLY B 1 170 ? -13.718 -34.265 -17.645 1 93.81 170 GLY B CA 1
ATOM 3364 C C . GLY B 1 170 ? -12.717 -33.8 -16.603 1 93.81 170 GLY B C 1
ATOM 3365 O O . GLY B 1 170 ? -12.71 -34.3 -15.476 1 93.81 170 GLY B O 1
ATOM 3366 N N . LEU B 1 171 ? -11.86 -32.969 -16.975 1 95.79 171 LEU B N 1
ATOM 3367 C CA . LEU B 1 171 ? -10.855 -32.486 -16.034 1 95.79 171 LEU B CA 1
ATOM 3368 C C . LEU B 1 171 ? -11.493 -31.617 -14.956 1 95.79 171 LEU B C 1
ATOM 3370 O O . LEU B 1 171 ? -12.288 -30.724 -15.262 1 95.79 171 LEU B O 1
ATOM 3374 N N . PRO B 1 172 ? -11.142 -31.831 -13.712 1 93.81 172 PRO B N 1
ATOM 3375 C CA . PRO B 1 172 ? -11.706 -31.032 -12.621 1 93.81 172 PRO B CA 1
ATOM 3376 C C . PRO B 1 172 ? -11.314 -29.559 -12.705 1 93.81 172 PRO B C 1
ATOM 3378 O O . PRO B 1 172 ? -12.015 -28.698 -12.168 1 93.81 172 PRO B O 1
ATOM 3381 N N . CYS B 1 173 ? -10.259 -29.194 -13.355 1 93.27 173 CYS B N 1
ATOM 3382 C CA . CYS B 1 173 ? -9.756 -27.825 -13.393 1 93.27 173 CYS B CA 1
ATOM 3383 C C . CYS B 1 173 ? -10.201 -27.116 -14.666 1 93.27 173 CYS B C 1
ATOM 3385 O O . CYS B 1 173 ? -9.728 -26.019 -14.969 1 93.27 173 CYS B O 1
ATOM 3387 N N . ALA B 1 174 ? -11.116 -27.658 -15.404 1 92.55 174 ALA B N 1
ATOM 3388 C CA . ALA B 1 174 ? -11.501 -27.132 -16.711 1 92.55 174 ALA B CA 1
ATOM 3389 C C . ALA B 1 174 ? -11.989 -25.691 -16.6 1 92.55 174 ALA B C 1
ATOM 3391 O O . ALA B 1 174 ? -11.736 -24.873 -17.487 1 92.55 174 ALA B O 1
ATOM 3392 N N . ASP B 1 175 ? -12.568 -25.399 -15.485 1 87.7 175 ASP B N 1
ATOM 3393 C CA . ASP B 1 175 ? -13.141 -24.066 -15.318 1 87.7 175 ASP B CA 1
ATOM 3394 C C . ASP B 1 175 ? -12.382 -23.27 -14.26 1 87.7 175 ASP B C 1
ATOM 3396 O O . ASP B 1 175 ? -12.826 -22.197 -13.845 1 87.7 175 ASP B O 1
ATOM 3400 N N . LYS B 1 176 ? -11.353 -23.825 -13.84 1 85.78 176 LYS B N 1
ATOM 3401 C CA . LYS B 1 176 ? -10.551 -23.147 -12.826 1 85.78 176 LYS B CA 1
ATOM 3402 C C . LYS B 1 176 ? -9.881 -21.901 -13.397 1 85.78 176 LYS B C 1
ATOM 3404 O O . LYS B 1 176 ? -9.261 -21.955 -14.461 1 85.78 176 LYS B O 1
ATOM 3409 N N . PRO B 1 177 ? -10.057 -20.77 -12.731 1 81.4 177 PRO B N 1
ATOM 3410 C CA . PRO B 1 177 ? -9.334 -19.583 -13.193 1 81.4 177 PRO B CA 1
ATOM 3411 C C . PRO B 1 177 ? -7.818 -19.745 -13.11 1 81.4 177 PRO B C 1
ATOM 3413 O O . PRO B 1 177 ? -7.325 -20.603 -12.374 1 81.4 177 PRO B O 1
ATOM 3416 N N . ALA B 1 178 ? -7.144 -18.92 -13.944 1 78 178 ALA B N 1
ATOM 3417 C CA . ALA B 1 178 ? -5.686 -18.915 -13.868 1 78 178 ALA B CA 1
ATOM 3418 C C . ALA B 1 178 ? -5.211 -18.609 -12.45 1 78 178 ALA B C 1
ATOM 3420 O O . ALA B 1 178 ? -5.796 -17.771 -11.76 1 78 178 ALA B O 1
ATOM 3421 N N . ALA B 1 179 ? -4.282 -19.394 -11.997 1 79.3 179 ALA B N 1
ATOM 3422 C CA . ALA B 1 179 ? -3.704 -19.203 -10.67 1 79.3 179 ALA B CA 1
ATOM 3423 C C . ALA B 1 179 ? -2.204 -18.938 -10.758 1 79.3 179 ALA B C 1
ATOM 3425 O O . ALA B 1 179 ? -1.393 -19.84 -10.534 1 79.3 179 ALA B O 1
ATOM 3426 N N . PRO B 1 180 ? -1.852 -17.749 -11.048 1 85.59 180 PRO B N 1
ATOM 3427 C CA . PRO B 1 180 ? -0.426 -17.425 -11.12 1 85.59 180 PRO B CA 1
ATOM 3428 C C . PRO B 1 180 ? 0.308 -17.698 -9.809 1 85.59 180 PRO B C 1
ATOM 3430 O O . PRO B 1 180 ? -0.327 -17.862 -8.764 1 85.59 180 PRO B O 1
ATOM 3433 N N . CYS B 1 181 ? 1.589 -17.843 -9.929 1 93.24 181 CYS B N 1
ATOM 3434 C CA . CYS B 1 181 ? 2.387 -18.117 -8.739 1 93.24 181 CYS B CA 1
ATOM 3435 C C . CYS B 1 181 ? 2.322 -16.952 -7.758 1 93.24 181 CYS B C 1
ATOM 3437 O O . CYS B 1 181 ? 1.854 -15.867 -8.108 1 93.24 181 CYS B O 1
ATOM 3439 N N . LEU B 1 182 ? 2.802 -17.133 -6.606 1 96.75 182 LEU B N 1
ATOM 3440 C CA . LEU B 1 182 ? 2.709 -16.138 -5.544 1 96.75 182 LEU B CA 1
ATOM 3441 C C . LEU B 1 182 ? 3.572 -14.922 -5.862 1 96.75 182 LEU B C 1
ATOM 3443 O O . LEU B 1 182 ? 3.278 -13.812 -5.412 1 96.75 182 LEU B O 1
ATOM 3447 N N . ALA B 1 183 ? 4.626 -15.1 -6.662 1 96.4 183 ALA B N 1
ATOM 3448 C CA . ALA B 1 183 ? 5.533 -14.002 -6.989 1 96.4 183 ALA B CA 1
ATOM 3449 C C . ALA B 1 183 ? 4.821 -12.928 -7.807 1 96.4 183 ALA B C 1
ATOM 3451 O O . ALA B 1 183 ? 5.269 -11.781 -7.861 1 96.4 183 ALA B O 1
ATOM 3452 N N . SER B 1 184 ? 3.736 -13.341 -8.435 1 94.43 184 SER B N 1
ATOM 3453 C CA . SER B 1 184 ? 2.976 -12.382 -9.23 1 94.43 184 SER B CA 1
ATOM 3454 C C . SER B 1 184 ? 2.314 -11.332 -8.345 1 94.43 184 SER B C 1
ATOM 3456 O O . SER B 1 184 ? 1.829 -10.312 -8.839 1 94.43 184 SER B O 1
ATOM 3458 N N . ARG B 1 185 ? 2.275 -11.586 -7.044 1 96.5 185 ARG B N 1
ATOM 3459 C CA . ARG B 1 185 ? 1.695 -10.642 -6.095 1 96.5 185 ARG B CA 1
ATOM 3460 C C . ARG B 1 185 ? 2.706 -9.57 -5.702 1 96.5 185 ARG B C 1
ATOM 3462 O O . ARG B 1 185 ? 2.372 -8.631 -4.976 1 96.5 185 ARG B O 1
ATOM 3469 N N . ILE B 1 186 ? 3.931 -9.712 -6.092 1 97.08 186 ILE B N 1
ATOM 3470 C CA . ILE B 1 186 ? 5.005 -8.792 -5.735 1 97.08 186 ILE B CA 1
ATOM 3471 C C . ILE B 1 186 ? 5.321 -7.882 -6.92 1 97.08 186 ILE B C 1
ATOM 3473 O O . ILE B 1 186 ? 5.551 -8.361 -8.034 1 97.08 186 ILE B O 1
ATOM 3477 N N . PRO B 1 187 ? 5.287 -6.568 -6.732 1 94.92 187 PRO B N 1
ATOM 3478 C CA . PRO B 1 187 ? 5.571 -5.668 -7.852 1 94.92 187 PRO B CA 1
ATOM 3479 C C . PRO B 1 187 ? 6.918 -5.955 -8.512 1 94.92 187 PRO B C 1
ATOM 3481 O O . PRO B 1 187 ? 7.883 -6.304 -7.827 1 94.92 187 PRO B O 1
ATOM 3484 N N . HIS B 1 188 ? 6.959 -5.754 -9.79 1 93.86 188 HIS B N 1
ATOM 3485 C CA . HIS B 1 188 ? 8.214 -5.928 -10.511 1 93.86 188 HIS B CA 1
ATOM 3486 C C . HIS B 1 188 ? 9.329 -5.096 -9.886 1 93.86 188 HIS B C 1
ATOM 3488 O O . HIS B 1 188 ? 9.085 -3.992 -9.395 1 93.86 188 HIS B O 1
ATOM 3494 N N . PHE B 1 189 ? 10.565 -5.696 -9.822 1 93.89 189 PHE B N 1
ATOM 3495 C CA . PHE B 1 189 ? 11.812 -5.1 -9.357 1 93.89 189 PHE B CA 1
ATOM 3496 C C . PHE B 1 189 ? 11.815 -4.965 -7.839 1 93.89 189 PHE B C 1
ATOM 3498 O O . PHE B 1 189 ? 12.687 -4.303 -7.272 1 93.89 189 PHE B O 1
ATOM 3505 N N . SER B 1 190 ? 10.766 -5.414 -7.223 1 95.18 190 SER B N 1
ATOM 3506 C CA . SER B 1 190 ? 10.832 -5.697 -5.793 1 95.18 190 SER B CA 1
ATOM 3507 C C . SER B 1 190 ? 11.297 -7.126 -5.533 1 95.18 190 SER B C 1
ATOM 3509 O O . SER B 1 190 ? 10.828 -8.064 -6.181 1 95.18 190 SER B O 1
ATOM 3511 N N . GLU B 1 191 ? 12.169 -7.222 -4.635 1 97.24 191 GLU B N 1
ATOM 3512 C CA . GLU B 1 191 ? 12.815 -8.515 -4.429 1 97.24 191 GLU B CA 1
ATOM 3513 C C . GLU B 1 191 ? 11.803 -9.578 -4.011 1 97.24 191 GLU B C 1
ATOM 3515 O O . GLU B 1 191 ? 10.966 -9.336 -3.139 1 97.24 191 GLU B O 1
ATOM 3520 N N . VAL B 1 192 ? 11.864 -10.748 -4.587 1 97.61 192 VAL B N 1
ATOM 3521 C CA . VAL B 1 192 ? 11.058 -11.904 -4.209 1 97.61 192 VAL B CA 1
ATOM 3522 C C . VAL B 1 192 ? 11.787 -12.716 -3.14 1 97.61 192 VAL B C 1
ATOM 3524 O O . VAL B 1 192 ? 12.906 -13.183 -3.362 1 97.61 192 VAL B O 1
ATOM 3527 N N . THR B 1 193 ? 11.214 -12.917 -1.977 1 97.3 193 THR B N 1
ATOM 3528 C CA . THR B 1 193 ? 11.814 -13.682 -0.889 1 97.3 193 THR B CA 1
ATOM 3529 C C . THR B 1 193 ? 10.821 -14.696 -0.329 1 97.3 193 THR B C 1
ATOM 3531 O O . THR B 1 193 ? 9.608 -14.507 -0.432 1 97.3 193 THR B O 1
ATOM 3534 N N . PRO B 1 194 ? 11.34 -15.761 0.215 1 96.7 194 PRO B N 1
ATOM 3535 C CA . PRO B 1 194 ? 10.441 -16.751 0.815 1 96.7 194 PRO B CA 1
ATOM 3536 C C . PRO B 1 194 ? 9.535 -16.151 1.888 1 96.7 194 PRO B C 1
ATOM 3538 O O . PRO B 1 194 ? 8.385 -16.571 2.035 1 96.7 194 PRO B O 1
ATOM 3541 N N . VAL B 1 195 ? 10.026 -15.178 2.647 1 96.8 195 VAL B N 1
ATOM 3542 C CA . VAL B 1 195 ? 9.253 -14.541 3.708 1 96.8 195 VAL B CA 1
ATOM 3543 C C . VAL B 1 195 ? 8.047 -13.821 3.109 1 96.8 195 VAL B C 1
ATOM 3545 O O . VAL B 1 195 ? 6.921 -13.978 3.588 1 96.8 195 VAL B O 1
ATOM 3548 N N . LYS B 1 196 ? 8.287 -13.031 2.064 1 98.06 196 LYS B N 1
ATOM 3549 C CA . LYS B 1 196 ? 7.195 -12.33 1.396 1 98.06 196 LYS B CA 1
ATOM 3550 C C . LYS B 1 196 ? 6.173 -13.313 0.833 1 98.06 196 LYS B C 1
ATOM 3552 O O . LYS B 1 196 ? 4.965 -13.1 0.956 1 98.06 196 LYS B O 1
ATOM 3557 N N . LEU B 1 197 ? 6.651 -14.378 0.237 1 98.08 197 LEU B N 1
ATOM 3558 C CA . LEU B 1 197 ? 5.775 -15.381 -0.359 1 98.08 197 LEU B CA 1
ATOM 3559 C C . LEU B 1 197 ? 4.92 -16.059 0.707 1 98.08 197 LEU B C 1
ATOM 3561 O O . LEU B 1 197 ? 3.727 -16.288 0.499 1 98.08 197 LEU B O 1
ATOM 3565 N N . ALA B 1 198 ? 5.522 -16.363 1.812 1 97.77 198 ALA B N 1
ATOM 3566 C CA . ALA B 1 198 ? 4.792 -16.985 2.913 1 97.77 198 ALA B CA 1
ATOM 3567 C C . ALA B 1 198 ? 3.723 -16.046 3.463 1 97.77 198 ALA B C 1
ATOM 3569 O O . ALA B 1 198 ? 2.619 -16.481 3.8 1 97.77 198 ALA B O 1
ATOM 3570 N N . GLN B 1 199 ? 4.041 -14.752 3.546 1 98.22 199 GLN B N 1
ATOM 3571 C CA . GLN B 1 199 ? 3.082 -13.751 4.001 1 98.22 199 GLN B CA 1
ATOM 3572 C C . GLN B 1 199 ? 1.855 -13.713 3.094 1 98.22 199 GLN B C 1
ATOM 3574 O O . GLN B 1 199 ? 0.72 -13.734 3.576 1 98.22 199 GLN B O 1
ATOM 3579 N N . ILE B 1 200 ? 2.135 -13.687 1.864 1 98.38 200 ILE B N 1
ATOM 3580 C CA . ILE B 1 200 ? 1.067 -13.626 0.872 1 98.38 200 ILE B CA 1
ATOM 3581 C C . ILE B 1 200 ? 0.199 -14.879 0.97 1 98.38 200 ILE B C 1
ATOM 3583 O O . ILE B 1 200 ? -1.03 -14.788 1.011 1 98.38 200 ILE B O 1
ATOM 3587 N N . GLU B 1 201 ? 0.817 -16.006 1.025 1 98.15 201 GLU B N 1
ATOM 3588 C CA . GLU B 1 201 ? 0.085 -17.268 1.073 1 98.15 201 GLU B CA 1
ATOM 3589 C C . GLU B 1 201 ? -0.799 -17.345 2.315 1 98.15 201 GLU B C 1
ATOM 3591 O O . GLU B 1 201 ? -1.96 -17.752 2.233 1 98.15 201 GLU B O 1
ATOM 3596 N N . GLN B 1 202 ? -0.218 -17.005 3.421 1 98.14 202 GLN B N 1
ATOM 3597 C CA . GLN B 1 202 ? -0.969 -17.038 4.671 1 98.14 202 GLN B CA 1
ATOM 3598 C C . GLN B 1 202 ? -2.175 -16.105 4.614 1 98.14 202 GLN B C 1
ATOM 3600 O O . GLN B 1 202 ? -3.277 -16.48 5.021 1 98.14 202 GLN B O 1
ATOM 3605 N N . ALA B 1 203 ? -1.977 -14.925 4.12 1 98.4 203 ALA B N 1
ATOM 3606 C CA . ALA B 1 203 ? -3.071 -13.964 4.001 1 98.4 203 ALA B CA 1
ATOM 3607 C C . ALA B 1 203 ? -4.152 -14.477 3.054 1 98.4 203 ALA B C 1
ATOM 3609 O O . ALA B 1 203 ? -5.343 -14.412 3.368 1 98.4 203 ALA B O 1
ATOM 3610 N N . GLU B 1 204 ? -3.728 -15.008 1.905 1 97.4 204 GLU B N 1
ATOM 3611 C CA . GLU B 1 204 ? -4.697 -15.493 0.926 1 97.4 204 GLU B CA 1
ATOM 3612 C C . GLU B 1 204 ? -5.456 -16.707 1.455 1 97.4 204 GLU B C 1
ATOM 3614 O O . GLU B 1 204 ? -6.659 -16.842 1.224 1 97.4 204 GLU B O 1
ATOM 3619 N N . ALA B 1 205 ? -4.77 -17.576 2.158 1 96.86 205 ALA B N 1
ATOM 3620 C CA . ALA B 1 205 ? -5.442 -18.719 2.772 1 96.86 205 ALA B CA 1
ATOM 3621 C C . ALA B 1 205 ? -6.516 -18.262 3.755 1 96.86 205 ALA B C 1
ATOM 3623 O O . ALA B 1 205 ? -7.618 -18.813 3.78 1 96.86 205 ALA B O 1
ATOM 3624 N N . ALA B 1 206 ? -6.215 -17.28 4.532 1 97.55 206 ALA B N 1
ATOM 3625 C CA . ALA B 1 206 ? -7.166 -16.753 5.506 1 97.55 206 ALA B CA 1
ATOM 3626 C C . ALA B 1 206 ? -8.377 -16.136 4.812 1 97.55 206 ALA B C 1
ATOM 3628 O O . ALA B 1 206 ? -9.515 -16.324 5.251 1 97.55 206 ALA B O 1
ATOM 3629 N N . LEU B 1 207 ? -8.112 -15.381 3.745 1 97.09 207 LEU B N 1
ATOM 3630 C CA . LEU B 1 207 ? -9.212 -14.779 2.999 1 97.09 207 LEU B CA 1
ATOM 3631 C C . LEU B 1 207 ? -10.13 -15.851 2.423 1 97.09 207 LEU B C 1
ATOM 3633 O O . LEU B 1 207 ? -11.353 -15.689 2.416 1 97.09 207 LEU B O 1
ATOM 3637 N N . ARG B 1 208 ? -9.551 -16.918 1.973 1 95.8 208 ARG B N 1
ATOM 3638 C CA . ARG B 1 208 ? -10.358 -18.029 1.479 1 95.8 208 ARG B CA 1
ATOM 3639 C C . ARG B 1 208 ? -11.253 -18.587 2.58 1 95.8 208 ARG B C 1
ATOM 3641 O O . ARG B 1 208 ? -12.43 -18.871 2.346 1 95.8 208 ARG B O 1
ATOM 3648 N N . ARG B 1 209 ? -10.7 -18.728 3.725 1 96.37 209 ARG B N 1
ATOM 3649 C CA . ARG B 1 209 ? -11.459 -19.255 4.855 1 96.37 209 ARG B CA 1
ATOM 3650 C C . ARG B 1 209 ? -12.6 -18.316 5.234 1 96.37 209 ARG B C 1
ATOM 3652 O O . ARG B 1 209 ? -13.624 -18.756 5.761 1 96.37 209 ARG B O 1
ATOM 3659 N N . LEU B 1 210 ? -12.433 -17.066 4.909 1 96.85 210 LEU B N 1
ATOM 3660 C CA . LEU B 1 210 ? -13.445 -16.066 5.233 1 96.85 210 LEU B CA 1
ATOM 3661 C C . LEU B 1 210 ? -14.52 -16.011 4.152 1 96.85 210 LEU B C 1
ATOM 3663 O O . LEU B 1 210 ? -15.469 -15.231 4.254 1 96.85 210 LEU B O 1
ATOM 3667 N N . GLY B 1 211 ? -14.328 -16.801 3.072 1 94.95 211 GLY B N 1
ATOM 3668 C CA . GLY B 1 211 ? -15.397 -16.969 2.1 1 94.95 211 GLY B CA 1
ATOM 3669 C C . GLY B 1 211 ? -15.146 -16.225 0.802 1 94.95 211 GLY B C 1
ATOM 3670 O O . GLY B 1 211 ? -16.036 -16.124 -0.044 1 94.95 211 GLY B O 1
ATOM 3671 N N . PHE B 1 212 ? -13.935 -15.692 0.628 1 94.23 212 PHE B N 1
ATOM 3672 C CA . PHE B 1 212 ? -13.628 -15.03 -0.635 1 94.23 212 PHE B CA 1
ATOM 3673 C C . PHE B 1 212 ? -13.091 -16.029 -1.653 1 94.23 212 PHE B C 1
ATOM 3675 O O . PHE B 1 212 ? -12.341 -16.94 -1.3 1 94.23 212 PHE B O 1
ATOM 3682 N N . ALA B 1 213 ? -13.42 -15.901 -2.923 1 87.23 213 ALA B N 1
ATOM 3683 C CA . ALA B 1 213 ? -13.038 -16.886 -3.932 1 87.23 213 ALA B CA 1
ATOM 3684 C C . ALA B 1 213 ? -12.114 -16.269 -4.978 1 87.23 213 ALA B C 1
ATOM 3686 O O . ALA B 1 213 ? -11.191 -16.926 -5.465 1 87.23 213 ALA B O 1
ATOM 3687 N N . ASP B 1 214 ? -12.39 -15.088 -5.431 1 88.97 214 ASP B N 1
ATOM 3688 C CA . ASP B 1 214 ? -11.618 -14.408 -6.466 1 88.97 214 ASP B CA 1
ATOM 3689 C C . ASP B 1 214 ? -10.962 -13.142 -5.92 1 88.97 214 ASP B C 1
ATOM 3691 O O . ASP B 1 214 ? -11.615 -12.103 -5.793 1 88.97 214 ASP B O 1
ATOM 3695 N N . PHE B 1 215 ? -9.706 -13.37 -5.512 1 93.75 215 PHE B N 1
ATOM 3696 C CA . PHE B 1 215 ? -9.008 -12.243 -4.906 1 93.75 215 PHE B CA 1
ATOM 3697 C C . PHE B 1 215 ? -7.5 -12.386 -5.073 1 93.75 215 PHE B C 1
ATOM 3699 O O . PHE B 1 215 ? -7.016 -13.429 -5.518 1 93.75 215 PHE B O 1
ATOM 3706 N N . ARG B 1 216 ? -6.797 -11.324 -4.792 1 95.24 216 ARG B N 1
ATOM 3707 C CA . ARG B 1 216 ? -5.34 -11.303 -4.717 1 95.24 216 ARG B CA 1
ATOM 3708 C C . ARG B 1 216 ? -4.863 -10.43 -3.562 1 95.24 216 ARG B C 1
ATOM 3710 O O . ARG B 1 216 ? -5.49 -9.417 -3.242 1 95.24 216 ARG B O 1
ATOM 3717 N N . VAL B 1 217 ? -3.829 -10.865 -2.971 1 97.44 217 VAL B N 1
ATOM 3718 C CA . VAL B 1 217 ? -3.166 -10.034 -1.971 1 97.44 217 VAL B CA 1
ATOM 3719 C C . VAL B 1 217 ? -1.82 -9.553 -2.51 1 97.44 217 VAL B C 1
ATOM 3721 O O . VAL B 1 217 ? -0.883 -10.343 -2.65 1 97.44 217 VAL B O 1
ATOM 3724 N N . ARG B 1 218 ? -1.727 -8.307 -2.768 1 97.64 218 ARG B N 1
ATOM 3725 C CA . ARG B 1 218 ? -0.518 -7.713 -3.33 1 97.64 218 ARG B CA 1
ATOM 3726 C C . ARG B 1 218 ? 0.409 -7.212 -2.228 1 97.64 218 ARG B C 1
ATOM 3728 O O . ARG B 1 218 ? -0.032 -6.53 -1.301 1 97.64 218 ARG B O 1
ATOM 3735 N N . HIS B 1 219 ? 1.657 -7.521 -2.397 1 97.95 219 HIS B N 1
ATOM 3736 C CA . HIS B 1 219 ? 2.647 -7.166 -1.387 1 97.95 219 HIS B CA 1
ATOM 3737 C C . HIS B 1 219 ? 3.3 -5.825 -1.702 1 97.95 219 HIS B C 1
ATOM 3739 O O . HIS B 1 219 ? 4.11 -5.726 -2.627 1 97.95 219 HIS B O 1
ATOM 3745 N N . HIS B 1 220 ? 3.046 -4.822 -0.908 1 96.56 220 HIS B N 1
ATOM 3746 C CA . HIS B 1 220 ? 3.675 -3.509 -0.991 1 96.56 220 HIS B CA 1
ATOM 3747 C C . HIS B 1 220 ? 4.407 -3.167 0.302 1 96.56 220 HIS B C 1
ATOM 3749 O O . HIS B 1 220 ? 4.075 -2.182 0.966 1 96.56 220 HIS B O 1
ATOM 3755 N N . GLY B 1 221 ? 5.39 -3.974 0.639 1 94.66 221 GLY B N 1
ATOM 3756 C CA . GLY B 1 221 ? 6.086 -3.758 1.898 1 94.66 221 GLY B CA 1
ATOM 3757 C C . GLY B 1 221 ? 5.215 -4.017 3.113 1 94.66 221 GLY B C 1
ATOM 3758 O O . GLY B 1 221 ? 4.7 -5.123 3.289 1 94.66 221 GLY B O 1
ATOM 3759 N N . ASP B 1 222 ? 4.905 -2.959 3.828 1 95.18 222 ASP B N 1
ATOM 3760 C CA . ASP B 1 222 ? 4.107 -3.066 5.046 1 95.18 222 ASP B CA 1
ATOM 3761 C C . ASP B 1 222 ? 2.622 -3.203 4.719 1 95.18 222 ASP B C 1
ATOM 3763 O O . ASP B 1 222 ? 1.82 -3.553 5.588 1 95.18 222 ASP B O 1
ATOM 3767 N N . VAL B 1 223 ? 2.321 -2.983 3.464 1 97.38 223 VAL B N 1
ATOM 3768 C CA . VAL B 1 223 ? 0.914 -2.893 3.09 1 97.38 223 VAL B CA 1
ATOM 3769 C C . VAL B 1 223 ? 0.511 -4.13 2.291 1 97.38 223 VAL B C 1
ATOM 3771 O O . VAL B 1 223 ? 1.148 -4.464 1.289 1 97.38 223 VAL B O 1
ATOM 3774 N N . ALA B 1 224 ? -0.468 -4.811 2.761 1 98.46 224 ALA B N 1
ATOM 3775 C CA . ALA B 1 224 ? -1.178 -5.783 1.934 1 98.46 224 ALA B CA 1
ATOM 3776 C C . ALA B 1 224 ? -2.335 -5.127 1.187 1 98.46 224 ALA B C 1
ATOM 3778 O O . ALA B 1 224 ? -3.324 -4.716 1.798 1 98.46 224 ALA B O 1
ATOM 3779 N N . ARG B 1 225 ? -2.195 -4.96 -0.058 1 98.09 225 ARG B N 1
ATOM 3780 C CA . ARG B 1 225 ? -3.298 -4.442 -0.861 1 98.09 225 ARG B CA 1
ATOM 3781 C C . ARG B 1 225 ? -4.166 -5.576 -1.394 1 98.09 225 ARG B C 1
ATOM 3783 O O . ARG B 1 225 ? -3.716 -6.376 -2.217 1 98.09 225 ARG B O 1
ATOM 3790 N N . ILE B 1 226 ? -5.357 -5.615 -0.99 1 97.96 226 ILE B N 1
ATOM 3791 C CA . ILE B 1 226 ? -6.26 -6.723 -1.281 1 97.96 226 ILE B CA 1
ATOM 3792 C C . ILE B 1 226 ? -7.169 -6.355 -2.452 1 97.96 226 ILE B C 1
ATOM 3794 O O . ILE B 1 226 ? -7.862 -5.335 -2.411 1 97.96 226 ILE B O 1
ATOM 3798 N N . GLU B 1 227 ? -7.159 -7.115 -3.448 1 97 227 GLU B N 1
ATOM 3799 C CA . GLU B 1 227 ? -8.04 -6.959 -4.602 1 97 227 GLU B CA 1
ATOM 3800 C C . GLU B 1 227 ? -9.218 -7.926 -4.532 1 97 227 GLU B C 1
ATOM 3802 O O . GLU B 1 227 ? -9.026 -9.139 -4.421 1 97 227 GLU B O 1
ATOM 3807 N N . LEU B 1 228 ? -10.379 -7.401 -4.558 1 95.91 228 LEU B N 1
ATOM 3808 C CA . LEU B 1 228 ? -11.619 -8.169 -4.561 1 95.91 228 LEU B CA 1
ATOM 3809 C C . LEU B 1 228 ? -12.509 -7.759 -5.729 1 95.91 228 LEU B C 1
ATOM 3811 O O . LEU B 1 228 ? -12.395 -6.643 -6.241 1 95.91 228 LEU B O 1
ATOM 3815 N N . PRO B 1 229 ? -13.356 -8.703 -6.123 1 93.72 229 PRO B N 1
ATOM 3816 C CA . PRO B 1 229 ? -14.419 -8.24 -7.019 1 93.72 229 PRO B CA 1
ATOM 3817 C C . PRO B 1 229 ? -15.241 -7.101 -6.42 1 93.72 229 PRO B C 1
ATOM 3819 O O . PRO B 1 229 ? -15.514 -7.099 -5.217 1 93.72 229 PRO B O 1
ATOM 3822 N N . PRO B 1 230 ? -15.645 -6.177 -7.216 1 93.04 230 PRO B N 1
ATOM 3823 C CA . PRO B 1 230 ? -16.384 -5.018 -6.71 1 93.04 230 PRO B CA 1
ATOM 3824 C C . PRO B 1 230 ? -17.598 -5.412 -5.872 1 93.04 230 PRO B C 1
ATOM 3826 O O . PRO B 1 230 ? -17.912 -4.747 -4.881 1 93.04 230 PRO B O 1
ATOM 3829 N N . ASP B 1 231 ? -18.201 -6.493 -6.205 1 92.6 231 ASP B N 1
ATOM 3830 C CA . ASP B 1 231 ? -19.414 -6.922 -5.515 1 92.6 231 ASP B CA 1
ATOM 3831 C C . ASP B 1 231 ? -19.096 -7.429 -4.11 1 92.6 231 ASP B C 1
ATOM 3833 O O . ASP B 1 231 ? -19.985 -7.518 -3.26 1 92.6 231 ASP B O 1
ATOM 3837 N N . ASP B 1 232 ? -17.873 -7.724 -3.838 1 95.27 232 ASP B N 1
ATOM 3838 C CA . ASP B 1 232 ? -17.47 -8.232 -2.53 1 95.27 232 ASP B CA 1
ATOM 3839 C C . ASP B 1 232 ? -17.028 -7.095 -1.612 1 95.27 232 ASP B C 1
ATOM 3841 O O . ASP B 1 232 ? -16.893 -7.284 -0.401 1 95.27 232 ASP B O 1
ATOM 3845 N N . LEU B 1 233 ? -16.807 -5.933 -2.134 1 96.12 233 LEU B N 1
ATOM 3846 C CA . LEU B 1 233 ? -16.225 -4.837 -1.369 1 96.12 233 LEU B CA 1
ATOM 3847 C C . LEU B 1 233 ? -17.157 -4.405 -0.242 1 96.12 233 LEU B C 1
ATOM 3849 O O . LEU B 1 233 ? -16.723 -4.244 0.901 1 96.12 233 LEU B O 1
ATOM 3853 N N . PRO B 1 234 ? -18.479 -4.256 -0.463 1 94.96 234 PRO B N 1
ATOM 3854 C CA . PRO B 1 234 ? -19.365 -3.824 0.621 1 94.96 234 PRO B CA 1
ATOM 3855 C C . PRO B 1 234 ? -19.377 -4.798 1.796 1 94.96 234 PRO B C 1
ATOM 3857 O O . PRO B 1 234 ? -19.408 -4.374 2.954 1 94.96 234 PRO B O 1
ATOM 3860 N N . ARG B 1 235 ? -19.333 -6.024 1.459 1 94.83 235 ARG B N 1
ATOM 3861 C CA . ARG B 1 235 ? -19.327 -7.017 2.529 1 94.83 235 ARG B CA 1
ATOM 3862 C C . ARG B 1 235 ? -17.997 -7.008 3.277 1 94.83 235 ARG B C 1
ATOM 3864 O O . ARG B 1 235 ? -17.966 -7.159 4.5 1 94.83 235 ARG B O 1
ATOM 3871 N N . ALA B 1 236 ? -16.926 -6.789 2.619 1 96.72 236 ALA B N 1
ATOM 3872 C CA . ALA B 1 236 ? -15.579 -6.85 3.18 1 96.72 236 ALA B CA 1
ATOM 3873 C C . ALA B 1 236 ? -15.361 -5.739 4.203 1 96.72 236 ALA B C 1
ATOM 3875 O O . ALA B 1 236 ? -14.541 -5.878 5.115 1 96.72 236 ALA B O 1
ATOM 3876 N N . VAL B 1 237 ? -16.127 -4.661 4.067 1 96.51 237 VAL B N 1
ATOM 3877 C CA . VAL B 1 237 ? -15.851 -3.51 4.919 1 96.51 237 VAL B CA 1
ATOM 3878 C C . VAL B 1 237 ? -16.84 -3.477 6.082 1 96.51 237 VAL B C 1
ATOM 3880 O O . VAL B 1 237 ? -16.854 -2.526 6.867 1 96.51 237 VAL B O 1
ATOM 3883 N N . ARG B 1 238 ? -17.595 -4.433 6.234 1 94.88 238 ARG B N 1
ATOM 3884 C CA . ARG B 1 238 ? -18.571 -4.476 7.317 1 94.88 238 ARG B CA 1
ATOM 3885 C C . ARG B 1 238 ? -18.105 -5.399 8.438 1 94.88 238 ARG B C 1
ATOM 3887 O O . ARG B 1 238 ? -17.457 -6.416 8.183 1 94.88 238 ARG B O 1
ATOM 3894 N N . THR B 1 239 ? -18.489 -5.026 9.595 1 93.49 239 THR B N 1
ATOM 3895 C CA . THR B 1 239 ? -18.245 -5.9 10.737 1 93.49 239 THR B CA 1
ATOM 3896 C C . THR B 1 239 ? -19.231 -7.065 10.747 1 93.49 239 THR B C 1
ATOM 3898 O O . THR B 1 239 ? -20.404 -6.895 10.411 1 93.49 239 THR B O 1
ATOM 3901 N N . PRO B 1 240 ? -18.689 -8.177 11.09 1 95.62 240 PRO B N 1
ATOM 3902 C CA . PRO B 1 240 ? -17.4 -8.493 11.71 1 95.62 240 PRO B CA 1
ATOM 3903 C C . PRO B 1 240 ? -16.332 -8.875 10.688 1 95.62 240 PRO B C 1
ATOM 3905 O O . PRO B 1 240 ? -15.173 -9.091 11.052 1 95.62 240 PRO B O 1
ATOM 3908 N N . LEU B 1 241 ? -16.734 -9.019 9.452 1 96.56 241 LEU B N 1
ATOM 3909 C CA . LEU B 1 241 ? -15.826 -9.511 8.422 1 96.56 241 LEU B CA 1
ATOM 3910 C C . LEU B 1 241 ? -14.624 -8.585 8.269 1 96.56 241 LEU B C 1
ATOM 3912 O O . LEU B 1 241 ? -13.493 -9.05 8.109 1 96.56 241 LEU B O 1
ATOM 3916 N N . ARG B 1 242 ? -14.872 -7.36 8.336 1 96.59 242 ARG B N 1
ATOM 3917 C CA . ARG B 1 242 ? -13.805 -6.369 8.244 1 96.59 242 ARG B CA 1
ATOM 3918 C C . ARG B 1 242 ? -12.728 -6.625 9.293 1 96.59 242 ARG B C 1
ATOM 3920 O O . ARG B 1 242 ? -11.536 -6.626 8.979 1 96.59 242 ARG B O 1
ATOM 3927 N N . GLU B 1 243 ? -13.107 -6.785 10.471 1 96.33 243 GLU B N 1
ATOM 3928 C CA . GLU B 1 243 ? -12.174 -7.02 11.569 1 96.33 243 GLU B CA 1
ATOM 3929 C C . GLU B 1 243 ? -11.435 -8.343 11.393 1 96.33 243 GLU B C 1
ATOM 3931 O O . GLU B 1 243 ? -10.238 -8.434 11.673 1 96.33 243 GLU B O 1
ATOM 3936 N N . ALA B 1 244 ? -12.187 -9.333 10.966 1 97.71 244 ALA B N 1
ATOM 3937 C CA . ALA B 1 244 ? -11.576 -10.638 10.722 1 97.71 244 ALA B CA 1
ATOM 3938 C C . ALA B 1 244 ? -10.52 -10.552 9.624 1 97.71 244 ALA B C 1
ATOM 3940 O O . ALA B 1 244 ? -9.446 -11.149 9.739 1 97.71 244 ALA B O 1
ATOM 3941 N N . LEU B 1 245 ? -10.86 -9.845 8.595 1 97.2 245 LEU B N 1
ATOM 3942 C CA . LEU B 1 245 ? -9.928 -9.631 7.493 1 97.2 245 LEU B CA 1
ATOM 3943 C C . LEU B 1 245 ? -8.672 -8.914 7.975 1 97.2 245 LEU B C 1
ATOM 3945 O O . LEU B 1 245 ? -7.554 -9.339 7.672 1 97.2 245 LEU B O 1
ATOM 3949 N N . HIS B 1 246 ? -8.855 -7.882 8.722 1 97.61 246 HIS B N 1
ATOM 3950 C CA . HIS B 1 246 ? -7.735 -7.127 9.271 1 97.61 246 HIS B CA 1
ATOM 3951 C C . HIS B 1 246 ? -6.843 -8.014 10.133 1 97.61 246 HIS B C 1
ATOM 3953 O O . HIS B 1 246 ? -5.621 -8.026 9.964 1 97.61 246 HIS B O 1
ATOM 3959 N N . ALA B 1 247 ? -7.437 -8.717 10.985 1 97.74 247 ALA B N 1
ATOM 3960 C CA . ALA B 1 247 ? -6.7 -9.593 11.893 1 97.74 247 ALA B CA 1
ATOM 3961 C C . ALA B 1 247 ? -5.9 -10.637 11.119 1 97.74 247 ALA B C 1
ATOM 3963 O O . ALA B 1 247 ? -4.75 -10.923 11.46 1 97.74 247 ALA B O 1
ATOM 3964 N N . ALA B 1 248 ? -6.478 -11.206 10.094 1 97.68 248 ALA B N 1
ATOM 3965 C CA . ALA B 1 248 ? -5.835 -12.237 9.283 1 97.68 248 ALA B CA 1
ATOM 3966 C C . ALA B 1 248 ? -4.59 -11.692 8.589 1 97.68 248 ALA B C 1
ATOM 3968 O O . ALA B 1 248 ? -3.546 -12.347 8.568 1 97.68 248 ALA B O 1
ATOM 3969 N N . VAL B 1 249 ? -4.694 -10.521 8.084 1 98.04 249 VAL B N 1
ATOM 3970 C CA . VAL B 1 249 ? -3.606 -9.906 7.331 1 98.04 249 VAL B CA 1
ATOM 3971 C C . VAL B 1 249 ? -2.48 -9.507 8.282 1 98.04 249 VAL B C 1
ATOM 3973 O O . VAL B 1 249 ? -1.303 -9.728 7.989 1 98.04 249 VAL B O 1
ATOM 3976 N N . VAL B 1 250 ? -2.828 -8.978 9.434 1 97.63 250 VAL B N 1
ATOM 3977 C CA . VAL B 1 250 ? -1.832 -8.615 10.437 1 97.63 250 VAL B CA 1
ATOM 3978 C C . VAL B 1 250 ? -1.139 -9.872 10.957 1 97.63 250 VAL B C 1
ATOM 3980 O O . VAL B 1 250 ? 0.082 -9.889 11.128 1 97.63 250 VAL B O 1
ATOM 3983 N N . ALA B 1 251 ? -1.882 -10.892 11.154 1 98.11 251 ALA B N 1
ATOM 3984 C CA . ALA B 1 251 ? -1.325 -12.16 11.618 1 98.11 251 ALA B CA 1
ATOM 3985 C C . ALA B 1 251 ? -0.342 -12.733 10.601 1 98.11 251 ALA B C 1
ATOM 3987 O O . ALA B 1 251 ? 0.598 -13.442 10.968 1 98.11 251 ALA B O 1
ATOM 3988 N N . ALA B 1 252 ? -0.545 -12.431 9.354 1 98.26 252 ALA B N 1
ATOM 3989 C CA . ALA B 1 252 ? 0.33 -12.918 8.291 1 98.26 252 ALA B CA 1
ATOM 3990 C C . ALA B 1 252 ? 1.633 -12.124 8.246 1 98.26 252 ALA B C 1
ATOM 3992 O O . ALA B 1 252 ? 2.559 -12.48 7.514 1 98.26 252 ALA B O 1
ATOM 3993 N N . GLY B 1 253 ? 1.666 -10.993 9.019 1 97.89 253 GLY B N 1
ATOM 3994 C CA . GLY B 1 253 ? 2.924 -10.274 9.145 1 97.89 253 GLY B CA 1
ATOM 3995 C C . GLY B 1 253 ? 2.886 -8.892 8.522 1 97.89 253 GLY B C 1
ATOM 3996 O O . GLY B 1 253 ? 3.886 -8.171 8.536 1 97.89 253 GLY B O 1
ATOM 3997 N N . PHE B 1 254 ? 1.735 -8.499 7.922 1 97.84 254 PHE B N 1
ATOM 3998 C CA . PHE B 1 254 ? 1.606 -7.155 7.373 1 97.84 254 PHE B CA 1
ATOM 3999 C C . PHE B 1 254 ? 1.22 -6.16 8.462 1 97.84 254 PHE B C 1
ATOM 4001 O O . PHE B 1 254 ? 0.546 -6.521 9.429 1 97.84 254 PHE B O 1
ATOM 4008 N N . ARG B 1 255 ? 1.629 -4.939 8.269 1 96.24 255 ARG B N 1
ATOM 4009 C CA . ARG B 1 255 ? 1.27 -3.888 9.217 1 96.24 255 ARG B CA 1
ATOM 4010 C C . ARG B 1 255 ? -0.093 -3.292 8.884 1 96.24 255 ARG B C 1
ATOM 4012 O O . ARG B 1 255 ? -0.859 -2.939 9.783 1 96.24 255 ARG B O 1
ATOM 4019 N N . PHE B 1 256 ? -0.337 -3.164 7.539 1 96.73 256 PHE B N 1
ATOM 4020 C CA . PHE B 1 256 ? -1.572 -2.529 7.095 1 96.73 256 PHE B CA 1
ATOM 4021 C C . PHE B 1 256 ? -2.318 -3.422 6.111 1 96.73 256 PHE B C 1
ATOM 4023 O O . PHE B 1 256 ? -1.713 -3.993 5.201 1 96.73 256 PHE B O 1
ATOM 4030 N N . ALA B 1 257 ? -3.598 -3.572 6.296 1 97.99 257 ALA B N 1
ATOM 4031 C CA . ALA B 1 257 ? -4.512 -4.234 5.369 1 97.99 257 ALA B CA 1
ATOM 4032 C C . ALA B 1 257 ? -5.397 -3.218 4.653 1 97.99 257 ALA B C 1
ATOM 4034 O O . ALA B 1 257 ? -6.13 -2.462 5.295 1 97.99 257 ALA B O 1
ATOM 4035 N N . ALA B 1 258 ? -5.282 -3.207 3.341 1 98.01 258 ALA B N 1
ATOM 4036 C CA . ALA B 1 258 ? -6.031 -2.199 2.595 1 98.01 258 ALA B CA 1
ATOM 4037 C C . ALA B 1 258 ? -6.752 -2.821 1.403 1 98.01 258 ALA B C 1
ATOM 4039 O O . ALA B 1 258 ? -6.2 -3.685 0.718 1 98.01 258 ALA B O 1
ATOM 4040 N N . LEU B 1 259 ? -7.987 -2.388 1.124 1 97.5 259 LEU B N 1
ATOM 4041 C CA . LEU B 1 259 ? -8.781 -2.877 0.002 1 97.5 259 LEU B CA 1
ATOM 4042 C C . LEU B 1 259 ? -8.585 -1.996 -1.227 1 97.5 259 LEU B C 1
ATOM 4044 O O . LEU B 1 259 ? -8.765 -0.778 -1.159 1 97.5 259 LEU B O 1
ATOM 4048 N N . ASP B 1 260 ? -8.193 -2.584 -2.297 1 97.47 260 ASP B N 1
ATOM 4049 C CA . ASP B 1 260 ? -8.06 -1.85 -3.552 1 97.47 260 ASP B CA 1
ATOM 4050 C C . ASP B 1 260 ? -9.42 -1.367 -4.052 1 97.47 260 ASP B C 1
ATOM 4052 O O . ASP B 1 260 ? -10.316 -2.175 -4.305 1 97.47 260 ASP B O 1
ATOM 4056 N N . ILE B 1 261 ? -9.513 -0.161 -4.262 1 95.12 261 ILE B N 1
ATOM 4057 C CA . ILE B 1 261 ? -10.8 0.44 -4.597 1 95.12 261 ILE B CA 1
ATOM 4058 C C . ILE B 1 261 ? -11.166 0.103 -6.041 1 95.12 261 ILE B C 1
ATOM 4060 O O . ILE B 1 261 ? -12.342 0.132 -6.412 1 95.12 261 ILE B O 1
ATOM 4064 N N . ALA B 1 262 ? -10.217 -0.127 -6.871 1 92.78 262 ALA B N 1
ATOM 4065 C CA . ALA B 1 262 ? -10.455 -0.461 -8.273 1 92.78 262 ALA B CA 1
ATOM 4066 C C . ALA B 1 262 ? -10.962 -1.893 -8.417 1 92.78 262 ALA B C 1
ATOM 4068 O O . ALA B 1 262 ? -11.516 -2.261 -9.456 1 92.78 262 ALA B O 1
ATOM 4069 N N . GLY B 1 263 ? -10.852 -2.633 -7.336 1 86.62 263 GLY B N 1
ATOM 4070 C CA . GLY B 1 263 ? -11.233 -4.033 -7.423 1 86.62 263 GLY B CA 1
ATOM 4071 C C . GLY B 1 263 ? -10.217 -4.884 -8.161 1 86.62 263 GLY B C 1
ATOM 4072 O O . GLY B 1 263 ? -9.091 -4.444 -8.403 1 86.62 263 GLY B O 1
ATOM 4073 N N . ILE B 1 264 ? -10.664 -6.065 -8.327 1 76.22 264 ILE B N 1
ATOM 4074 C CA . ILE B 1 264 ? -9.748 -7.031 -8.925 1 76.22 264 ILE B CA 1
ATOM 4075 C C . ILE B 1 264 ? -9.571 -6.723 -10.41 1 76.22 264 ILE B C 1
ATOM 4077 O O . ILE B 1 264 ? -10.538 -6.399 -11.103 1 76.22 264 ILE B O 1
ATOM 4081 N N . GLN B 1 265 ? -8.417 -6.282 -10.741 1 60.33 265 GLN B N 1
ATOM 4082 C CA . GLN B 1 265 ? -8.095 -6.05 -12.145 1 60.33 265 GLN B CA 1
ATOM 4083 C C . GLN B 1 265 ? -7.383 -7.256 -12.752 1 60.33 265 GLN B C 1
ATOM 4085 O O . GLN B 1 265 ? -6.426 -7.775 -12.173 1 60.33 265 GLN B O 1
ATOM 4090 N N . SER B 1 266 ? -8.072 -7.914 -13.586 1 52.46 266 SER B N 1
ATOM 4091 C CA . SER B 1 266 ? -7.362 -8.952 -14.327 1 52.46 266 SER B CA 1
ATOM 4092 C C . SER B 1 266 ? -6.126 -8.388 -15.02 1 52.46 266 SER B C 1
ATOM 4094 O O . SER B 1 266 ? -6.171 -7.296 -15.589 1 52.46 266 SER B O 1
ATOM 4096 N N . GLY B 1 267 ? -4.929 -8.767 -14.803 1 46.25 267 GLY B N 1
ATOM 4097 C CA . GLY B 1 267 ? -3.698 -8.422 -15.496 1 46.25 267 GLY B CA 1
ATOM 4098 C C . GLY B 1 267 ? -3.065 -7.141 -14.988 1 46.25 267 GLY B C 1
ATOM 4099 O O . GLY B 1 267 ? -2.31 -6.486 -15.71 1 46.25 267 GLY B O 1
ATOM 4100 N N . ALA B 1 268 ? -3.405 -6.529 -14.023 1 43.03 268 ALA B N 1
ATOM 4101 C CA . ALA B 1 268 ? -3.086 -5.186 -13.548 1 43.03 268 ALA B CA 1
ATOM 4102 C C . ALA B 1 268 ? -1.583 -4.925 -13.609 1 43.03 268 ALA B C 1
ATOM 4104 O O . ALA B 1 268 ? -1.152 -3.796 -13.852 1 43.03 268 ALA B O 1
ATOM 4105 N N . PHE B 1 269 ? -0.608 -5.793 -13.209 1 39.03 269 PHE B N 1
ATOM 4106 C CA . PHE B 1 269 ? 0.817 -5.485 -13.255 1 39.03 269 PHE B CA 1
ATOM 4107 C C . PHE B 1 269 ? 1.344 -5.578 -14.682 1 39.03 269 PHE B C 1
ATOM 4109 O O . PHE B 1 269 ? 2.472 -5.166 -14.961 1 39.03 269 PHE B O 1
ATOM 4116 N N . THR B 1 270 ? 0.792 -6.25 -15.544 1 39.16 270 THR B N 1
ATOM 4117 C CA . THR B 1 270 ? 1.362 -6.453 -16.871 1 39.16 270 THR B CA 1
ATOM 4118 C C . THR B 1 270 ? 1.111 -5.237 -17.759 1 39.16 270 THR B C 1
ATOM 4120 O O . THR B 1 270 ? 1.858 -4.991 -18.708 1 39.16 270 THR B O 1
ATOM 4123 N N . LEU B 1 271 ? 0.182 -4.484 -17.55 1 37.38 271 LEU B N 1
ATOM 4124 C CA . LEU B 1 271 ? -0.212 -3.505 -18.558 1 37.38 271 LEU B CA 1
ATOM 4125 C C . LEU B 1 271 ? 0.799 -2.367 -18.635 1 37.38 271 LEU B C 1
ATOM 4127 O O . LEU B 1 271 ? 1.085 -1.857 -19.72 1 37.38 271 LEU B O 1
ATOM 4131 N N . PRO B 1 272 ? 1.226 -1.907 -17.594 1 36.36 272 PRO B N 1
ATOM 4132 C CA . PRO B 1 272 ? 2.062 -0.727 -17.826 1 36.36 272 PRO B CA 1
ATOM 4133 C C . PRO B 1 272 ? 3.341 -1.053 -18.595 1 36.36 272 PRO B C 1
ATOM 4135 O O . PRO B 1 272 ? 3.927 -0.17 -19.227 1 36.36 272 PRO B O 1
ATOM 4138 N N . LEU B 1 273 ? 3.887 -2.127 -18.486 1 34.41 273 LEU B N 1
ATOM 4139 C CA . LEU B 1 273 ? 5.118 -2.412 -19.214 1 34.41 273 LEU B CA 1
ATOM 4140 C C . LEU B 1 273 ? 4.886 -2.352 -20.72 1 34.41 273 LEU B C 1
ATOM 4142 O O . LEU B 1 273 ? 5.814 -2.081 -21.485 1 34.41 273 LEU B O 1
ATOM 4146 N N . VAL B 1 274 ? 3.81 -2.757 -21.195 1 33.48 274 VAL B N 1
ATOM 4147 C CA . VAL B 1 274 ? 3.671 -2.678 -22.646 1 33.48 274 VAL B CA 1
ATOM 4148 C C . VAL B 1 274 ? 3.588 -1.217 -23.079 1 33.48 274 VAL B C 1
ATOM 4150 O O . VAL B 1 274 ? 3.913 -0.882 -24.221 1 33.48 274 VAL B O 1
ATOM 4153 N N . ARG B 1 275 ? 3.185 -0.373 -22.366 1 33.1 275 ARG B N 1
ATOM 4154 C CA . ARG B 1 275 ? 3.128 0.99 -22.885 1 33.1 275 ARG B CA 1
ATOM 4155 C C . ARG B 1 275 ? 4.504 1.647 -22.85 1 33.1 275 ARG B C 1
ATOM 4157 O O . ARG B 1 275 ? 4.786 2.552 -23.637 1 33.1 275 ARG B O 1
ATOM 4164 N N . ALA B 1 276 ? 5.275 1.459 -21.811 1 37.31 276 ALA B N 1
ATOM 4165 C CA . ALA B 1 276 ? 6.565 2.143 -21.854 1 37.31 276 ALA B CA 1
ATOM 4166 C C . ALA B 1 276 ? 7.399 1.664 -23.039 1 37.31 276 ALA B C 1
ATOM 4168 O O . ALA B 1 276 ? 8.388 2.303 -23.408 1 37.31 276 ALA B O 1
ATOM 4169 N N . ALA B 1 277 ? 7.234 0.471 -23.398 1 32.95 277 ALA B N 1
ATOM 4170 C CA . ALA B 1 277 ? 8.025 -0.038 -24.515 1 32.95 277 ALA B CA 1
ATOM 4171 C C . ALA B 1 277 ? 7.536 0.538 -25.841 1 32.95 277 ALA B C 1
ATOM 4173 O O . ALA B 1 277 ? 8.129 0.284 -26.892 1 32.95 277 ALA B O 1
ATOM 4174 N N . ARG B 1 278 ? 6.314 1.076 -25.775 1 30.14 278 ARG B N 1
ATOM 4175 C CA . ARG B 1 278 ? 5.924 1.639 -27.063 1 30.14 278 ARG B CA 1
ATOM 4176 C C . ARG B 1 278 ? 6.395 3.083 -27.196 1 30.14 278 ARG B C 1
ATOM 4178 O O . ARG B 1 278 ? 6.213 3.707 -28.244 1 30.14 278 ARG B O 1
ATOM 4185 N N . ASP B 1 279 ? 6.683 3.812 -26.094 1 26.92 279 ASP B N 1
ATOM 4186 C CA . ASP B 1 279 ? 7.286 5.095 -26.44 1 26.92 279 ASP B CA 1
ATOM 4187 C C . ASP B 1 279 ? 8.805 4.977 -26.545 1 26.92 279 ASP B C 1
ATOM 4189 O O . ASP B 1 279 ? 9.44 4.318 -25.72 1 26.92 279 ASP B O 1
#

pLDDT: mean 90.55, std 14.03, range [26.39, 98.46]

Radius of gyration: 32.14 Å; Cα contacts (8 Å, |Δi|>4): 997; chains: 2; bounding box: 40×92×69 Å